Protein AF-0000000069274628 (afdb_homodimer)

InterPro domains:
  IPR004045 Glutathione S-transferase, N-terminal [PS50404] (1-77)
  IPR004046 Glutathione S-transferase, C-terminal [PF14497] (104-204)
  IPR010987 Glutathione S-transferase, C-terminal-like [PS50405] (79-217)
  IPR036249 Thioredoxin-like superfamily [SSF52833] (29-74)
  IPR036282 Glutathione S-transferase, C-terminal domain superfamily [SSF47616] (80-208)
  IPR050213 Glutathione S-transferase superfamily [PTHR11571] (2-204)

pLDDT: mean 94.61, std 5.7, range [64.81, 98.88]

Foldseek 3Di:
DLCLLLVHDDDDDDFDWDADPVGDIDGCCCPPPPVVVVCVQPVVADPPWDADPVVRDIDHDPLRRLCVSQVVSVQCADDPQLNVQLSVLQVLLVVVVVVVCCLWFCVNPVDDLVVSLVCVCCCLVPVLLVSLVVQLVQCVVQVELARRHPDHHSSLVSLLLSLVVQQVVCVVSVHPRSCVVRVSSVSSNVVVVPPPSCVVVCVDCNVVDQPDDPNTSGD/DLCLLLVHDDDDDDFDWDADPVGDIDGCCCPPPPVVVVCVQPVVADPPWDADPVVRDIDHDPLRRLCVSQVVSVQCADDPQLNVQLSVLQVLLVVVVVVVCCLWFCVNPVDDLVVSLVCVCCCLVPVLLVSLVVQLVQCVVQVELARRHPDHHSSLVSLLLSLVVQQ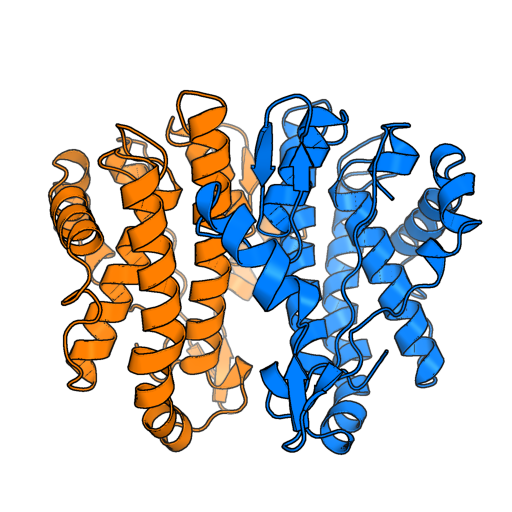VVCVVSVHPRSCVVRVSSVSSNVVVVPPPSCVVVCVDCNVVDQPDDPNTSGD

Solvent-accessible surface area (backbone atoms only — not comparable to full-atom values): 24485 Å² total; per-residue (Å²): 106,68,42,52,51,56,71,42,94,75,81,88,86,84,73,64,75,41,78,44,94,87,71,47,76,42,36,60,65,42,64,71,58,47,45,62,60,48,35,76,77,27,44,74,60,48,92,56,64,47,72,41,82,90,80,66,47,66,39,26,40,64,68,39,37,46,53,50,50,11,58,79,59,72,19,41,48,92,43,73,68,18,28,54,39,23,44,33,52,38,50,49,46,49,56,55,48,51,54,48,48,40,58,31,26,37,90,70,39,72,50,48,72,67,55,36,63,68,41,46,60,56,37,58,71,39,56,50,43,53,52,50,52,29,52,39,47,37,37,62,70,69,70,36,76,32,77,38,29,85,55,75,29,48,28,46,57,53,50,46,50,51,52,52,52,48,42,51,51,25,54,76,69,72,41,69,66,79,50,72,89,32,65,65,50,43,51,36,48,53,53,62,75,59,35,74,56,40,47,67,46,67,71,34,75,77,64,67,54,70,81,39,59,90,77,28,76,56,86,105,70,42,53,50,57,71,44,92,75,82,87,86,83,73,64,75,42,76,44,96,85,71,47,74,43,35,59,63,43,66,69,57,47,45,60,61,47,34,74,78,27,43,73,62,47,91,55,63,47,72,40,81,90,77,66,48,67,40,24,42,65,67,39,37,45,54,51,50,10,58,80,59,71,20,42,50,92,44,73,68,19,29,53,38,24,45,33,50,38,52,48,46,50,56,54,47,50,54,50,48,40,58,32,27,36,91,68,40,73,50,47,73,66,55,36,63,68,42,46,60,57,36,59,71,39,58,50,42,52,53,50,51,28,52,38,46,36,39,62,71,67,70,36,77,31,76,37,29,86,54,77,28,49,30,46,58,54,51,44,50,52,51,50,52,48,41,51,51,24,53,76,67,72,43,72,65,79,50,72,89,32,65,65,50,45,52,36,49,52,52,62,72,60,35,74,57,40,47,68,46,67,71,36,74,76,63,67,54,70,81,38,56,90,79,28,77,56,86

Structure (mmCIF, N/CA/C/O backbone):
data_AF-0000000069274628-model_v1
#
loop_
_entity.id
_entity.type
_entity.pdbx_description
1 polymer 'glutathione transferase'
#
loop_
_atom_site.group_PDB
_atom_site.id
_atom_site.type_symbol
_atom_site.label_atom_id
_atom_site.label_alt_id
_atom_site.label_comp_id
_atom_site.label_asym_id
_atom_site.label_entity_id
_atom_site.label_seq_id
_atom_site.pdbx_PDB_ins_code
_atom_site.Cartn_x
_atom_site.Cartn_y
_atom_site.Cartn_z
_atom_site.occupancy
_atom_site.B_iso_or_equiv
_atom_site.auth_seq_id
_atom_site.auth_comp_id
_atom_site.auth_asym_id
_atom_site.auth_atom_id
_atom_site.pdbx_PDB_model_num
ATOM 1 N N . MET A 1 1 ? -5.176 -8.578 -17.219 1 96.12 1 MET A N 1
ATOM 2 C CA . MET A 1 1 ? -5.547 -9.961 -16.922 1 96.12 1 MET A CA 1
ATOM 3 C C . MET A 1 1 ? -6.938 -10.023 -16.297 1 96.12 1 MET A C 1
ATOM 5 O O . MET A 1 1 ? -7.758 -10.859 -16.688 1 96.12 1 MET A O 1
ATOM 9 N N . MET A 1 2 ? -7.289 -9.109 -15.312 1 97.69 2 MET A N 1
ATOM 10 C CA . MET A 1 2 ? -8.594 -9.094 -14.656 1 97.69 2 MET A CA 1
ATOM 11 C C . MET A 1 2 ? -9.703 -8.828 -15.664 1 97.69 2 MET A C 1
ATOM 13 O O . MET A 1 2 ? -10.75 -9.469 -15.625 1 97.69 2 MET A O 1
ATOM 17 N N . CYS A 1 3 ? -9.461 -7.875 -16.578 1 97 3 CYS A N 1
ATOM 18 C CA . CYS A 1 3 ? -10.453 -7.551 -17.594 1 97 3 CYS A CA 1
ATOM 19 C C . CYS A 1 3 ? -10.711 -8.742 -18.516 1 97 3 CYS A C 1
ATOM 21 O O . CYS A 1 3 ? -11.859 -9.031 -18.844 1 97 3 CYS A O 1
ATOM 23 N N . VAL A 1 4 ? -9.641 -9.438 -18.891 1 97.12 4 VAL A N 1
ATOM 24 C CA . VAL A 1 4 ? -9.766 -10.602 -19.766 1 97.12 4 VAL A CA 1
ATOM 25 C C . VAL A 1 4 ? -10.562 -11.695 -19.047 1 97.12 4 VAL A C 1
ATOM 27 O O . VAL A 1 4 ? -11.477 -12.281 -19.625 1 97.12 4 VAL A O 1
ATOM 30 N N . TYR A 1 5 ? -10.258 -11.922 -17.812 1 98.12 5 TYR A N 1
ATOM 31 C CA . TYR A 1 5 ? -10.945 -12.93 -17 1 98.12 5 TYR A CA 1
ATOM 32 C C . TYR A 1 5 ? -12.438 -12.648 -16.922 1 98.12 5 TYR A C 1
ATOM 34 O O . TYR A 1 5 ? -13.258 -13.562 -17.062 1 98.12 5 TYR A O 1
ATOM 42 N N . ALA A 1 6 ? -12.781 -11.367 -16.719 1 97.75 6 ALA A N 1
ATOM 43 C CA . ALA A 1 6 ? -14.172 -10.969 -16.516 1 97.75 6 ALA A CA 1
ATOM 44 C C . ALA A 1 6 ? -14.867 -10.727 -17.859 1 97.75 6 ALA A C 1
ATOM 46 O O . ALA A 1 6 ? -16.047 -10.367 -17.891 1 97.75 6 ALA A O 1
ATOM 47 N N . LYS A 1 7 ? -14.195 -10.883 -18.969 1 96.88 7 LYS A N 1
ATOM 48 C CA . LYS A 1 7 ? -14.711 -10.633 -20.297 1 96.88 7 LYS A CA 1
ATOM 49 C C . LYS A 1 7 ? -15.242 -9.203 -20.422 1 96.88 7 LYS A C 1
ATOM 51 O O . LYS A 1 7 ? -16.297 -8.977 -21.016 1 96.88 7 LYS A O 1
ATOM 56 N N . ALA A 1 8 ? -14.547 -8.344 -19.766 1 96.56 8 ALA A N 1
ATOM 57 C CA . ALA A 1 8 ? -14.891 -6.926 -19.828 1 96.56 8 ALA A CA 1
ATOM 58 C C . ALA A 1 8 ? -14.047 -6.203 -20.875 1 96.56 8 ALA A C 1
ATOM 60 O O . ALA A 1 8 ? -12.844 -6.453 -20.984 1 96.56 8 ALA A O 1
ATOM 61 N N . PRO A 1 9 ? -14.703 -5.336 -21.656 1 95.62 9 PRO A N 1
ATOM 62 C CA . PRO A 1 9 ? -13.906 -4.555 -22.594 1 95.62 9 PRO A CA 1
ATOM 63 C C . PRO A 1 9 ? -12.883 -3.656 -21.906 1 95.62 9 PRO A C 1
ATOM 65 O O . PRO A 1 9 ? -13.227 -2.939 -20.969 1 95.62 9 PRO A O 1
ATOM 68 N N . CYS A 1 10 ? -11.656 -3.805 -22.359 1 94.94 10 CYS A N 1
ATOM 69 C CA . CYS A 1 10 ? -10.57 -3 -21.812 1 94.94 10 CYS A CA 1
ATOM 70 C C . CYS A 1 10 ? -9.562 -2.621 -22.891 1 94.94 10 CYS A C 1
ATOM 72 O O . CYS A 1 10 ? -9.336 -3.389 -23.828 1 94.94 10 CYS A O 1
ATOM 74 N N . GLU A 1 11 ? -9.094 -1.443 -22.719 1 94.56 11 GLU A N 1
ATOM 75 C CA . GLU A 1 11 ? -7.996 -0.974 -23.562 1 94.56 11 GLU A CA 1
ATOM 76 C C . GLU A 1 11 ? -6.742 -0.713 -22.719 1 94.56 11 GLU A C 1
ATOM 78 O O . GLU A 1 11 ? -6.793 0.02 -21.734 1 94.56 11 GLU A O 1
ATOM 83 N N . ASP A 1 12 ? -5.707 -1.334 -23.125 1 92.38 12 ASP A N 1
ATOM 84 C CA . ASP A 1 12 ? -4.426 -1.133 -22.453 1 92.38 12 ASP A CA 1
ATOM 85 C C . ASP A 1 12 ? -3.627 -0.012 -23.109 1 92.38 12 ASP A C 1
ATOM 87 O O . ASP A 1 12 ? -3.283 -0.102 -24.297 1 92.38 12 ASP A O 1
ATOM 91 N N . ILE A 1 13 ? -3.375 1.008 -22.375 1 93.31 13 ILE A N 1
ATOM 92 C CA . ILE A 1 13 ? -2.553 2.107 -22.859 1 93.31 13 ILE A CA 1
ATOM 93 C C . ILE A 1 13 ? -1.135 1.977 -22.312 1 93.31 13 ILE A C 1
ATOM 95 O O . ILE A 1 13 ? -0.942 1.873 -21.094 1 93.31 13 ILE A O 1
ATOM 99 N N . LYS A 1 14 ? -0.184 1.949 -23.234 1 91.75 14 LYS A N 1
ATOM 100 C CA . LYS A 1 14 ? 1.222 1.821 -22.859 1 91.75 14 LYS A CA 1
ATOM 101 C C . LYS A 1 14 ? 2.006 3.078 -23.234 1 91.75 14 LYS A C 1
ATOM 103 O O . LYS A 1 14 ? 1.739 3.701 -24.266 1 91.75 14 LYS A O 1
ATOM 108 N N . TYR A 1 15 ? 2.893 3.471 -22.375 1 92.75 15 TYR A N 1
ATOM 109 C CA . TYR A 1 15 ? 3.781 4.605 -22.594 1 92.75 15 TYR A CA 1
ATOM 110 C C . TYR A 1 15 ? 5.23 4.148 -22.703 1 92.75 15 TYR A C 1
ATOM 112 O O . TYR A 1 15 ? 5.66 3.246 -21.984 1 92.75 15 TYR A O 1
ATOM 120 N N . SER A 1 16 ? 5.969 4.789 -23.578 1 89 16 SER A N 1
ATOM 121 C CA . SER A 1 16 ? 7.363 4.422 -23.781 1 89 16 SER A CA 1
ATOM 122 C C . SER A 1 16 ? 8.297 5.289 -22.938 1 89 16 SER A C 1
ATOM 124 O O . SER A 1 16 ? 8.188 6.516 -22.953 1 89 16 SER A O 1
ATOM 126 N N . ALA A 1 17 ? 9.094 4.602 -22.203 1 88.75 17 ALA A N 1
ATOM 127 C CA . ALA A 1 17 ? 10.133 5.305 -21.469 1 88.75 17 ALA A CA 1
ATOM 128 C C . ALA A 1 17 ? 11.375 5.523 -22.328 1 88.75 17 ALA A C 1
ATOM 130 O O . ALA A 1 17 ? 11.766 4.641 -23.094 1 88.75 17 ALA A O 1
ATOM 131 N N . LYS A 1 18 ? 11.898 6.723 -22.234 1 88 18 LYS A N 1
ATOM 132 C CA . LYS A 1 18 ? 13.109 7.086 -22.953 1 88 18 LYS A CA 1
ATOM 133 C C . LYS A 1 18 ? 14.188 7.602 -22 1 88 18 LYS A C 1
ATOM 135 O O . LYS A 1 18 ? 13.883 8.305 -21.031 1 88 18 LYS A O 1
ATOM 140 N N . GLN A 1 19 ? 15.383 7.148 -22.297 1 87.5 19 GLN A N 1
ATOM 141 C CA . GLN A 1 19 ? 16.5 7.598 -21.469 1 87.5 19 GLN A CA 1
ATOM 142 C C . GLN A 1 19 ? 16.984 8.977 -21.906 1 87.5 19 GLN A C 1
ATOM 144 O O . GLN A 1 19 ? 17.109 9.25 -23.109 1 87.5 19 GLN A O 1
ATOM 149 N N . LYS A 1 20 ? 17.172 9.758 -20.875 1 79.56 20 LYS A N 1
ATOM 150 C CA . LYS A 1 20 ? 17.766 11.055 -21.141 1 79.56 20 LYS A CA 1
ATOM 151 C C . LYS A 1 20 ? 19.297 10.984 -21.062 1 79.56 20 LYS A C 1
ATOM 153 O O . LYS A 1 20 ? 19.859 9.945 -20.719 1 79.56 20 LYS A O 1
ATOM 158 N N . ALA A 1 21 ? 20 12.047 -21.484 1 69.31 21 ALA A N 1
ATOM 159 C CA . ALA A 1 21 ? 21.453 12.148 -21.531 1 69.31 21 ALA A CA 1
ATOM 160 C C . ALA A 1 21 ? 22.062 11.867 -20.156 1 69.31 21 ALA A C 1
ATOM 162 O O . ALA A 1 21 ? 23.125 11.25 -20.062 1 69.31 21 ALA A O 1
ATOM 163 N N . LYS A 1 22 ? 21.641 12.211 -19.141 1 64.81 22 LYS A N 1
ATOM 164 C CA . LYS A 1 22 ? 22.25 12.086 -17.828 1 64.81 22 LYS A CA 1
ATOM 165 C C . LYS A 1 22 ? 21.766 10.836 -17.109 1 64.81 22 LYS A C 1
ATOM 167 O O . LYS A 1 22 ? 21.953 10.695 -15.898 1 64.81 22 LYS A O 1
ATOM 172 N N . GLY A 1 23 ? 21.156 10 -17.828 1 72.88 23 GLY A N 1
ATOM 173 C CA . GLY A 1 23 ? 20.812 8.711 -17.234 1 72.88 23 GLY A CA 1
ATOM 174 C C . GLY A 1 23 ? 19.406 8.68 -16.656 1 72.88 23 GLY A C 1
ATOM 175 O O . GLY A 1 23 ? 18.938 7.617 -16.25 1 72.88 23 GLY A O 1
ATOM 176 N N . SER A 1 24 ? 18.797 9.766 -16.609 1 78.25 24 SER A N 1
ATOM 177 C CA . SER A 1 24 ? 17.422 9.789 -16.109 1 78.25 24 SER A CA 1
ATOM 178 C C . SER A 1 24 ? 16.453 9.312 -17.188 1 78.25 24 SER A C 1
ATOM 180 O O . SER A 1 24 ? 16.812 9.219 -18.359 1 78.25 24 SER A O 1
ATOM 182 N N . TRP A 1 25 ? 15.281 8.828 -16.75 1 86 25 TRP A N 1
ATOM 183 C CA . TRP A 1 25 ? 14.289 8.289 -17.672 1 86 25 TRP A CA 1
ATOM 184 C C . TRP A 1 25 ? 13.031 9.148 -17.672 1 86 25 TRP A C 1
ATOM 186 O O . TRP A 1 25 ? 12.625 9.672 -16.641 1 86 25 TRP A O 1
ATOM 196 N N . VAL A 1 26 ? 12.461 9.297 -18.844 1 86.06 26 VAL A N 1
ATOM 197 C CA . VAL A 1 26 ? 11.211 10.047 -18.984 1 86.06 26 VAL A CA 1
ATOM 198 C C . VAL A 1 26 ? 10.25 9.281 -19.891 1 86.06 26 VAL A C 1
ATOM 200 O O . VAL A 1 26 ? 10.68 8.461 -20.703 1 86.06 26 VAL A O 1
ATOM 203 N N . ALA A 1 27 ? 9 9.484 -19.672 1 91.44 27 ALA A N 1
ATOM 204 C CA . ALA A 1 27 ? 7.938 9.062 -20.578 1 91.44 27 ALA A CA 1
ATOM 205 C C . ALA A 1 27 ? 7.184 10.266 -21.141 1 91.44 27 ALA A C 1
ATOM 207 O O . ALA A 1 27 ? 6.148 10.664 -20.594 1 91.44 27 ALA A O 1
ATOM 208 N N . PRO A 1 28 ? 7.641 10.766 -22.266 1 92.31 28 PRO A N 1
ATOM 209 C CA . PRO A 1 28 ? 7.152 12.07 -22.734 1 92.31 28 PRO A CA 1
ATOM 210 C C . PRO A 1 28 ? 5.648 12.07 -23 1 92.31 28 PRO A C 1
ATOM 212 O O . PRO A 1 28 ? 4.957 13.031 -22.641 1 92.31 28 PRO A O 1
ATOM 215 N N . GLU A 1 29 ? 5.145 11.047 -23.672 1 94.38 29 GLU A N 1
ATOM 216 C CA . GLU A 1 29 ? 3.711 10.992 -23.953 1 94.38 29 GLU A CA 1
ATOM 217 C C . GLU A 1 29 ? 2.896 11.016 -22.656 1 94.38 29 GLU A C 1
ATOM 219 O O . GLU A 1 29 ? 1.881 11.711 -22.578 1 94.38 29 GLU A O 1
ATOM 224 N N . TRP A 1 30 ? 3.35 10.297 -21.672 1 95.5 30 TRP A N 1
ATOM 225 C CA . TRP A 1 30 ? 2.689 10.273 -20.375 1 95.5 30 TRP A CA 1
ATOM 226 C C . TRP A 1 30 ? 2.785 11.641 -19.703 1 95.5 30 TRP A C 1
ATOM 228 O O . TRP A 1 30 ? 1.77 12.211 -19.297 1 95.5 30 TRP A O 1
ATOM 238 N N . GLU A 1 31 ? 3.922 12.164 -19.656 1 94.19 31 GLU A N 1
ATOM 239 C CA . GLU A 1 31 ? 4.219 13.336 -18.828 1 94.19 31 GLU A CA 1
ATOM 240 C C . GLU A 1 31 ? 3.666 14.609 -19.469 1 94.19 31 GLU A C 1
ATOM 242 O O . GLU A 1 31 ? 3.201 15.516 -18.766 1 94.19 31 GLU A O 1
ATOM 247 N N . ARG A 1 32 ? 3.676 14.695 -20.781 1 93.38 32 ARG A N 1
ATOM 248 C CA . ARG A 1 32 ? 3.354 15.953 -21.438 1 93.38 32 ARG A CA 1
ATOM 249 C C . ARG A 1 32 ? 1.94 15.93 -22.016 1 93.38 32 ARG A C 1
ATOM 251 O O . ARG A 1 32 ? 1.28 16.969 -22.094 1 93.38 32 ARG A O 1
ATOM 258 N N . GLU A 1 33 ? 1.485 14.805 -22.297 1 94.62 33 GLU A N 1
ATOM 259 C CA . GLU A 1 33 ? 0.223 14.75 -23.031 1 94.62 33 GLU A CA 1
ATOM 260 C C . GLU A 1 33 ? -0.898 14.195 -22.156 1 94.62 33 GLU A C 1
ATOM 262 O O . GLU A 1 33 ? -1.96 14.812 -22.031 1 94.62 33 GLU A O 1
ATOM 267 N N . THR A 1 34 ? -0.668 13.078 -21.562 1 96.56 34 THR A N 1
ATOM 268 C CA . THR A 1 34 ? -1.753 12.359 -20.906 1 96.56 34 THR A CA 1
ATOM 269 C C . THR A 1 34 ? -1.926 12.82 -19.469 1 96.56 34 THR A C 1
ATOM 271 O O . THR A 1 34 ? -3.031 13.172 -19.047 1 96.56 34 THR A O 1
ATOM 274 N N . ARG A 1 35 ? -0.862 12.891 -18.719 1 96.75 35 ARG A N 1
ATOM 275 C CA . ARG A 1 35 ? -0.907 13.156 -17.281 1 96.75 35 ARG A CA 1
ATOM 276 C C . ARG A 1 35 ? -1.557 14.508 -17 1 96.75 35 ARG A C 1
ATOM 278 O O . ARG A 1 35 ? -2.441 14.609 -16.141 1 96.75 35 ARG A O 1
ATOM 285 N N . PRO A 1 36 ? -1.222 15.633 -17.719 1 96.38 36 PRO A N 1
ATOM 286 C CA . PRO A 1 36 ? -1.854 16.922 -17.422 1 96.38 36 PRO A CA 1
ATOM 287 C C . PRO A 1 36 ? -3.369 16.891 -17.594 1 96.38 36 PRO A C 1
ATOM 289 O O . PRO A 1 36 ? -4.102 17.469 -16.781 1 96.38 36 PRO A O 1
ATOM 292 N N . LYS A 1 37 ? -3.854 16.172 -18.516 1 96.25 37 LYS A N 1
ATOM 293 C CA . LYS A 1 37 ? -5.289 16.078 -18.766 1 96.25 37 LYS A CA 1
ATOM 294 C C . LYS A 1 37 ? -5.973 15.258 -17.672 1 96.25 37 LYS A C 1
ATOM 296 O O . LYS A 1 37 ? -7.043 15.633 -17.188 1 96.25 37 LYS A O 1
ATOM 301 N N . LEU A 1 38 ? -5.352 14.18 -17.312 1 97.06 38 LEU A N 1
ATOM 302 C CA . LEU A 1 38 ? -5.934 13.312 -16.297 1 97.06 38 LEU A CA 1
ATOM 303 C C . LEU A 1 38 ? -5.934 14.008 -14.93 1 97.06 38 LEU A C 1
ATOM 305 O O . LEU A 1 38 ? -6.84 13.789 -14.125 1 97.06 38 LEU A O 1
ATOM 309 N N . ARG A 1 39 ? -4.957 14.852 -14.719 1 95.88 39 ARG A N 1
ATOM 310 C CA . ARG A 1 39 ? -4.82 15.539 -13.438 1 95.88 39 ARG A CA 1
ATOM 311 C C . ARG A 1 39 ? -5.969 16.516 -13.219 1 95.88 39 ARG A C 1
ATOM 313 O O . ARG A 1 39 ? -6.273 16.891 -12.078 1 95.88 39 ARG A O 1
ATOM 320 N N . GLU A 1 40 ? -6.574 16.922 -14.266 1 94.5 40 GLU A N 1
ATOM 321 C CA . GLU A 1 40 ? -7.75 17.766 -14.156 1 94.5 40 GLU A CA 1
ATOM 322 C C . GLU A 1 40 ? -8.906 17.031 -13.492 1 94.5 40 GLU A C 1
ATOM 324 O O . GLU A 1 40 ? -9.773 17.641 -12.875 1 94.5 40 GLU A O 1
ATOM 329 N N . HIS A 1 41 ? -8.859 15.719 -13.594 1 94.62 41 HIS A N 1
ATOM 330 C CA . HIS A 1 41 ? -9.93 14.898 -13.039 1 94.62 41 HIS A CA 1
ATOM 331 C C . HIS A 1 41 ? -9.508 14.273 -11.711 1 94.62 41 HIS A C 1
ATOM 333 O O . HIS A 1 41 ? -10.352 14.039 -10.844 1 94.62 41 HIS A O 1
ATOM 339 N N . ASN A 1 42 ? -8.281 13.992 -11.602 1 97.81 42 ASN A N 1
ATOM 340 C CA . ASN A 1 42 ? -7.707 13.359 -10.414 1 97.81 42 ASN A CA 1
ATOM 341 C C . ASN A 1 42 ? -6.285 13.852 -10.156 1 97.81 42 ASN A C 1
ATOM 343 O O . ASN A 1 42 ? -5.328 13.32 -10.727 1 97.81 42 ASN A O 1
ATOM 347 N N . PRO A 1 43 ? -6.133 14.742 -9.266 1 97.81 43 PRO A N 1
ATOM 348 C CA . PRO A 1 43 ? -4.828 15.359 -9.023 1 97.81 43 PRO A CA 1
ATOM 349 C C . PRO A 1 43 ? -3.787 14.359 -8.516 1 97.81 43 PRO A C 1
ATOM 351 O O . PRO A 1 43 ? -2.592 14.664 -8.508 1 97.81 43 PRO A O 1
ATOM 354 N N . LEU A 1 44 ? -4.23 13.219 -8.117 1 98.12 44 LEU A N 1
ATOM 355 C CA . LEU A 1 44 ? -3.307 12.219 -7.582 1 98.12 44 LEU A CA 1
ATOM 356 C C . LEU A 1 44 ? -2.83 11.273 -8.68 1 98.12 44 LEU A C 1
ATOM 358 O O . LEU A 1 44 ? -2.055 10.352 -8.414 1 98.12 44 LEU A O 1
ATOM 362 N N . VAL A 1 45 ? -3.236 11.477 -9.867 1 97 45 VAL A N 1
ATOM 363 C CA . VAL A 1 45 ? -3.082 10.469 -10.906 1 97 45 VAL A CA 1
ATOM 364 C C . VAL A 1 45 ? -1.599 10.172 -11.125 1 97 45 VAL A C 1
ATOM 366 O O . VAL A 1 45 ? -0.769 11.086 -11.109 1 97 45 VAL A O 1
ATOM 369 N N . GLN A 1 46 ? -1.245 8.977 -11.18 1 95 46 GLN A N 1
ATOM 370 C CA . GLN A 1 46 ? 0.034 8.383 -11.547 1 95 46 GLN A CA 1
ATOM 371 C C . GLN A 1 46 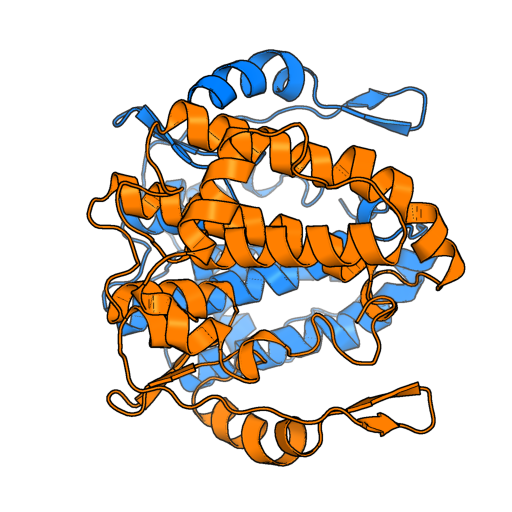? -0.162 7.02 -12.203 1 95 46 GLN A C 1
ATOM 373 O O . GLN A 1 46 ? -1.295 6.559 -12.359 1 95 46 GLN A O 1
ATOM 378 N N . LEU A 1 47 ? 0.897 6.504 -12.727 1 93.31 47 LEU A N 1
ATOM 379 C CA . LEU A 1 47 ? 0.803 5.156 -13.281 1 93.31 47 LEU A CA 1
ATOM 380 C C . LEU A 1 47 ? 0.891 4.109 -12.172 1 93.31 47 LEU A C 1
ATOM 382 O O . LEU A 1 47 ? 1.709 4.23 -11.258 1 93.31 47 LEU A O 1
ATOM 386 N N . PRO A 1 48 ? 0.018 3.094 -12.164 1 94.69 48 PRO A N 1
ATOM 387 C CA . PRO A 1 48 ? -1.063 2.826 -13.117 1 94.69 48 PRO A CA 1
ATOM 388 C C . PRO A 1 48 ? -2.34 3.598 -12.797 1 94.69 48 PRO A C 1
ATOM 390 O O . PRO A 1 48 ? -2.498 4.094 -11.68 1 94.69 48 PRO A O 1
ATOM 393 N N . TYR A 1 49 ? -3.248 3.746 -13.711 1 97.75 49 TYR A N 1
ATOM 394 C CA . TYR A 1 49 ? -4.57 4.344 -13.562 1 97.75 49 TYR A CA 1
ATOM 395 C C . TYR A 1 49 ? -5.602 3.609 -14.406 1 97.75 49 TYR A C 1
ATOM 397 O O . TYR A 1 49 ? -5.25 2.846 -15.305 1 97.75 49 TYR A O 1
ATOM 405 N N . VAL A 1 50 ? -6.84 3.771 -14.055 1 98.12 50 VAL A N 1
ATOM 406 C CA . VAL A 1 50 ? -7.961 3.279 -14.859 1 98.12 50 VAL A CA 1
ATOM 407 C C . VAL A 1 50 ? -8.945 4.418 -15.117 1 98.12 50 VAL A C 1
ATOM 409 O O . VAL A 1 50 ? -9.234 5.215 -14.227 1 98.12 50 VAL A O 1
ATOM 412 N N . VAL A 1 51 ? -9.344 4.527 -16.328 1 97.94 51 VAL A N 1
ATOM 413 C CA . VAL A 1 51 ? -10.445 5.41 -16.703 1 97.94 51 VAL A CA 1
ATOM 414 C C . VAL A 1 51 ? -11.672 4.578 -17.062 1 97.94 51 VAL A C 1
ATOM 416 O O . VAL A 1 51 ? -11.617 3.738 -17.969 1 97.94 51 VAL A O 1
ATOM 419 N N . ASN A 1 52 ? -12.703 4.699 -16.281 1 97.56 52 ASN A N 1
ATOM 420 C CA . ASN A 1 52 ? -13.984 4.117 -16.656 1 97.56 52 ASN A CA 1
ATOM 421 C C . ASN A 1 52 ? -14.789 5.059 -17.547 1 97.56 52 ASN A C 1
ATOM 423 O O . ASN A 1 52 ? -15.375 6.027 -17.062 1 97.56 52 ASN A O 1
ATOM 427 N N . HIS A 1 53 ? -14.867 4.754 -18.781 1 95.88 53 HIS A N 1
ATOM 428 C CA . HIS A 1 53 ? -15.477 5.656 -19.75 1 95.88 53 HIS A CA 1
ATOM 429 C C . HIS A 1 53 ? -16.984 5.691 -19.594 1 95.88 53 HIS A C 1
ATOM 431 O O . HIS A 1 53 ? -17.641 6.641 -20.031 1 95.88 53 HIS A O 1
ATOM 437 N N . SER A 1 54 ? -17.562 4.703 -19.016 1 95.06 54 SER A N 1
ATOM 438 C CA . SER A 1 54 ? -19 4.672 -18.797 1 95.06 54 SER A CA 1
ATOM 439 C C . SER A 1 54 ? -19.422 5.629 -17.688 1 95.06 54 SER A C 1
ATOM 441 O O . SER A 1 54 ? -20.5 6.23 -17.75 1 95.06 54 SER A O 1
ATOM 443 N N . THR A 1 55 ? -18.578 5.785 -16.688 1 94.25 55 THR A N 1
ATOM 444 C CA . THR A 1 55 ? -18.938 6.602 -15.531 1 94.25 55 THR A CA 1
ATOM 445 C C . THR A 1 55 ? -18.125 7.891 -15.508 1 94.25 55 THR A C 1
ATOM 447 O O . THR A 1 55 ? -18.469 8.828 -14.789 1 94.25 55 THR A O 1
ATOM 450 N N . GLY A 1 56 ? -17.016 7.922 -16.234 1 94.06 56 GLY A N 1
ATOM 451 C CA . GLY A 1 56 ? -16.109 9.062 -16.219 1 94.06 56 GLY A CA 1
ATOM 452 C C . GLY A 1 56 ? -15.133 9.031 -15.078 1 94.06 56 GLY A C 1
ATOM 453 O O . GLY A 1 56 ? -14.305 9.938 -14.93 1 94.06 56 GLY A O 1
ATOM 454 N N . GLU A 1 57 ? -15.07 7.992 -14.312 1 95.56 57 GLU A N 1
ATOM 455 C CA . GLU A 1 57 ? -14.188 7.887 -13.156 1 95.56 57 GLU A CA 1
ATOM 456 C C . GLU A 1 57 ? -12.742 7.652 -13.586 1 95.56 57 GLU A C 1
ATOM 458 O O . GLU A 1 57 ? -12.477 6.887 -14.516 1 95.56 57 GLU A O 1
ATOM 463 N N . VAL A 1 58 ? -11.828 8.383 -12.961 1 97.69 58 VAL A N 1
ATOM 464 C CA . VAL A 1 58 ? -10.391 8.18 -13.086 1 97.69 58 VAL A CA 1
ATOM 465 C C . VAL A 1 58 ? -9.805 7.738 -11.742 1 97.69 58 VAL A C 1
ATOM 467 O O . VAL A 1 58 ? -9.781 8.516 -10.789 1 97.69 58 VAL A O 1
ATOM 470 N N . ILE A 1 59 ? -9.383 6.488 -11.719 1 98.31 59 ILE A N 1
ATOM 471 C CA . ILE A 1 59 ? -8.891 5.906 -10.477 1 98.31 59 ILE A CA 1
ATOM 472 C C . ILE A 1 59 ? -7.391 5.633 -10.602 1 98.31 59 ILE A C 1
ATOM 474 O O . ILE A 1 59 ? -6.93 5.117 -11.625 1 98.31 59 ILE A O 1
ATOM 478 N N . THR A 1 60 ? -6.703 6.051 -9.547 1 97.81 60 THR A N 1
ATOM 479 C CA . THR A 1 60 ? -5.266 5.801 -9.531 1 97.81 60 THR A CA 1
ATOM 480 C C . THR A 1 60 ? -4.844 5.164 -8.203 1 97.81 60 THR A C 1
ATOM 482 O O . THR A 1 60 ? -5.691 4.82 -7.379 1 97.81 60 THR A O 1
ATOM 485 N N . GLN A 1 61 ? -3.525 4.902 -8.047 1 95.25 61 GLN A N 1
ATOM 486 C CA . GLN A 1 61 ? -2.967 4.09 -6.973 1 95.25 61 GLN A CA 1
ATOM 487 C C . GLN A 1 61 ? -3.242 2.607 -7.203 1 95.25 61 GLN A C 1
ATOM 489 O O . GLN A 1 61 ? -4.398 2.191 -7.281 1 95.25 61 GLN A O 1
ATOM 494 N N . ALA A 1 62 ? -2.201 1.852 -7.203 1 95 62 ALA A N 1
ATOM 495 C CA . ALA A 1 62 ? -2.285 0.446 -7.594 1 95 62 ALA A CA 1
ATOM 496 C C . ALA A 1 62 ? -3.361 -0.281 -6.793 1 95 62 ALA A C 1
ATOM 498 O O . ALA A 1 62 ? -4.25 -0.914 -7.363 1 95 62 ALA A O 1
ATOM 499 N N . ASN A 1 63 ? -3.385 -0.101 -5.484 1 96.62 63 ASN A N 1
ATOM 500 C CA . ASN A 1 63 ? -4.332 -0.835 -4.652 1 96.62 63 ASN A CA 1
ATOM 501 C C . ASN A 1 63 ? -5.758 -0.329 -4.848 1 96.62 63 ASN A C 1
ATOM 503 O O . ASN A 1 63 ? -6.711 -1.107 -4.789 1 96.62 63 ASN A O 1
ATOM 507 N N . ALA A 1 64 ? -5.895 0.966 -5.035 1 97.81 64 ALA A N 1
ATOM 508 C CA . ALA A 1 64 ? -7.223 1.499 -5.32 1 97.81 64 ALA A CA 1
ATOM 509 C C . ALA A 1 64 ? -7.75 0.978 -6.656 1 97.81 64 ALA A C 1
ATOM 511 O O . ALA A 1 64 ? -8.938 0.681 -6.789 1 97.81 64 ALA A O 1
ATOM 512 N N . VAL A 1 65 ? -6.863 0.89 -7.629 1 97.94 65 VAL A N 1
ATOM 513 C CA . VAL A 1 65 ? -7.234 0.362 -8.938 1 97.94 65 VAL A CA 1
ATOM 514 C C . VAL A 1 65 ? -7.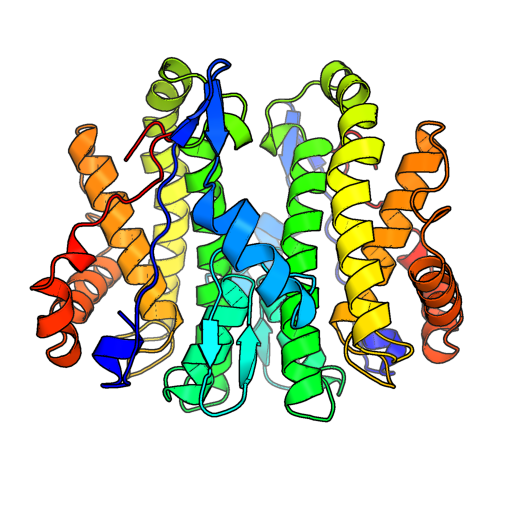668 -1.095 -8.805 1 97.94 65 VAL A C 1
ATOM 516 O O . VAL A 1 65 ? -8.703 -1.494 -9.344 1 97.94 65 VAL A O 1
ATOM 519 N N . TYR A 1 66 ? -6.918 -1.872 -8.023 1 98.06 66 TYR A N 1
ATOM 520 C CA . TYR A 1 66 ? -7.273 -3.268 -7.793 1 98.06 66 TYR A CA 1
ATOM 521 C C . TYR A 1 66 ? -8.648 -3.381 -7.145 1 98.06 66 TYR A C 1
ATOM 523 O O . TYR A 1 66 ? -9.477 -4.184 -7.574 1 98.06 66 TYR A O 1
ATOM 531 N N . LEU A 1 67 ? -8.867 -2.588 -6.098 1 97.88 67 LEU A N 1
ATOM 532 C CA . LEU A 1 67 ? -10.148 -2.645 -5.398 1 97.88 67 LEU A CA 1
ATOM 533 C C . LEU A 1 67 ? -11.281 -2.199 -6.312 1 97.88 67 LEU A C 1
ATOM 535 O O . LEU A 1 67 ? -12.344 -2.822 -6.336 1 97.88 67 LEU A O 1
ATOM 539 N N . TYR A 1 68 ? -11.047 -1.138 -7.082 1 98.44 68 TYR A N 1
ATOM 540 C CA . TYR A 1 68 ? -12.047 -0.601 -7.996 1 98.44 68 TYR A CA 1
ATOM 541 C C . TYR A 1 68 ? -12.453 -1.642 -9.031 1 98.44 68 TYR A C 1
ATOM 543 O O . TYR A 1 68 ? -13.641 -1.931 -9.195 1 98.44 68 TYR A O 1
ATOM 551 N N . LEU A 1 69 ? -11.484 -2.238 -9.695 1 98.31 69 LEU A N 1
ATOM 552 C CA . LEU A 1 69 ? -11.75 -3.252 -10.703 1 98.31 69 LEU A CA 1
ATOM 553 C C . LEU A 1 69 ? -12.391 -4.488 -10.086 1 98.31 69 LEU A C 1
ATOM 555 O O . LEU A 1 69 ? -13.273 -5.105 -10.688 1 98.31 69 LEU A O 1
ATOM 559 N N . GLY A 1 70 ? -11.898 -4.812 -8.883 1 98.38 70 GLY A N 1
ATOM 560 C CA . GLY A 1 70 ? -12.531 -5.926 -8.195 1 98.38 70 GLY A CA 1
ATOM 561 C C . GLY A 1 70 ? -14.031 -5.754 -8.031 1 98.38 70 GLY A C 1
ATOM 562 O O . GLY A 1 70 ? -14.797 -6.695 -8.242 1 98.38 70 GLY A O 1
ATOM 563 N N . ARG A 1 71 ? -14.422 -4.574 -7.641 1 97.25 71 ARG A N 1
ATOM 564 C CA . ARG A 1 71 ? -15.828 -4.301 -7.391 1 97.25 71 ARG A CA 1
ATOM 565 C C . ARG A 1 71 ? -16.625 -4.301 -8.688 1 97.25 71 ARG A C 1
ATOM 567 O O . ARG A 1 71 ? -17.672 -4.938 -8.781 1 97.25 71 ARG A O 1
ATOM 574 N N . ILE A 1 72 ? -16.156 -3.686 -9.734 1 97.12 72 ILE A N 1
ATOM 575 C CA . ILE A 1 72 ? -16.984 -3.49 -10.906 1 97.12 72 ILE A CA 1
ATOM 576 C C . ILE A 1 72 ? -16.969 -4.742 -11.781 1 97.12 72 ILE A C 1
ATOM 578 O O . ILE A 1 72 ? -17.844 -4.941 -12.625 1 97.12 72 ILE A O 1
ATOM 582 N N . LEU A 1 73 ? -15.977 -5.625 -11.594 1 97.88 73 LEU A N 1
ATOM 583 C CA . LEU A 1 73 ? -15.859 -6.832 -12.406 1 97.88 73 LEU A CA 1
ATOM 58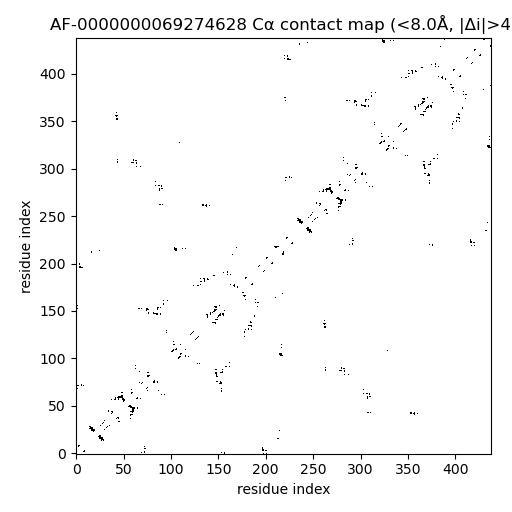4 C C . LEU A 1 73 ? -16.359 -8.055 -11.633 1 97.88 73 LEU A C 1
ATOM 586 O O . LEU A 1 73 ? -16.281 -9.18 -12.133 1 97.88 73 LEU A O 1
ATOM 590 N N . GLY A 1 74 ? -16.781 -7.855 -10.383 1 97.25 74 GLY A N 1
ATOM 591 C CA . GLY A 1 74 ? -17.281 -8.961 -9.586 1 97.25 74 GLY A CA 1
ATOM 592 C C . GLY A 1 74 ? -16.188 -9.844 -9.039 1 97.25 74 GLY A C 1
ATOM 593 O O . GLY A 1 74 ? -16.344 -11.062 -8.93 1 97.25 74 GLY A O 1
ATOM 594 N N . LEU A 1 75 ? -15.031 -9.273 -8.758 1 98.5 75 LEU A N 1
ATOM 595 C CA . LEU A 1 75 ? -13.844 -10.008 -8.328 1 98.5 75 LEU A CA 1
ATOM 596 C C . LEU A 1 75 ? -13.414 -9.578 -6.93 1 98.5 75 LEU A C 1
ATOM 598 O O . LEU A 1 75 ? -12.258 -9.766 -6.543 1 98.5 75 LEU A O 1
ATOM 602 N N . ALA A 1 76 ? -14.312 -8.938 -6.152 1 97.5 76 ALA A N 1
ATOM 603 C CA . ALA A 1 76 ? -13.953 -8.375 -4.855 1 97.5 76 ALA A CA 1
ATOM 604 C C . ALA A 1 76 ? -14.195 -9.375 -3.732 1 97.5 76 ALA A C 1
ATOM 606 O O . ALA A 1 76 ? -13.805 -9.148 -2.588 1 97.5 76 ALA A O 1
ATOM 607 N N . GLY A 1 77 ? -14.719 -10.492 -4.016 1 96.12 77 GLY A N 1
ATOM 608 C CA . GLY A 1 77 ? -15.172 -11.438 -3.004 1 96.12 77 GLY A CA 1
ATOM 609 C C . GLY A 1 77 ? -16.688 -11.477 -2.854 1 96.12 77 GLY A C 1
ATOM 610 O O . GLY A 1 77 ? -17.344 -10.445 -2.934 1 96.12 77 GLY A O 1
ATOM 611 N N . SER A 1 78 ? -17.234 -12.672 -2.584 1 94.19 78 SER A N 1
ATOM 612 C CA . SER A 1 78 ? -18.688 -12.852 -2.572 1 94.19 78 SER A CA 1
ATOM 613 C C . SER A 1 78 ? -19.266 -12.664 -1.17 1 94.19 78 SER A C 1
ATOM 615 O O . SER A 1 78 ? -20.453 -12.375 -1.01 1 94.19 78 SER A O 1
ATOM 617 N N . THR A 1 79 ? -18.5 -12.859 -0.181 1 96.06 79 THR A N 1
ATOM 618 C CA . THR A 1 79 ? -18.891 -12.68 1.209 1 96.06 79 THR A CA 1
ATOM 619 C C . THR A 1 79 ? -18.016 -11.648 1.899 1 96.06 79 THR A C 1
ATOM 621 O O . THR A 1 79 ? -16.953 -11.281 1.38 1 96.06 79 THR A O 1
ATOM 624 N N . ARG A 1 80 ? -18.5 -11.18 3.018 1 94.69 80 ARG A N 1
ATOM 625 C CA . ARG A 1 80 ? -17.688 -10.273 3.824 1 94.69 80 ARG A CA 1
ATOM 626 C C . ARG A 1 80 ? -16.328 -10.891 4.156 1 94.69 80 ARG A C 1
ATOM 628 O O . ARG A 1 80 ? -15.305 -10.219 4.078 1 94.69 80 ARG A O 1
ATOM 635 N N . GLU A 1 81 ? -16.312 -12.133 4.5 1 95.56 81 GLU A N 1
ATOM 636 C CA . GLU A 1 81 ? -15.086 -12.844 4.832 1 95.56 81 GLU A CA 1
ATOM 637 C C . GLU A 1 81 ? -14.148 -12.906 3.631 1 95.56 81 GLU A C 1
ATOM 639 O O . GLU A 1 81 ? -12.938 -12.68 3.768 1 95.56 81 GLU A O 1
ATOM 644 N N . ASP A 1 82 ? -14.711 -13.164 2.463 1 97.69 82 ASP A N 1
ATOM 645 C CA . ASP A 1 82 ? -13.914 -13.211 1.238 1 97.69 82 ASP A CA 1
ATOM 646 C C . ASP A 1 82 ? -13.305 -11.852 0.92 1 97.69 82 ASP A C 1
ATOM 648 O O . ASP A 1 82 ? -12.164 -11.766 0.465 1 97.69 82 ASP A O 1
ATOM 652 N N . GLN A 1 83 ? -14.094 -10.859 1.147 1 97.5 83 GLN A N 1
ATOM 653 C CA . GLN A 1 83 ? -13.641 -9.5 0.855 1 97.5 83 GLN A CA 1
ATOM 654 C C . GLN A 1 83 ? -12.477 -9.102 1.758 1 97.5 83 GLN A C 1
ATOM 656 O O . GLN A 1 83 ? -11.484 -8.539 1.29 1 97.5 83 GLN A O 1
ATOM 661 N N . LEU A 1 84 ? -12.57 -9.422 3.021 1 97.75 84 LEU A N 1
ATOM 662 C CA . LEU A 1 84 ? -11.5 -9.117 3.969 1 97.75 84 LEU A CA 1
ATOM 663 C C . LEU A 1 84 ? -10.234 -9.906 3.629 1 97.75 84 LEU A C 1
ATOM 665 O O . LEU A 1 84 ? -9.133 -9.359 3.691 1 97.75 84 LEU A O 1
ATOM 669 N N . ALA A 1 85 ? -10.422 -11.156 3.309 1 98.19 85 ALA A N 1
ATOM 670 C CA . ALA A 1 85 ? -9.289 -11.984 2.908 1 98.19 85 ALA A CA 1
ATOM 671 C C . ALA A 1 85 ? -8.609 -11.43 1.659 1 98.19 85 ALA A C 1
ATOM 673 O O . ALA A 1 85 ? -7.387 -11.297 1.614 1 98.19 85 ALA A O 1
ATOM 674 N N . ASN A 1 86 ? -9.422 -11.062 0.708 1 98.62 86 ASN A N 1
ATOM 675 C CA . ASN A 1 86 ? -8.93 -10.492 -0.541 1 98.62 86 ASN A CA 1
ATOM 676 C C . ASN A 1 86 ? -8.086 -9.242 -0.291 1 98.62 86 ASN A C 1
ATOM 678 O O . ASN A 1 86 ? -6.977 -9.117 -0.821 1 98.62 86 ASN A O 1
ATOM 682 N N . GLU A 1 87 ? -8.547 -8.375 0.52 1 98.38 87 GLU A N 1
ATOM 683 C CA . GLU A 1 87 ? -7.867 -7.117 0.811 1 98.38 87 GLU A CA 1
ATOM 684 C C . GLU A 1 87 ? -6.555 -7.355 1.545 1 98.38 87 GLU A C 1
ATOM 686 O O . GLU A 1 87 ? -5.523 -6.781 1.188 1 98.38 87 GLU A O 1
ATOM 691 N N . GLN A 1 88 ? -6.582 -8.203 2.521 1 98.5 88 GLN A N 1
ATOM 692 C CA . GLN A 1 88 ? -5.383 -8.43 3.32 1 98.5 88 GLN A CA 1
ATOM 693 C C . GLN A 1 88 ? -4.277 -9.062 2.48 1 98.5 88 GLN A C 1
ATOM 695 O O . GLN A 1 88 ? -3.113 -8.664 2.578 1 98.5 88 GLN A O 1
ATOM 700 N N . VAL A 1 89 ? -4.652 -9.984 1.666 1 98.69 89 VAL A N 1
ATOM 701 C CA . VAL A 1 89 ? -3.658 -10.625 0.807 1 98.69 89 VAL A CA 1
ATOM 702 C C . VAL A 1 89 ? -3.127 -9.609 -0.205 1 98.69 89 VAL A C 1
ATOM 704 O O . VAL A 1 89 ? -1.917 -9.531 -0.436 1 98.69 89 VAL A O 1
ATOM 707 N N . LEU A 1 90 ? -4.047 -8.836 -0.757 1 98.06 90 LEU A N 1
ATOM 708 C CA . LEU A 1 90 ? -3.654 -7.824 -1.733 1 98.06 90 LEU A CA 1
ATOM 709 C C . LEU A 1 90 ? -2.637 -6.859 -1.138 1 98.06 90 LEU A C 1
ATOM 711 O O . LEU A 1 90 ? -1.627 -6.547 -1.771 1 98.06 90 LEU A O 1
ATOM 715 N N . PHE A 1 91 ? -2.859 -6.465 0.035 1 97.31 91 PHE A N 1
ATOM 716 C CA . PHE A 1 91 ? -1.99 -5.461 0.638 1 97.31 91 PHE A CA 1
ATOM 717 C C . PHE A 1 91 ? -0.699 -6.094 1.143 1 97.31 91 PHE A C 1
ATOM 719 O O . PHE A 1 91 ? 0.346 -5.441 1.178 1 97.31 91 PHE A O 1
ATOM 726 N N . HIS A 1 92 ? -0.75 -7.344 1.539 1 97.44 92 HIS A N 1
ATOM 727 C CA . HIS A 1 92 ? 0.486 -8.078 1.793 1 97.44 92 HIS A CA 1
ATOM 728 C C . HIS A 1 92 ? 1.376 -8.102 0.555 1 97.44 92 HIS A C 1
ATOM 730 O O . HIS A 1 92 ? 2.584 -7.875 0.649 1 97.44 92 HIS A O 1
ATOM 736 N N . LEU A 1 93 ? 0.755 -8.297 -0.551 1 97.69 93 LEU A N 1
ATOM 737 C CA . LEU A 1 93 ? 1.49 -8.391 -1.808 1 97.69 93 LEU A CA 1
ATOM 738 C C . LEU A 1 93 ? 2.131 -7.055 -2.164 1 97.69 93 LEU A C 1
ATOM 740 O O . LEU A 1 93 ? 3.184 -7.016 -2.807 1 97.69 93 LEU A O 1
ATOM 744 N N . HIS A 1 94 ? 1.456 -6.035 -1.789 1 94.06 94 HIS A N 1
ATOM 745 C CA . HIS A 1 94 ? 2.059 -4.73 -2.021 1 94.06 94 HIS A CA 1
ATOM 746 C C . HIS A 1 94 ? 3.402 -4.605 -1.311 1 94.06 94 HIS A C 1
ATOM 748 O O . HIS A 1 94 ? 4.363 -4.086 -1.877 1 94.06 94 HIS A O 1
ATOM 754 N N . GLY A 1 95 ? 3.434 -5.078 -0.069 1 91.06 95 GLY A N 1
ATOM 755 C CA . GLY A 1 95 ? 4.707 -5.117 0.632 1 91.06 95 GLY A CA 1
ATOM 756 C C . GLY A 1 95 ? 5.75 -5.961 -0.075 1 91.06 95 GLY A C 1
ATOM 757 O O . GLY A 1 95 ? 6.914 -5.562 -0.175 1 91.06 95 GLY A O 1
ATOM 758 N N . MET A 1 96 ? 5.336 -7.07 -0.546 1 94.56 96 MET A N 1
ATOM 759 C CA . MET A 1 96 ? 6.223 -7.961 -1.294 1 94.56 96 MET A CA 1
ATOM 760 C C . MET A 1 96 ? 6.75 -7.273 -2.549 1 94.56 96 MET A C 1
ATOM 762 O O . MET A 1 96 ? 7.941 -7.344 -2.848 1 94.56 96 MET A O 1
ATOM 766 N N . TRP A 1 97 ? 5.867 -6.582 -3.211 1 94 97 TRP A N 1
ATOM 767 C CA . TRP A 1 97 ? 6.25 -5.895 -4.441 1 94 97 TRP A CA 1
ATOM 768 C C . TRP A 1 97 ? 7.242 -4.773 -4.156 1 94 97 TRP A C 1
ATOM 770 O O . TRP A 1 97 ? 8.195 -4.57 -4.914 1 94 97 TRP A O 1
ATOM 780 N N . MET A 1 98 ? 7.035 -4.09 -3.137 1 89.81 98 MET A N 1
ATOM 781 C CA . MET A 1 98 ? 7.93 -2.99 -2.785 1 89.81 98 MET A CA 1
ATOM 782 C C . MET A 1 98 ? 9.344 -3.5 -2.525 1 89.81 98 MET A C 1
ATOM 784 O O . MET A 1 98 ? 10.32 -2.828 -2.857 1 89.81 98 MET A O 1
ATOM 788 N N . GLU A 1 99 ? 9.469 -4.641 -1.941 1 90.38 99 GLU A N 1
ATOM 789 C CA . GLU A 1 99 ? 10.781 -5.238 -1.714 1 90.38 99 GLU A CA 1
ATOM 790 C C . GLU A 1 99 ? 11.477 -5.559 -3.033 1 90.38 99 GLU A C 1
ATOM 792 O O . GLU A 1 99 ? 12.68 -5.348 -3.174 1 90.38 99 GLU A O 1
ATOM 797 N N . VAL A 1 100 ? 10.719 -6.062 -3.98 1 94.25 100 VAL A N 1
ATOM 798 C CA . VAL A 1 100 ? 11.273 -6.355 -5.297 1 94.25 100 VAL A CA 1
ATOM 799 C C . VAL A 1 100 ? 11.695 -5.055 -5.977 1 94.25 100 VAL A C 1
ATOM 801 O O . VAL A 1 100 ? 12.789 -4.977 -6.547 1 94.25 100 VAL A O 1
ATOM 804 N N . ARG A 1 101 ? 10.82 -4.09 -5.922 1 90.94 101 ARG A N 1
ATOM 805 C CA . ARG A 1 101 ? 11.133 -2.781 -6.492 1 90.94 101 ARG A CA 1
ATOM 806 C C . ARG A 1 101 ? 12.461 -2.254 -5.965 1 90.94 101 ARG A C 1
ATOM 808 O O . ARG A 1 101 ? 13.312 -1.818 -6.742 1 90.94 101 ARG A O 1
ATOM 815 N N . ASP A 1 102 ? 12.672 -2.336 -4.633 1 87.12 102 ASP A N 1
ATOM 816 C CA . ASP A 1 102 ? 13.898 -1.847 -4.004 1 87.12 102 ASP A CA 1
ATOM 817 C C . ASP A 1 102 ? 15.102 -2.68 -4.43 1 87.12 102 ASP A C 1
ATOM 819 O O . ASP A 1 102 ? 16.234 -2.176 -4.477 1 87.12 102 ASP A O 1
ATOM 823 N N . LEU A 1 103 ? 14.82 -3.902 -4.715 1 91.31 103 LEU A N 1
ATOM 824 C CA . LEU A 1 103 ? 15.875 -4.828 -5.109 1 91.31 103 LEU A CA 1
ATOM 825 C C . LEU A 1 103 ? 16.328 -4.555 -6.535 1 91.31 103 LEU A C 1
ATOM 827 O O . LEU A 1 103 ? 17.531 -4.52 -6.812 1 91.31 103 LEU A O 1
ATOM 831 N N . VAL A 1 104 ? 15.406 -4.211 -7.418 1 94.44 104 VAL A N 1
ATOM 832 C CA . VAL A 1 104 ? 15.734 -4.285 -8.836 1 94.44 104 VAL A CA 1
ATOM 833 C C . VAL A 1 104 ? 15.914 -2.879 -9.398 1 94.44 104 VAL A C 1
ATOM 835 O O . VAL A 1 104 ? 16.484 -2.703 -10.477 1 94.44 104 VAL A O 1
ATOM 838 N N . TYR A 1 105 ? 15.359 -1.922 -8.75 1 89.5 105 TYR A N 1
ATOM 839 C CA . TYR A 1 105 ? 15.461 -0.562 -9.266 1 89.5 105 TYR A CA 1
ATOM 840 C C . TYR A 1 105 ? 16.547 0.219 -8.523 1 89.5 105 TYR A C 1
ATOM 842 O O . TYR A 1 105 ? 16.422 0.477 -7.324 1 89.5 105 TYR A O 1
ATOM 850 N N . PRO A 1 106 ? 17.547 0.775 -9.195 1 81.38 106 PRO A N 1
ATOM 851 C CA . PRO A 1 106 ? 18.625 1.533 -8.539 1 81.38 106 PRO A CA 1
ATOM 852 C C . PRO A 1 106 ? 18.125 2.834 -7.914 1 81.38 106 PRO A C 1
ATOM 854 O O . PRO A 1 106 ? 18.672 3.283 -6.902 1 81.38 106 PRO A O 1
ATOM 857 N N . SER A 1 107 ? 17.172 3.402 -8.469 1 74.81 107 SER A N 1
ATOM 858 C CA . SER A 1 107 ? 16.688 4.711 -8.039 1 74.81 107 SER A CA 1
ATOM 859 C C . SER A 1 107 ? 16.047 4.633 -6.664 1 74.81 107 SER A C 1
ATOM 861 O O . SER A 1 107 ? 15.93 5.645 -5.965 1 74.81 107 SER A O 1
ATOM 863 N N . PHE A 1 108 ? 15.68 3.457 -6.277 1 73.88 108 PHE A N 1
ATOM 864 C CA . PHE A 1 108 ? 14.938 3.348 -5.027 1 73.88 108 PHE A CA 1
ATOM 865 C C . PHE A 1 108 ? 15.844 2.859 -3.902 1 73.88 108 PHE A C 1
ATOM 867 O O . PHE A 1 108 ? 15.453 2.887 -2.732 1 73.88 108 PHE A O 1
ATOM 874 N N . SER A 1 109 ? 17.031 2.369 -4.078 1 70.12 109 SER A N 1
ATOM 875 C CA . SER A 1 109 ? 17.875 1.827 -3.02 1 70.12 109 SER A CA 1
ATOM 876 C C . SER A 1 109 ? 19.328 2.285 -3.178 1 70.12 109 SER A C 1
ATOM 878 O O . SER A 1 109 ? 20.172 2.018 -2.314 1 70.12 109 SER A O 1
ATOM 880 N N . SER A 1 110 ? 19.609 2.957 -4.172 1 72.62 110 SER A N 1
ATOM 881 C CA . SER A 1 110 ? 20.969 3.352 -4.496 1 72.62 110 SER A CA 1
ATOM 882 C C . SER A 1 110 ? 21.859 2.133 -4.703 1 72.62 110 SER A C 1
ATOM 884 O O . SER A 1 110 ? 23.062 2.18 -4.418 1 72.62 110 SER A O 1
ATOM 886 N N . ARG A 1 111 ? 21.359 1.03 -5.09 1 78.81 111 ARG A N 1
ATOM 887 C CA . ARG A 1 111 ? 22.109 -0.188 -5.359 1 78.81 111 ARG A CA 1
ATOM 888 C C . ARG A 1 111 ? 22.828 -0.108 -6.707 1 78.81 111 ARG A C 1
ATOM 890 O O . ARG A 1 111 ? 22.297 0.475 -7.656 1 78.81 111 ARG A O 1
ATOM 897 N N . SER A 1 112 ? 23.953 -0.773 -6.68 1 87.56 112 SER A N 1
ATOM 898 C CA . SER A 1 112 ? 24.609 -1.062 -7.945 1 87.56 112 SER A CA 1
ATOM 899 C C . SER A 1 112 ? 24.219 -2.434 -8.477 1 87.56 112 SER A C 1
ATOM 901 O O . SER A 1 112 ? 23.578 -3.221 -7.77 1 87.56 112 SER A O 1
ATOM 903 N N . GLU A 1 113 ? 24.562 -2.695 -9.727 1 91.12 113 GLU A N 1
ATOM 904 C CA . GLU A 1 113 ? 24.297 -4.012 -10.297 1 91.12 113 GLU A CA 1
ATOM 905 C C . GLU A 1 113 ? 25 -5.109 -9.5 1 91.12 113 GLU A C 1
ATOM 907 O O . GLU A 1 113 ? 24.438 -6.184 -9.289 1 91.12 113 GLU A O 1
ATOM 912 N N . GLU A 1 114 ? 26.188 -4.754 -9.086 1 92.88 114 GLU A N 1
ATOM 913 C CA . GLU A 1 114 ? 26.953 -5.711 -8.297 1 92.88 114 GLU A CA 1
ATOM 914 C C . GLU A 1 114 ? 26.281 -5.988 -6.957 1 92.88 114 GLU A C 1
ATOM 916 O O . GLU A 1 114 ? 26.172 -7.145 -6.535 1 92.88 114 GLU A O 1
ATOM 921 N N . SER A 1 115 ? 25.844 -4.988 -6.34 1 90.12 115 SER A N 1
ATOM 922 C CA . SER A 1 115 ? 25.203 -5.16 -5.047 1 90.12 115 SER A CA 1
ATOM 923 C C . SER A 1 115 ? 23.844 -5.852 -5.195 1 90.12 115 SER A C 1
ATOM 925 O O . SER A 1 115 ? 23.422 -6.594 -4.309 1 90.12 115 SER A O 1
ATOM 927 N N . PHE A 1 116 ? 23.219 -5.637 -6.348 1 94 116 PHE A N 1
ATOM 928 C CA . PHE A 1 116 ? 21.984 -6.352 -6.656 1 94 116 PHE A CA 1
ATOM 929 C C . PHE A 1 116 ? 22.234 -7.855 -6.738 1 94 116 PHE A C 1
ATOM 931 O O . PHE A 1 116 ? 21.625 -8.633 -6.004 1 94 116 PHE A O 1
ATOM 938 N N . LYS A 1 117 ? 23.234 -8.203 -7.457 1 95.12 117 LYS A N 1
ATOM 939 C CA . LYS A 1 117 ? 23.547 -9.617 -7.617 1 95.12 117 LYS A CA 1
ATOM 940 C C . LYS A 1 117 ? 23.953 -10.242 -6.285 1 95.12 117 LYS A C 1
ATOM 942 O O . LYS A 1 117 ? 23.562 -11.367 -5.977 1 95.12 117 LYS A O 1
ATOM 947 N N . ALA A 1 118 ? 24.609 -9.453 -5.523 1 93.75 118 ALA A N 1
ATOM 948 C CA . ALA A 1 118 ? 25.094 -9.938 -4.234 1 93.75 118 ALA A CA 1
ATOM 949 C C . ALA A 1 118 ? 23.938 -10.109 -3.246 1 93.75 118 ALA A C 1
ATOM 951 O O . ALA A 1 118 ? 24.078 -10.82 -2.246 1 93.75 118 ALA A O 1
ATOM 952 N N . SER A 1 119 ? 22.812 -9.531 -3.531 1 93.31 119 SER A N 1
ATOM 953 C CA . SER A 1 119 ? 21.688 -9.531 -2.602 1 93.31 119 SER A CA 1
ATOM 954 C C . SER A 1 119 ? 20.688 -10.641 -2.943 1 93.31 119 SER A C 1
ATOM 956 O O . SER A 1 119 ? 19.734 -10.875 -2.199 1 93.31 119 SER A O 1
ATOM 958 N N . LEU A 1 120 ? 20.922 -11.336 -4.031 1 96.25 120 LEU A N 1
ATOM 959 C CA . LEU A 1 120 ? 19.922 -12.266 -4.543 1 96.25 120 LEU A CA 1
ATOM 960 C C . LEU A 1 120 ? 19.781 -13.477 -3.623 1 96.25 120 LEU A C 1
ATOM 962 O O . LEU A 1 120 ? 18.672 -13.992 -3.432 1 96.25 120 LEU A O 1
ATOM 966 N N . ASP A 1 121 ? 20.875 -13.867 -3.021 1 95.69 121 ASP A N 1
ATOM 967 C CA . ASP A 1 121 ? 20.797 -14.984 -2.088 1 95.69 121 ASP A CA 1
ATOM 968 C C . ASP A 1 121 ? 19.922 -14.648 -0.888 1 95.69 121 ASP A C 1
ATOM 970 O O . ASP A 1 121 ? 19.016 -15.414 -0.537 1 95.69 121 ASP A O 1
ATOM 974 N N . SER A 1 122 ? 20.219 -13.531 -0.345 1 94.25 122 SER A N 1
ATOM 975 C CA . SER A 1 122 ? 19.453 -13.102 0.821 1 94.25 122 SER A CA 1
ATOM 976 C C . SER A 1 122 ? 17.984 -12.867 0.465 1 94.25 122 SER A C 1
ATOM 978 O O . SER A 1 122 ? 17.094 -13.109 1.284 1 94.25 122 SER A O 1
ATOM 980 N N . TYR A 1 123 ? 17.781 -12.438 -0.728 1 96 123 TYR A N 1
ATOM 981 C CA . TYR A 1 123 ? 16.406 -12.203 -1.152 1 96 123 TYR A CA 1
ATOM 982 C C . TYR A 1 123 ? 15.656 -13.523 -1.32 1 96 123 TYR A C 1
ATOM 984 O O . TYR A 1 123 ? 14.602 -13.734 -0.709 1 96 123 TYR A O 1
ATOM 992 N N . PHE A 1 124 ? 16.172 -14.469 -2.121 1 97 124 PHE A N 1
ATOM 993 C CA . PHE A 1 124 ? 15.469 -15.695 -2.459 1 97 124 PHE A CA 1
ATOM 994 C C . PHE A 1 124 ? 15.375 -16.609 -1.249 1 97 124 PHE A C 1
ATOM 996 O O . PHE A 1 124 ? 14.328 -17.219 -1.008 1 97 124 PHE A O 1
ATOM 1003 N N . LEU A 1 125 ? 16.406 -16.609 -0.419 1 93.62 125 LEU A N 1
ATOM 1004 C CA . LEU A 1 125 ? 16.438 -17.562 0.688 1 93.62 125 LEU A CA 1
ATOM 1005 C C . LEU A 1 125 ? 15.875 -16.938 1.96 1 93.62 125 LEU A C 1
ATOM 1007 O O . LEU A 1 125 ? 15.562 -17.656 2.916 1 93.62 125 LEU A O 1
ATOM 1011 N N . GLY A 1 126 ? 15.742 -15.68 1.983 1 94.12 126 GLY A N 1
ATOM 1012 C CA . GLY A 1 126 ? 15.266 -14.977 3.164 1 94.12 126 GLY A CA 1
ATOM 1013 C C . GLY A 1 126 ? 13.914 -14.328 2.963 1 94.12 126 GLY A C 1
ATOM 1014 O O . GLY A 1 126 ? 12.875 -14.93 3.256 1 94.12 126 GLY A O 1
ATOM 1015 N N . SER A 1 127 ? 13.938 -13.227 2.322 1 94.25 127 SER A N 1
ATOM 1016 C CA . SER A 1 127 ? 12.75 -12.398 2.225 1 94.25 127 SER A CA 1
ATOM 1017 C C . SER A 1 127 ? 11.633 -13.109 1.469 1 94.25 127 SER A C 1
ATOM 1019 O O . SER A 1 127 ? 10.523 -13.25 1.98 1 94.25 127 SER A O 1
ATOM 1021 N N . LEU A 1 128 ? 11.945 -13.586 0.277 1 97.62 128 LEU A N 1
ATOM 1022 C CA . LEU A 1 128 ? 10.93 -14.219 -0.563 1 97.62 128 LEU A CA 1
ATOM 1023 C C . LEU A 1 128 ? 10.398 -15.484 0.093 1 97.62 128 LEU A C 1
ATOM 1025 O O . LEU A 1 128 ? 9.18 -15.711 0.117 1 97.62 128 LEU A O 1
ATOM 1029 N N . SER A 1 129 ? 11.305 -16.266 0.592 1 97.06 129 SER A N 1
ATOM 1030 C CA . SER A 1 129 ? 10.898 -17.5 1.261 1 97.06 129 SER A CA 1
ATOM 1031 C C . SER A 1 129 ? 9.969 -17.203 2.438 1 97.06 129 SER A C 1
ATOM 1033 O O . SER A 1 129 ? 9 -17.938 2.668 1 97.06 129 SER A O 1
ATOM 1035 N N . GLY A 1 130 ? 10.266 -16.156 3.166 1 96.62 130 GLY A N 1
ATOM 1036 C CA . GLY A 1 130 ? 9.398 -15.742 4.262 1 96.62 130 GLY A CA 1
ATOM 1037 C C . GLY A 1 130 ? 7.996 -15.375 3.811 1 96.62 130 GLY A C 1
ATOM 1038 O O . GLY A 1 130 ? 7.016 -15.75 4.457 1 96.62 130 GLY A O 1
ATOM 1039 N N . HIS A 1 131 ? 7.895 -14.656 2.742 1 98 131 HIS A N 1
ATOM 1040 C CA . HIS A 1 131 ? 6.59 -14.32 2.186 1 98 131 HIS A CA 1
ATOM 1041 C C . HIS A 1 131 ? 5.832 -15.57 1.757 1 98 131 HIS A C 1
ATOM 1043 O O . HIS A 1 131 ? 4.629 -15.688 2 1 98 131 HIS A O 1
ATOM 1049 N N . TYR A 1 132 ? 6.547 -16.484 1.08 1 98.56 132 TYR A N 1
ATOM 1050 C CA . TYR A 1 132 ? 5.902 -17.688 0.58 1 98.56 132 TYR A CA 1
ATOM 1051 C C . TYR A 1 132 ? 5.438 -18.578 1.73 1 98.56 132 TYR A C 1
ATOM 1053 O O . TYR A 1 132 ? 4.402 -19.25 1.635 1 98.56 132 TYR A O 1
ATOM 1061 N N . GLU A 1 133 ? 6.215 -18.594 2.83 1 98 133 GLU A N 1
ATOM 1062 C CA . GLU A 1 133 ? 5.781 -19.328 4.02 1 98 133 GLU A CA 1
ATOM 1063 C C . GLU A 1 133 ? 4.449 -18.797 4.539 1 98 133 GLU A C 1
ATOM 1065 O O . GLU A 1 133 ? 3.553 -19.578 4.875 1 98 133 GLU A O 1
ATOM 1070 N N . LYS A 1 134 ? 4.316 -17.531 4.594 1 98.06 134 LYS A N 1
ATOM 1071 C CA . LYS A 1 134 ? 3.086 -16.906 5.066 1 98.06 134 LYS A CA 1
ATOM 1072 C C . LYS A 1 134 ? 1.923 -17.203 4.125 1 98.06 134 LYS A C 1
ATOM 1074 O O . LYS A 1 134 ? 0.82 -17.516 4.57 1 98.06 134 LYS A O 1
ATOM 1079 N N . LEU A 1 135 ? 2.17 -17.078 2.846 1 98.75 135 LEU A N 1
ATOM 1080 C CA . LEU A 1 135 ? 1.125 -17.312 1.856 1 98.75 135 LEU A CA 1
ATOM 1081 C C . LEU A 1 135 ? 0.697 -18.781 1.857 1 98.75 135 LEU A C 1
ATOM 1083 O O . LEU A 1 135 ? -0.491 -19.078 1.723 1 98.75 135 LEU A O 1
ATOM 1087 N N . GLU A 1 136 ? 1.697 -19.656 1.979 1 98.75 136 GLU A N 1
ATOM 1088 C CA . GLU A 1 136 ? 1.399 -21.078 2.092 1 98.75 136 GLU A CA 1
ATOM 1089 C C . GLU A 1 136 ? 0.519 -21.359 3.307 1 98.75 136 GLU A C 1
ATOM 1091 O O . GLU A 1 136 ? -0.468 -22.094 3.205 1 98.75 136 GLU A O 1
ATOM 1096 N N . ALA A 1 137 ? 0.898 -20.781 4.441 1 98.5 137 ALA A N 1
ATOM 1097 C CA . ALA A 1 137 ? 0.13 -20.953 5.672 1 98.5 137 ALA A CA 1
ATOM 1098 C C . ALA A 1 137 ? -1.276 -20.375 5.523 1 98.5 137 ALA A C 1
ATOM 1100 O O . ALA A 1 137 ? -2.238 -20.938 6.059 1 98.5 137 ALA A O 1
ATOM 1101 N N . TRP A 1 138 ? -1.395 -19.312 4.836 1 98.56 138 TRP A N 1
ATOM 1102 C CA . TRP A 1 138 ? -2.689 -18.688 4.582 1 98.56 138 TRP A CA 1
ATOM 1103 C C . TRP A 1 138 ? -3.605 -19.625 3.809 1 98.56 138 TRP A C 1
ATOM 1105 O O . TRP A 1 138 ? -4.758 -19.828 4.191 1 98.56 138 TRP A O 1
ATOM 1115 N N . LEU A 1 139 ? -3.096 -20.188 2.734 1 98.56 139 LEU A N 1
ATOM 1116 C CA . LEU A 1 139 ? -3.881 -21.125 1.929 1 98.56 139 LEU A CA 1
ATOM 1117 C C . LEU A 1 139 ? -4.297 -22.344 2.752 1 98.56 139 LEU A C 1
ATOM 1119 O O . LEU A 1 139 ? -5.43 -22.812 2.633 1 98.56 139 LEU A O 1
ATOM 1123 N N . LYS A 1 140 ? -3.361 -22.797 3.514 1 98.19 140 LYS A N 1
ATOM 1124 C CA . LYS A 1 140 ? -3.654 -23.938 4.367 1 98.19 140 LYS A CA 1
ATOM 1125 C C . LYS A 1 140 ? -4.797 -23.625 5.332 1 98.19 140 LYS A C 1
ATOM 1127 O O . LYS A 1 140 ? -5.73 -24.422 5.473 1 98.19 140 LYS A O 1
ATOM 1132 N N . GLN A 1 141 ? -4.75 -22.531 5.945 1 97.06 141 GLN A N 1
ATOM 1133 C CA . GLN A 1 141 ? -5.762 -22.125 6.914 1 97.06 141 GLN A CA 1
ATOM 1134 C C . GLN A 1 141 ? -7.105 -21.875 6.238 1 97.06 141 GLN A C 1
ATOM 1136 O O . GLN A 1 141 ? -8.156 -22.266 6.766 1 97.06 141 GLN A O 1
ATOM 1141 N N . ARG A 1 142 ? -7.082 -21.203 5.129 1 96 142 ARG A N 1
ATOM 1142 C CA . ARG A 1 142 ? -8.305 -20.875 4.398 1 96 142 ARG A CA 1
ATOM 1143 C C . ARG A 1 142 ? -8.977 -22.125 3.863 1 96 142 ARG A C 1
ATOM 1145 O O . ARG A 1 142 ? -10.211 -22.219 3.842 1 96 142 ARG A O 1
ATOM 1152 N N . GLY A 1 143 ? -8.234 -23.078 3.352 1 97.19 143 GLY A N 1
ATOM 1153 C CA . GLY A 1 143 ? -8.742 -24.328 2.818 1 97.19 143 GLY A CA 1
ATOM 1154 C C . GLY A 1 143 ? -9.508 -24.156 1.518 1 97.19 143 GLY A C 1
ATOM 1155 O O . GLY A 1 143 ? -10.43 -24.922 1.227 1 97.19 143 GLY A O 1
ATOM 1156 N N . THR A 1 144 ? -9.266 -23.125 0.806 1 97.25 144 THR A N 1
ATOM 1157 C CA . THR A 1 144 ? -9.93 -22.828 -0.464 1 97.25 144 THR A CA 1
ATOM 1158 C C . THR A 1 144 ? -8.922 -22.859 -1.61 1 97.25 144 THR A C 1
ATOM 1160 O O . THR A 1 144 ? -7.715 -22.734 -1.388 1 97.25 144 THR A O 1
ATOM 1163 N N . PRO A 1 145 ? -9.359 -23.016 -2.811 1 97.69 145 PRO A N 1
ATOM 1164 C CA . PRO A 1 145 ? -8.438 -23.125 -3.945 1 97.69 145 PRO A CA 1
ATOM 1165 C C . PRO A 1 145 ? -7.766 -21.781 -4.273 1 97.69 145 PRO A C 1
ATOM 1167 O O . PRO A 1 145 ? -6.688 -21.766 -4.875 1 97.69 145 PRO A O 1
ATOM 1170 N N . PHE A 1 146 ? -8.453 -20.688 -3.881 1 98.62 146 PHE A N 1
ATOM 1171 C CA . PHE A 1 146 ? -7.887 -19.359 -4.086 1 98.62 146 PHE A CA 1
ATOM 1172 C C . PHE A 1 146 ? -7.727 -18.641 -2.76 1 98.62 146 PHE A C 1
ATOM 1174 O O . PHE A 1 146 ? -8.188 -19.109 -1.721 1 98.62 146 PHE A O 1
ATOM 1181 N N . PHE A 1 147 ? -7.051 -17.547 -2.779 1 98.69 147 PHE A N 1
ATOM 1182 C CA . PHE A 1 147 ? -6.602 -16.906 -1.55 1 98.69 147 PHE A CA 1
ATOM 1183 C C . PHE A 1 147 ? -7.781 -16.328 -0.782 1 98.69 147 PHE A C 1
ATOM 1185 O O . PHE A 1 147 ? -7.75 -16.25 0.448 1 98.69 147 PHE A O 1
ATOM 1192 N N . ALA A 1 148 ? -8.812 -15.867 -1.522 1 97.25 148 ALA A N 1
ATOM 1193 C CA . ALA A 1 148 ? -9.945 -15.258 -0.836 1 97.25 148 ALA A CA 1
ATOM 1194 C C . ALA A 1 148 ? -11.086 -16.266 -0.679 1 97.25 148 ALA A C 1
ATOM 1196 O O . ALA A 1 148 ? -11.891 -16.156 0.251 1 97.25 148 ALA A O 1
ATOM 1197 N N . GLY A 1 149 ? -11.188 -17.219 -1.585 1 96.69 149 GLY A N 1
ATOM 1198 C CA . GLY A 1 149 ? -12.312 -18.141 -1.544 1 96.69 149 GLY A CA 1
ATOM 1199 C C . GLY A 1 149 ? -12.289 -19.172 -2.656 1 96.69 149 GLY A C 1
ATOM 1200 O O . GLY A 1 149 ? -11.219 -19.625 -3.062 1 96.69 149 GLY A O 1
ATOM 1201 N N . ARG A 1 150 ? -13.516 -19.547 -3.049 1 96.81 150 ARG A N 1
ATOM 1202 C CA . ARG A 1 150 ? -13.648 -20.656 -3.977 1 96.81 150 ARG A CA 1
ATOM 1203 C C . ARG A 1 150 ? -13.469 -20.203 -5.418 1 96.81 150 ARG A C 1
ATOM 1205 O O . ARG A 1 150 ? -13.227 -21.016 -6.312 1 96.81 150 ARG A O 1
ATOM 1212 N N . SER A 1 151 ? -13.656 -18.922 -5.637 1 96.94 151 SER A N 1
ATOM 1213 C CA . SER A 1 151 ? -13.445 -18.344 -6.953 1 96.94 151 SER A CA 1
ATOM 1214 C C . SER A 1 151 ? -12.367 -17.266 -6.91 1 96.94 151 SER A C 1
ATOM 1216 O O . SER A 1 151 ? -12.109 -16.672 -5.855 1 96.94 151 SER A O 1
ATOM 1218 N N . PRO A 1 152 ? -11.734 -16.984 -8.086 1 98.38 152 PRO A N 1
ATOM 1219 C CA . PRO A 1 152 ? -10.688 -15.961 -8.109 1 98.38 152 PRO A CA 1
ATOM 1220 C C . PRO A 1 152 ? -11.203 -14.586 -7.707 1 98.38 152 PRO A C 1
ATOM 1222 O O . PRO A 1 152 ? -12.312 -14.203 -8.086 1 98.38 152 PRO A O 1
ATOM 1225 N N . CYS A 1 153 ? -10.438 -13.93 -6.926 1 98.44 153 CYS A N 1
ATOM 1226 C CA . CYS A 1 153 ? -10.609 -12.516 -6.598 1 98.44 153 CYS A CA 1
ATOM 1227 C C . CYS A 1 153 ? -9.375 -11.711 -6.996 1 98.44 153 CYS A C 1
ATOM 1229 O O . CYS A 1 153 ? -8.406 -12.266 -7.512 1 98.44 153 CYS A O 1
ATOM 1231 N N . THR A 1 154 ? -9.398 -10.414 -6.789 1 98.44 154 THR A N 1
ATOM 1232 C CA . THR A 1 154 ? -8.352 -9.5 -7.227 1 98.44 154 THR A CA 1
ATOM 1233 C C . THR A 1 154 ? -6.988 -9.953 -6.707 1 98.44 154 THR A C 1
ATOM 1235 O O . THR A 1 154 ? -5.992 -9.906 -7.434 1 98.44 154 THR A O 1
ATOM 1238 N N . ALA A 1 155 ? -6.891 -10.344 -5.465 1 98.62 155 ALA A N 1
ATOM 1239 C CA . ALA A 1 155 ? -5.621 -10.734 -4.852 1 98.62 155 ALA A CA 1
ATOM 1240 C C . ALA A 1 155 ? -4.977 -11.891 -5.605 1 98.62 155 ALA A C 1
ATOM 1242 O O . ALA A 1 155 ? -3.752 -11.961 -5.719 1 98.62 155 ALA A O 1
ATOM 1243 N N . ASP A 1 156 ? -5.777 -12.789 -6.09 1 98.88 156 ASP A N 1
ATOM 1244 C CA . ASP A 1 156 ? -5.262 -13.977 -6.77 1 98.88 156 ASP A CA 1
ATOM 1245 C C . ASP A 1 156 ? -4.477 -13.594 -8.023 1 98.88 156 ASP A C 1
ATOM 1247 O O . ASP A 1 156 ? -3.479 -14.234 -8.359 1 98.88 156 ASP A O 1
ATOM 1251 N N . PHE A 1 157 ? -4.965 -12.586 -8.727 1 98.56 157 PHE A N 1
ATOM 1252 C CA . PHE A 1 157 ? -4.27 -12.117 -9.914 1 98.56 157 PHE A CA 1
ATOM 1253 C C . PHE A 1 157 ? -2.887 -11.578 -9.562 1 98.56 157 PHE A C 1
ATOM 1255 O O . PHE A 1 157 ? -1.903 -11.891 -10.234 1 98.56 157 PHE A O 1
ATOM 1262 N N . HIS A 1 158 ? -2.863 -10.82 -8.531 1 98.25 158 HIS A N 1
ATOM 1263 C CA . HIS A 1 158 ? -1.591 -10.227 -8.133 1 98.25 158 HIS A CA 1
ATOM 1264 C C . HIS A 1 158 ? -0.648 -11.281 -7.559 1 98.25 158 HIS A C 1
ATOM 1266 O O . HIS A 1 158 ? 0.561 -11.234 -7.797 1 98.25 158 HIS A O 1
ATOM 1272 N N . VAL A 1 159 ? -1.149 -12.227 -6.734 1 98.69 159 VAL A N 1
ATOM 1273 C CA . VAL A 1 159 ? -0.311 -13.305 -6.223 1 98.69 159 VAL A CA 1
ATOM 1274 C C . VAL A 1 159 ? 0.32 -14.07 -7.383 1 98.69 159 VAL A C 1
ATOM 1276 O O . VAL A 1 159 ? 1.528 -14.32 -7.391 1 98.69 159 VAL A O 1
ATOM 1279 N N . TRP A 1 160 ? -0.51 -14.43 -8.328 1 98.62 160 TRP A N 1
ATOM 1280 C CA . TRP A 1 160 ? 0.004 -15.203 -9.453 1 98.62 160 TRP A CA 1
ATOM 1281 C C . TRP A 1 160 ? 1.113 -14.445 -10.172 1 98.62 160 TRP A C 1
ATOM 1283 O O . TRP A 1 160 ? 2.148 -15.023 -10.516 1 98.62 160 TRP A O 1
ATOM 1293 N N . GLU A 1 161 ? 0.858 -13.203 -10.438 1 97.19 161 GLU A N 1
ATOM 1294 C CA . GLU A 1 161 ? 1.861 -12.383 -11.109 1 97.19 161 GLU A CA 1
ATOM 1295 C C . GLU A 1 161 ? 3.174 -12.367 -10.328 1 97.19 161 GLU A C 1
ATOM 1297 O O . GLU A 1 161 ? 4.25 -12.5 -10.914 1 97.19 161 GLU A O 1
ATOM 1302 N N . MET A 1 162 ? 3.078 -12.188 -9.023 1 97.88 162 MET A N 1
ATOM 1303 C CA . MET A 1 162 ? 4.273 -12.141 -8.188 1 97.88 162 MET A CA 1
ATOM 1304 C C . MET A 1 162 ? 5.016 -13.477 -8.227 1 97.88 162 MET A C 1
ATOM 1306 O O . MET A 1 162 ? 6.246 -13.5 -8.258 1 97.88 162 MET A O 1
ATOM 1310 N N . LEU A 1 163 ? 4.277 -14.555 -8.164 1 98.5 163 LEU A N 1
ATOM 1311 C CA . LEU A 1 163 ? 4.902 -15.867 -8.281 1 98.5 163 LEU A CA 1
ATOM 1312 C C . LEU A 1 163 ? 5.605 -16.016 -9.625 1 98.5 163 LEU A C 1
ATOM 1314 O O . LEU A 1 163 ? 6.754 -16.469 -9.688 1 98.5 163 LEU A O 1
ATOM 1318 N N . ASP A 1 164 ? 4.918 -15.602 -10.664 1 97.69 164 ASP A N 1
ATOM 1319 C CA . ASP A 1 164 ? 5.453 -15.727 -12.016 1 97.69 164 ASP A CA 1
ATOM 1320 C C . ASP A 1 164 ? 6.738 -14.922 -12.18 1 97.69 164 ASP A C 1
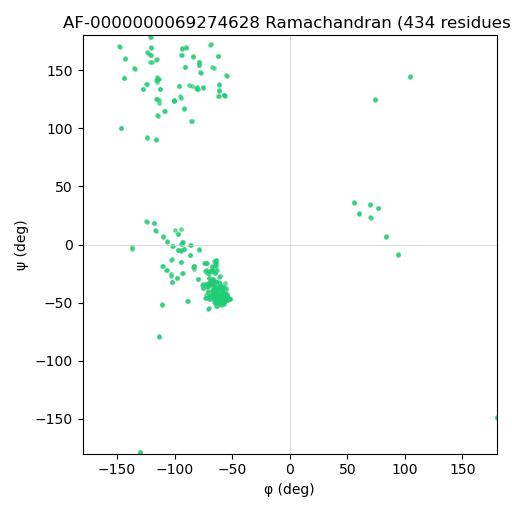ATOM 1322 O O . ASP A 1 164 ? 7.723 -15.414 -12.734 1 97.69 164 ASP A O 1
ATOM 1326 N N . GLN A 1 165 ? 6.727 -13.75 -11.688 1 97.25 165 GLN A N 1
ATOM 1327 C CA . GLN A 1 165 ? 7.891 -12.867 -11.781 1 97.25 165 GLN A CA 1
ATOM 1328 C C . GLN A 1 165 ? 9.055 -13.414 -10.961 1 97.25 165 GLN A C 1
ATOM 1330 O O . GLN A 1 165 ? 10.211 -13.312 -11.367 1 97.25 165 GLN A O 1
ATOM 1335 N N . SER A 1 166 ? 8.734 -13.969 -9.789 1 97.75 166 SER A N 1
ATOM 1336 C CA . SER A 1 166 ? 9.773 -14.555 -8.945 1 97.75 166 SER A CA 1
ATOM 1337 C C . SER A 1 166 ? 10.398 -15.773 -9.602 1 97.75 166 SER A C 1
ATOM 1339 O O . SER A 1 166 ? 11.609 -15.984 -9.516 1 97.75 166 SER A O 1
ATOM 1341 N N . GLU A 1 167 ? 9.586 -16.594 -10.25 1 97.88 167 GLU A N 1
ATOM 1342 C CA . GLU A 1 167 ? 10.094 -17.734 -11 1 97.88 167 GLU A CA 1
ATOM 1343 C C . GLU A 1 167 ? 11.008 -17.297 -12.133 1 97.88 167 GLU A C 1
ATOM 1345 O O . GLU A 1 167 ? 12.07 -17.891 -12.344 1 97.88 167 GLU A O 1
ATOM 1350 N N . ALA A 1 168 ? 10.586 -16.281 -12.828 1 97.69 168 ALA A N 1
ATOM 1351 C CA . ALA A 1 168 ? 11.383 -15.758 -13.938 1 97.69 168 ALA A CA 1
ATOM 1352 C C . ALA A 1 168 ? 12.734 -15.242 -13.453 1 97.69 168 ALA A C 1
ATOM 1354 O O . ALA A 1 168 ? 13.766 -15.523 -14.062 1 97.69 168 ALA A O 1
ATOM 1355 N N . MET A 1 169 ? 12.68 -14.508 -12.383 1 98 169 MET A N 1
ATOM 1356 C CA . MET A 1 169 ? 13.922 -13.953 -11.852 1 98 169 MET A CA 1
ATOM 1357 C C . MET A 1 169 ? 14.844 -15.062 -11.352 1 98 169 MET A C 1
ATOM 1359 O O . MET A 1 169 ? 16.047 -15.047 -11.602 1 98 169 MET A O 1
ATOM 1363 N N . ALA A 1 170 ? 14.281 -16.016 -10.625 1 98.06 170 ALA A N 1
ATOM 1364 C CA . ALA A 1 170 ? 15.062 -17.141 -10.133 1 98.06 170 ALA A CA 1
ATOM 1365 C C . ALA A 1 170 ? 15.734 -17.891 -11.289 1 98.06 170 ALA A C 1
ATOM 1367 O O . ALA A 1 170 ? 16.922 -18.203 -11.219 1 98.06 170 ALA A O 1
ATOM 1368 N N . SER A 1 171 ? 15.016 -18.125 -12.289 1 97.75 171 SER A N 1
ATOM 1369 C CA . SER A 1 171 ? 15.555 -18.812 -13.453 1 97.75 171 SER A CA 1
ATOM 1370 C C . SER A 1 171 ? 16.656 -17.984 -14.117 1 97.75 171 SER A C 1
ATOM 1372 O O . SER A 1 171 ? 17.719 -18.531 -14.469 1 97.75 171 SER A O 1
ATOM 1374 N N . ALA A 1 172 ? 16.453 -16.719 -14.281 1 97.25 172 ALA A N 1
ATOM 1375 C CA . ALA A 1 172 ? 17.406 -15.828 -14.953 1 97.25 172 ALA A CA 1
ATOM 1376 C C . ALA A 1 172 ? 18.75 -15.805 -14.219 1 97.25 172 ALA A C 1
ATOM 1378 O O . ALA A 1 172 ? 19.797 -15.633 -14.844 1 97.25 172 ALA A O 1
ATOM 1379 N N . TYR A 1 173 ? 18.688 -16.047 -12.984 1 97.31 173 TYR A N 1
ATOM 1380 C CA . TYR A 1 173 ? 19.922 -15.93 -12.203 1 97.31 173 TYR A CA 1
ATOM 1381 C C . TYR A 1 173 ? 20.312 -17.281 -11.617 1 97.31 173 TYR A C 1
ATOM 1383 O O . TYR A 1 173 ? 21.078 -17.344 -10.648 1 97.31 173 TYR A O 1
ATOM 1391 N N . GLU A 1 174 ? 19.656 -18.312 -12.102 1 96.81 174 GLU A N 1
ATOM 1392 C CA . GLU A 1 174 ? 20.047 -19.703 -11.867 1 96.81 174 GLU A CA 1
ATOM 1393 C C . GLU A 1 174 ? 19.812 -20.109 -10.414 1 96.81 174 GLU A C 1
ATOM 1395 O O . GLU A 1 174 ? 20.656 -20.766 -9.805 1 96.81 174 GLU A O 1
ATOM 1400 N N . PHE A 1 175 ? 18.781 -19.562 -9.867 1 97.5 175 PHE A N 1
ATOM 1401 C CA . PHE A 1 175 ? 18.281 -20.031 -8.578 1 97.5 175 PHE A CA 1
ATOM 1402 C C . PHE A 1 175 ? 17.234 -21.125 -8.766 1 97.5 175 PHE A C 1
ATOM 1404 O O . PHE A 1 175 ? 16.594 -21.203 -9.805 1 97.5 175 PHE A O 1
ATOM 1411 N N . PRO A 1 176 ? 17.141 -21.984 -7.734 1 97.31 176 PRO A N 1
ATOM 1412 C CA . PRO A 1 176 ? 16.031 -22.938 -7.801 1 97.31 176 PRO A CA 1
ATOM 1413 C C . PRO A 1 176 ? 14.672 -22.25 -7.801 1 97.31 176 PRO A C 1
ATOM 1415 O O . PRO A 1 176 ? 14.562 -21.094 -7.426 1 97.31 176 PRO A O 1
ATOM 1418 N N . SER A 1 177 ? 13.656 -23.031 -8.227 1 98.19 177 SER A N 1
ATOM 1419 C CA . SER A 1 177 ? 12.297 -22.516 -8.18 1 98.19 177 SER A CA 1
ATOM 1420 C C . SER A 1 177 ? 11.914 -22.078 -6.766 1 98.19 177 SER A C 1
ATOM 1422 O O . SER A 1 177 ? 11.992 -22.875 -5.824 1 98.19 177 SER A O 1
ATOM 1424 N N . PRO A 1 178 ? 11.422 -20.844 -6.637 1 97.88 178 PRO A N 1
ATOM 1425 C CA . PRO A 1 178 ? 11.062 -20.375 -5.301 1 97.88 178 PRO A CA 1
ATOM 1426 C C . PRO A 1 178 ? 9.867 -21.125 -4.707 1 97.88 178 PRO A C 1
ATOM 1428 O O . PRO A 1 178 ? 9.695 -21.141 -3.486 1 97.88 178 PRO A O 1
ATOM 1431 N N . VAL A 1 179 ? 9.039 -21.734 -5.527 1 97.88 179 VAL A N 1
ATOM 1432 C CA . VAL A 1 179 ? 7.812 -22.344 -5.031 1 97.88 179 VAL A CA 1
ATOM 1433 C C . VAL A 1 179 ? 8.055 -23.828 -4.746 1 97.88 179 VAL A C 1
ATOM 1435 O O . VAL A 1 179 ? 7.156 -24.531 -4.273 1 97.88 179 VAL A O 1
ATOM 1438 N N . GLU A 1 180 ? 9.227 -24.297 -4.953 1 96.81 180 GLU A N 1
ATOM 1439 C CA . GLU A 1 180 ? 9.516 -25.734 -4.938 1 96.81 180 GLU A CA 1
ATOM 1440 C C . GLU A 1 180 ? 9.102 -26.359 -3.613 1 96.81 180 GLU A C 1
ATOM 1442 O O . GLU A 1 180 ? 8.586 -27.484 -3.59 1 96.81 180 GLU A O 1
ATOM 1447 N N . ASP A 1 181 ? 9.266 -25.656 -2.514 1 96.62 181 ASP A N 1
ATOM 1448 C CA . ASP A 1 181 ? 9.008 -26.234 -1.197 1 96.62 181 ASP A CA 1
ATOM 1449 C C . ASP A 1 181 ? 7.613 -25.859 -0.699 1 96.62 181 ASP A C 1
ATOM 1451 O O . ASP A 1 181 ? 7.277 -26.109 0.461 1 96.62 181 ASP A O 1
ATOM 1455 N N . PHE A 1 182 ? 6.816 -25.281 -1.522 1 98.62 182 PHE A N 1
ATOM 1456 C CA . PHE A 1 182 ? 5.496 -24.797 -1.133 1 98.62 182 PHE A CA 1
ATOM 1457 C C . PHE A 1 182 ? 4.414 -25.406 -2.018 1 98.62 182 PHE A C 1
ATOM 1459 O O . PHE A 1 182 ? 4.039 -24.828 -3.037 1 98.62 182 PHE A O 1
ATOM 1466 N N . ARG A 1 183 ? 3.871 -26.5 -1.599 1 98.44 183 ARG A N 1
ATOM 1467 C CA . ARG A 1 183 ? 3 -27.328 -2.42 1 98.44 183 ARG A CA 1
ATOM 1468 C C . ARG A 1 183 ? 1.709 -26.594 -2.77 1 98.44 183 ARG A C 1
ATOM 1470 O O . ARG A 1 183 ? 1.254 -26.641 -3.914 1 98.44 183 ARG A O 1
ATOM 1477 N N . LEU A 1 184 ? 1.102 -25.969 -1.771 1 98.75 184 LEU A N 1
ATOM 1478 C CA . LEU A 1 184 ? -0.164 -25.297 -2.031 1 98.75 184 LEU A CA 1
ATOM 1479 C C . LEU A 1 184 ? 0.031 -24.125 -2.99 1 98.75 184 LEU A C 1
ATOM 1481 O O . LEU A 1 184 ? -0.837 -23.844 -3.82 1 98.75 184 LEU A O 1
ATOM 1485 N N . LEU A 1 185 ? 1.146 -23.422 -2.881 1 98.81 185 LEU A N 1
ATOM 1486 C CA . LEU A 1 185 ? 1.448 -22.344 -3.822 1 98.81 185 LEU A CA 1
ATOM 1487 C C . LEU A 1 185 ? 1.645 -22.906 -5.23 1 98.81 185 LEU A C 1
ATOM 1489 O O . LEU A 1 185 ? 1.229 -22.281 -6.211 1 98.81 185 LEU A O 1
ATOM 1493 N N . GLN A 1 186 ? 2.299 -24.062 -5.324 1 98.75 186 GLN A N 1
ATOM 1494 C CA . GLN A 1 186 ? 2.465 -24.719 -6.621 1 98.75 186 GLN A CA 1
ATOM 1495 C C . GLN A 1 186 ? 1.113 -25.031 -7.25 1 98.75 186 GLN A C 1
ATOM 1497 O O . GLN A 1 186 ? 0.899 -24.781 -8.438 1 98.75 186 GLN A O 1
ATOM 1502 N N . VAL A 1 187 ? 0.289 -25.609 -6.445 1 98.75 187 VAL A N 1
ATOM 1503 C CA . VAL A 1 187 ? -1.037 -26 -6.918 1 98.75 187 VAL A CA 1
ATOM 1504 C C . VAL A 1 187 ? -1.806 -24.75 -7.359 1 98.75 187 VAL A C 1
ATOM 1506 O O . VAL A 1 187 ? -2.422 -24.75 -8.43 1 98.75 187 VAL A O 1
ATOM 1509 N N . PHE A 1 188 ? -1.773 -23.672 -6.578 1 98.81 188 PHE A N 1
ATOM 1510 C CA . PHE A 1 188 ? -2.428 -22.422 -6.93 1 98.81 188 PHE A CA 1
ATOM 1511 C C . PHE A 1 188 ? -1.867 -21.859 -8.234 1 98.81 188 PHE A C 1
ATOM 1513 O O . PHE A 1 188 ? -2.625 -21.453 -9.117 1 98.81 188 PHE A O 1
ATOM 1520 N N . TYR A 1 189 ? -0.534 -21.812 -8.289 1 98.69 189 TYR A N 1
ATOM 1521 C CA . TYR A 1 189 ? 0.163 -21.266 -9.453 1 98.69 189 TYR A CA 1
ATOM 1522 C C . TYR A 1 189 ? -0.272 -21.969 -10.734 1 98.69 189 TYR A C 1
ATOM 1524 O O . TYR A 1 189 ? -0.607 -21.312 -11.719 1 98.69 189 TYR A O 1
ATOM 1532 N N . THR A 1 190 ? -0.329 -23.266 -10.688 1 98.25 190 THR A N 1
ATOM 1533 C CA . THR A 1 190 ? -0.731 -24.062 -11.844 1 98.25 190 THR A CA 1
ATOM 1534 C C . THR A 1 190 ? -2.215 -23.875 -12.141 1 98.25 190 THR A C 1
ATOM 1536 O O . THR A 1 190 ? -2.592 -23.641 -13.297 1 98.25 190 THR A O 1
ATOM 1539 N N . ARG A 1 191 ? -3.074 -23.953 -11.141 1 98.25 191 ARG A N 1
ATOM 1540 C CA . ARG A 1 191 ? -4.52 -23.812 -11.297 1 98.25 191 ARG A CA 1
ATOM 1541 C C . ARG A 1 191 ? -4.871 -22.484 -11.938 1 98.25 191 ARG A C 1
ATOM 1543 O O . ARG A 1 191 ? -5.625 -22.422 -12.914 1 98.25 191 ARG A O 1
ATOM 1550 N N . PHE A 1 192 ? -4.336 -21.422 -11.383 1 98.56 192 PHE A N 1
ATOM 1551 C CA . PHE A 1 192 ? -4.648 -20.094 -11.883 1 98.56 192 PHE A CA 1
ATOM 1552 C C . PHE A 1 192 ? -4.176 -19.922 -13.32 1 98.56 192 PHE A C 1
ATOM 1554 O O . PHE A 1 192 ? -4.898 -19.391 -14.164 1 98.56 192 PHE A O 1
ATOM 1561 N N . GLY A 1 193 ? -3 -20.406 -13.602 1 97.5 193 GLY A N 1
ATOM 1562 C CA . GLY A 1 193 ? -2.428 -20.297 -14.938 1 97.5 193 GLY A CA 1
ATOM 1563 C C . GLY A 1 193 ? -3.211 -21.062 -15.984 1 97.5 193 GLY A C 1
ATOM 1564 O O . GLY A 1 193 ? -3.057 -20.812 -17.188 1 97.5 193 GLY A O 1
ATOM 1565 N N . GLN A 1 194 ? -4.07 -21.938 -15.523 1 97.38 194 GLN A N 1
ATOM 1566 C CA . GLN A 1 194 ? -4.805 -22.797 -16.453 1 97.38 194 GLN A CA 1
ATOM 1567 C C . GLN A 1 194 ? -6.281 -22.422 -16.5 1 97.38 194 GLN A C 1
ATOM 1569 O O . GLN A 1 194 ? -7.094 -23.125 -17.094 1 97.38 194 GLN A O 1
ATOM 1574 N N . LEU A 1 195 ? -6.625 -21.375 -15.852 1 98.12 195 LEU A N 1
ATOM 1575 C CA . LEU A 1 195 ? -8.016 -20.938 -15.93 1 98.12 195 LEU A CA 1
ATOM 1576 C C . LEU A 1 195 ? -8.43 -20.703 -17.375 1 98.12 195 LEU A C 1
ATOM 1578 O O . LEU A 1 195 ? -7.77 -19.953 -18.109 1 98.12 195 LEU A O 1
ATOM 1582 N N . PRO A 1 196 ? -9.516 -21.281 -17.766 1 97.94 196 PRO A N 1
ATOM 1583 C CA . PRO A 1 196 ? -9.938 -21.125 -19.172 1 97.94 196 PRO A CA 1
ATOM 1584 C C . PRO A 1 196 ? -10.211 -19.672 -19.531 1 97.94 196 PRO A C 1
ATOM 1586 O O . PRO A 1 196 ? -9.984 -19.266 -20.672 1 97.94 196 PRO A O 1
ATOM 1589 N N . GLU A 1 197 ? -10.68 -18.891 -18.641 1 97.88 197 GLU A N 1
ATOM 1590 C CA . GLU A 1 197 ? -11.016 -17.484 -18.859 1 97.88 197 GLU A CA 1
ATOM 1591 C C . GLU A 1 197 ? -9.773 -16.672 -19.203 1 97.88 197 GLU A C 1
ATOM 1593 O O . GLU A 1 197 ? -9.875 -15.57 -19.75 1 97.88 197 GLU A O 1
ATOM 1598 N N . LEU A 1 198 ? -8.594 -17.234 -18.875 1 97.88 198 LEU A N 1
ATOM 1599 C CA . LEU A 1 198 ? -7.367 -16.469 -19.047 1 97.88 198 LEU A CA 1
ATOM 1600 C C . LEU A 1 198 ? -6.574 -16.984 -20.25 1 97.88 198 LEU A C 1
ATOM 1602 O O . LEU A 1 198 ? -5.488 -16.469 -20.531 1 97.88 198 LEU A O 1
ATOM 1606 N N . LYS A 1 199 ? -7.059 -17.922 -20.938 1 96.81 199 LYS A N 1
ATOM 1607 C CA . LYS A 1 199 ? -6.363 -18.5 -22.094 1 96.81 199 LYS A CA 1
ATOM 1608 C C . LYS A 1 199 ? -5.988 -17.422 -23.109 1 96.81 199 LYS A C 1
ATOM 1610 O O . LYS A 1 199 ? -4.848 -17.375 -23.562 1 96.81 199 LYS A O 1
ATOM 1615 N N . ARG A 1 200 ? -6.953 -16.594 -23.422 1 94.56 200 ARG A N 1
ATOM 1616 C CA . ARG A 1 200 ? -6.719 -15.531 -24.406 1 94.56 200 ARG A CA 1
ATOM 1617 C C . ARG A 1 200 ? -5.613 -14.586 -23.938 1 94.56 200 ARG A C 1
ATOM 1619 O O . ARG A 1 200 ? -4.836 -14.086 -24.75 1 94.56 200 ARG A O 1
ATOM 1626 N N . TYR A 1 201 ? -5.57 -14.328 -22.641 1 95.56 201 TYR A N 1
ATOM 1627 C CA . TYR A 1 201 ? -4.527 -13.461 -22.109 1 95.56 201 TYR A CA 1
ATOM 1628 C C . TYR A 1 201 ? -3.15 -14.078 -22.297 1 95.56 201 TYR A C 1
ATOM 1630 O O . TYR A 1 201 ? -2.232 -13.43 -22.797 1 95.56 201 TYR A O 1
ATOM 1638 N N . PHE A 1 202 ? -3.014 -15.32 -21.938 1 95.69 202 PHE A N 1
ATOM 1639 C CA . PHE A 1 202 ? -1.714 -15.977 -21.938 1 95.69 202 PHE A CA 1
ATOM 1640 C C . PHE A 1 202 ? -1.241 -16.25 -23.359 1 95.69 202 PHE A C 1
ATOM 1642 O O . PHE A 1 202 ? -0.049 -16.453 -23.594 1 95.69 202 PHE A O 1
ATOM 1649 N N . GLU A 1 203 ? -2.145 -16.172 -24.312 1 94.06 203 GLU A N 1
ATOM 1650 C CA . GLU A 1 203 ? -1.798 -16.344 -25.719 1 94.06 203 GLU A CA 1
ATOM 1651 C C . GLU A 1 203 ? -1.543 -14.992 -26.391 1 94.06 203 GLU A C 1
ATOM 1653 O O . GLU A 1 203 ? -1.135 -14.945 -27.547 1 94.06 203 GLU A O 1
ATOM 1658 N N . SER A 1 204 ? -1.749 -13.945 -25.734 1 91.62 204 SER A N 1
ATOM 1659 C CA . SER A 1 204 ? -1.582 -12.602 -26.281 1 91.62 204 SER A CA 1
ATOM 1660 C C . SER A 1 204 ? -0.188 -12.055 -26 1 91.62 204 SER A C 1
ATOM 1662 O O . SER A 1 204 ? 0.506 -12.555 -25.109 1 91.62 204 SER A O 1
ATOM 1664 N N . PRO A 1 205 ? 0.235 -11.008 -26.719 1 89.69 205 PRO A N 1
ATOM 1665 C CA . PRO A 1 205 ? 1.531 -10.383 -26.469 1 89.69 205 PRO A CA 1
ATOM 1666 C C . PRO A 1 205 ? 1.615 -9.742 -25.078 1 89.69 205 PRO A C 1
ATOM 1668 O O . PRO A 1 205 ? 2.713 -9.516 -24.562 1 89.69 205 PRO A O 1
ATOM 1671 N N . ASP A 1 206 ? 0.508 -9.547 -24.438 1 87.5 206 ASP A N 1
ATOM 1672 C CA . ASP A 1 206 ? 0.478 -8.898 -23.125 1 87.5 206 ASP A CA 1
ATOM 1673 C C . ASP A 1 206 ? 1.082 -9.805 -22.062 1 87.5 206 ASP A C 1
ATOM 1675 O O . ASP A 1 206 ? 1.538 -9.328 -21.016 1 87.5 206 ASP A O 1
ATOM 1679 N N . ALA A 1 207 ? 1.078 -11.062 -22.344 1 89.38 207 ALA A N 1
ATOM 1680 C CA . ALA A 1 207 ? 1.595 -12.023 -21.375 1 89.38 207 ALA A CA 1
ATOM 1681 C C . ALA A 1 207 ? 3.121 -12.055 -21.391 1 89.38 207 ALA A C 1
ATOM 1683 O O . ALA A 1 207 ? 3.746 -12.648 -20.516 1 89.38 207 ALA A O 1
ATOM 1684 N N . SER A 1 208 ? 3.732 -11.266 -22.359 1 87.88 208 SER A N 1
ATOM 1685 C CA . SER A 1 208 ? 5.18 -11.344 -22.516 1 87.88 208 SER A CA 1
ATOM 1686 C C . SER A 1 208 ? 5.824 -9.969 -22.375 1 87.88 208 SER A C 1
ATOM 1688 O O . SER A 1 208 ? 6.957 -9.758 -22.812 1 87.88 208 SER A O 1
ATOM 1690 N N . LEU A 1 209 ? 5.105 -9.094 -21.781 1 87.31 209 LEU A N 1
ATOM 1691 C CA . LEU A 1 209 ? 5.68 -7.777 -21.516 1 87.31 209 LEU A CA 1
ATOM 1692 C C . LEU A 1 209 ? 6.824 -7.875 -20.516 1 87.31 209 LEU A C 1
ATOM 1694 O O . LEU A 1 209 ? 6.867 -8.797 -19.703 1 87.31 209 LEU A O 1
ATOM 1698 N N . PRO A 1 210 ? 7.789 -6.855 -20.672 1 90.94 210 PRO A N 1
ATOM 1699 C CA . PRO A 1 210 ? 8.82 -6.828 -19.641 1 90.94 210 PRO A CA 1
ATOM 1700 C C . PRO A 1 210 ? 8.227 -6.738 -18.234 1 90.94 210 PRO A C 1
ATOM 1702 O O . PRO A 1 210 ? 7.207 -6.078 -18.016 1 90.94 210 PRO A O 1
ATOM 1705 N N . ILE A 1 211 ? 8.93 -7.383 -17.344 1 93.69 211 ILE A N 1
ATOM 1706 C CA . ILE A 1 211 ? 8.477 -7.434 -15.953 1 93.69 211 ILE A CA 1
ATOM 1707 C C . ILE A 1 211 ? 8.695 -6.078 -15.289 1 93.69 211 ILE A C 1
ATOM 1709 O O . ILE A 1 211 ? 7.828 -5.59 -14.562 1 93.69 211 ILE A O 1
ATOM 1713 N N . ASN A 1 212 ? 9.859 -5.523 -15.492 1 93.5 212 ASN A N 1
ATOM 1714 C CA . ASN A 1 212 ? 10.227 -4.211 -14.977 1 93.5 212 ASN A CA 1
ATOM 1715 C C . ASN A 1 212 ? 10.656 -3.264 -16.094 1 93.5 212 ASN A C 1
ATOM 1717 O O . ASN A 1 212 ? 10.883 -3.693 -17.219 1 93.5 212 ASN A O 1
ATOM 1721 N N . ASN A 1 213 ? 10.688 -1.997 -15.727 1 90.5 213 ASN A N 1
ATOM 1722 C CA . ASN A 1 213 ? 11.047 -0.983 -16.703 1 90.5 213 ASN A CA 1
ATOM 1723 C C . ASN A 1 213 ? 12.516 -1.09 -17.109 1 90.5 213 ASN A C 1
ATOM 1725 O O . ASN A 1 213 ? 13.273 -1.875 -16.531 1 90.5 213 ASN A O 1
ATOM 1729 N N . LYS A 1 214 ? 12.93 -0.338 -18.078 1 88.94 214 LYS A N 1
ATOM 1730 C CA . LYS A 1 214 ? 14.234 -0.417 -18.719 1 88.94 214 LYS A CA 1
ATOM 1731 C C . LYS A 1 214 ? 15.352 -0.065 -17.75 1 88.94 214 LYS A C 1
ATOM 1733 O O . LYS A 1 214 ? 16.5 -0.494 -17.906 1 88.94 214 LYS A O 1
ATOM 1738 N N . MET A 1 215 ? 15.039 0.62 -16.766 1 88.25 215 MET A N 1
ATOM 1739 C CA . MET A 1 215 ? 16.062 1.104 -15.844 1 88.25 215 MET A CA 1
ATOM 1740 C C . MET A 1 215 ? 16.359 0.066 -14.758 1 88.25 215 MET A C 1
ATOM 1742 O O . MET A 1 215 ? 17.312 0.215 -13.992 1 88.25 215 MET A O 1
ATOM 1746 N N . ALA A 1 216 ? 15.531 -0.999 -14.711 1 92.19 216 ALA A N 1
ATOM 1747 C CA . ALA A 1 216 ? 15.688 -2.01 -13.664 1 92.19 216 ALA A CA 1
ATOM 1748 C C . ALA A 1 216 ? 16.828 -2.965 -14 1 92.19 216 ALA A C 1
ATOM 1750 O O . ALA A 1 216 ? 17.188 -3.131 -15.164 1 92.19 216 ALA A O 1
ATOM 1751 N N . PHE A 1 217 ? 17.422 -3.564 -12.938 1 93.69 217 PHE A N 1
ATOM 1752 C CA . PHE A 1 217 ? 18.453 -4.566 -13.117 1 93.69 217 PHE A CA 1
ATOM 1753 C C . PHE A 1 217 ? 17.891 -5.82 -13.773 1 93.69 217 PHE A C 1
ATOM 1755 O O . PHE A 1 217 ? 18.562 -6.449 -14.602 1 93.69 217 PHE A O 1
ATOM 1762 N N . PHE A 1 218 ? 16.766 -6.121 -13.352 1 94.88 218 PHE A N 1
ATOM 1763 C CA . PHE A 1 218 ? 16.047 -7.266 -13.898 1 94.88 218 PHE A CA 1
ATOM 1764 C C . PHE A 1 218 ? 14.805 -6.809 -14.648 1 94.88 218 PHE A C 1
ATOM 1766 O O . PHE A 1 218 ? 13.953 -6.117 -14.086 1 94.88 218 PHE A O 1
ATOM 1773 N N . LYS A 1 219 ? 14.828 -7.238 -15.969 1 89.81 219 LYS A N 1
ATOM 1774 C CA . LYS A 1 219 ? 13.727 -6.754 -16.797 1 89.81 219 LYS A CA 1
ATOM 1775 C C . LYS A 1 219 ? 13.07 -7.898 -17.562 1 89.81 219 LYS A C 1
ATOM 1777 O O . LYS A 1 219 ? 13.703 -8.922 -17.812 1 89.81 219 LYS A O 1
ATOM 1782 N N . MET B 1 1 ? -6.836 6.988 17.25 1 96.12 1 MET B N 1
ATOM 1783 C CA . MET B 1 1 ? -7.523 8.242 16.953 1 96.12 1 MET B CA 1
ATOM 1784 C C . MET B 1 1 ? -8.898 7.984 16.359 1 96.12 1 MET B C 1
ATOM 1786 O O . MET B 1 1 ? -9.883 8.609 16.766 1 96.12 1 MET B O 1
ATOM 1790 N N . MET B 1 2 ? -9.031 7.02 15.375 1 97.69 2 MET B N 1
ATOM 1791 C CA . MET B 1 2 ? -10.305 6.699 14.734 1 97.69 2 MET B CA 1
ATOM 1792 C C . MET B 1 2 ? -11.312 6.172 15.758 1 97.69 2 MET B C 1
ATOM 1794 O O . MET B 1 2 ? -12.484 6.551 15.734 1 97.69 2 MET B O 1
ATOM 1798 N N . CYS B 1 3 ? -10.836 5.309 16.656 1 97 3 CYS B N 1
ATOM 1799 C CA . CYS B 1 3 ? -11.711 4.758 17.688 1 97 3 CYS B CA 1
ATOM 1800 C C . CYS B 1 3 ? -12.227 5.855 18.609 1 97 3 CYS B C 1
ATOM 1802 O O . CYS B 1 3 ? -13.406 5.871 18.953 1 97 3 CYS B O 1
ATOM 1804 N N . VAL B 1 4 ? -11.352 6.785 18.984 1 97.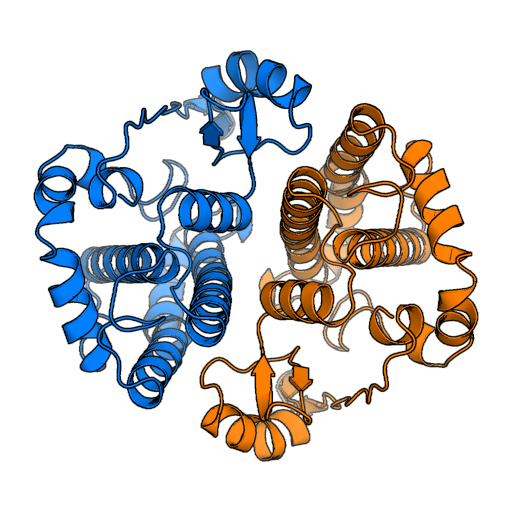19 4 VAL B N 1
ATOM 1805 C CA . VAL B 1 4 ? -11.734 7.887 19.859 1 97.19 4 VAL B CA 1
ATOM 1806 C C . VAL B 1 4 ? -12.766 8.766 19.156 1 97.19 4 VAL B C 1
ATOM 1808 O O . VAL B 1 4 ? -13.797 9.117 19.75 1 97.19 4 VAL B O 1
ATOM 1811 N N . TYR B 1 5 ? -12.555 9.055 17.922 1 98.19 5 TYR B N 1
ATOM 1812 C CA . TYR B 1 5 ? -13.461 9.875 17.125 1 98.19 5 TYR B CA 1
ATOM 1813 C C . TYR B 1 5 ? -14.852 9.242 17.062 1 98.19 5 TYR B C 1
ATOM 1815 O O . TYR B 1 5 ? -15.859 9.938 17.203 1 98.19 5 TYR B O 1
ATOM 1823 N N . ALA B 1 6 ? -14.875 7.918 16.859 1 97.75 6 ALA B N 1
ATOM 1824 C CA . ALA B 1 6 ? -16.125 7.199 16.688 1 97.75 6 ALA B CA 1
ATOM 1825 C C . ALA B 1 6 ? -16.734 6.801 18.031 1 97.75 6 ALA B C 1
ATOM 1827 O O . ALA B 1 6 ? -17.797 6.168 18.078 1 97.75 6 ALA B O 1
ATOM 1828 N N . LYS B 1 7 ? -16.109 7.109 19.125 1 96.81 7 LYS B N 1
ATOM 1829 C CA . LYS B 1 7 ? -16.547 6.738 20.469 1 96.81 7 LYS B CA 1
ATOM 1830 C C . LYS B 1 7 ? -16.719 5.227 20.594 1 96.81 7 LYS B C 1
ATOM 1832 O O . LYS B 1 7 ? -17.688 4.758 21.188 1 96.81 7 LYS B O 1
ATOM 1837 N N . ALA B 1 8 ? -15.844 4.551 19.922 1 96.56 8 ALA B N 1
ATOM 1838 C CA . ALA B 1 8 ? -15.836 3.09 19.984 1 96.56 8 ALA B CA 1
ATOM 1839 C C . ALA B 1 8 ? -14.828 2.594 21.016 1 96.56 8 ALA B C 1
ATOM 1841 O O . ALA B 1 8 ? -13.719 3.119 21.109 1 96.56 8 ALA B O 1
ATOM 1842 N N . PRO B 1 9 ? -15.25 1.603 21.812 1 95.62 9 PRO B N 1
ATOM 1843 C CA . PRO B 1 9 ? -14.281 1.039 22.75 1 95.62 9 PRO B CA 1
ATOM 1844 C C . PRO B 1 9 ? -13.086 0.395 22.031 1 95.62 9 PRO B C 1
ATOM 1846 O O . PRO B 1 9 ? -13.266 -0.399 21.109 1 95.62 9 PRO B O 1
ATOM 1849 N N . CYS B 1 10 ? -11.93 0.84 22.469 1 94.94 10 CYS B N 1
ATOM 1850 C CA . CYS B 1 10 ? -10.695 0.311 21.906 1 94.94 10 CYS B CA 1
ATOM 1851 C C . CYS B 1 10 ? -9.609 0.187 22.969 1 94.94 10 CYS B C 1
ATOM 1853 O O . CYS B 1 10 ? -9.547 1.003 23.891 1 94.94 10 CYS B O 1
ATOM 1855 N N . GLU B 1 11 ? -8.883 -0.838 22.797 1 94.62 11 GLU B N 1
ATOM 1856 C CA . GLU B 1 11 ? -7.688 -1.025 23.609 1 94.62 11 GLU B CA 1
ATOM 1857 C C . GLU B 1 11 ? -6.426 -0.978 22.766 1 94.62 11 GLU B C 1
ATOM 1859 O O . GLU B 1 11 ? -6.312 -1.698 21.766 1 94.62 11 GLU B O 1
ATOM 1864 N N . ASP B 1 12 ? -5.559 -0.138 23.141 1 92.44 12 ASP B N 1
ATOM 1865 C CA . ASP B 1 12 ? -4.277 -0.024 22.453 1 92.44 12 ASP B CA 1
ATOM 1866 C C . ASP B 1 12 ? -3.223 -0.914 23.094 1 92.44 12 ASP B C 1
ATOM 1868 O O . ASP B 1 12 ? -2.875 -0.724 24.266 1 92.44 12 ASP B O 1
ATOM 1872 N N . ILE B 1 13 ? -2.754 -1.848 22.359 1 93.38 13 ILE B N 1
ATOM 1873 C CA . ILE B 1 13 ? -1.688 -2.723 22.844 1 93.38 13 ILE B CA 1
ATOM 1874 C C . ILE B 1 13 ? -0.351 -2.271 22.266 1 93.38 13 ILE B C 1
ATOM 1876 O O . ILE B 1 13 ? -0.209 -2.143 21.047 1 93.38 13 ILE B O 1
ATOM 1880 N N . LYS B 1 14 ? 0.579 -2.023 23.172 1 91.75 14 LYS B N 1
ATOM 1881 C CA . LYS B 1 14 ? 1.908 -1.575 22.766 1 91.75 14 LYS B CA 1
ATOM 1882 C C . LYS B 1 14 ? 2.971 -2.607 23.125 1 91.75 14 LYS B C 1
ATOM 1884 O O . LYS B 1 14 ? 2.869 -3.275 24.156 1 91.75 14 LYS B O 1
ATOM 1889 N N . TYR B 1 15 ? 3.928 -2.764 22.266 1 92.75 15 TYR B N 1
ATOM 1890 C CA . TYR B 1 15 ? 5.059 -3.654 22.484 1 92.75 15 TYR B CA 1
ATOM 1891 C C . TYR B 1 15 ? 6.363 -2.869 22.578 1 92.75 15 TYR B C 1
ATOM 1893 O O . TYR B 1 15 ? 6.559 -1.896 21.844 1 92.75 15 TYR B O 1
ATOM 1901 N N . SER B 1 16 ? 7.234 -3.322 23.422 1 89.06 16 SER B N 1
ATOM 1902 C CA . SER B 1 16 ? 8.516 -2.639 23.609 1 89.06 16 SER B CA 1
ATOM 1903 C C . SER B 1 16 ? 9.602 -3.277 22.75 1 89.06 16 SER B C 1
ATOM 1905 O O . SER B 1 16 ? 9.758 -4.5 22.75 1 89.06 16 SER B O 1
ATOM 1907 N N . ALA B 1 17 ? 10.234 -2.432 22.031 1 88.56 17 ALA B N 1
ATOM 1908 C CA . ALA B 1 17 ? 11.398 -2.883 21.266 1 88.56 17 ALA B CA 1
ATOM 1909 C C . ALA B 1 17 ? 12.672 -2.799 22.109 1 88.56 17 ALA B C 1
ATOM 1911 O O . ALA B 1 17 ? 12.859 -1.844 22.875 1 88.56 17 ALA B O 1
ATOM 1912 N N . LYS B 1 18 ? 13.461 -3.83 22 1 87.88 18 LYS B N 1
ATOM 1913 C CA . LYS B 1 18 ? 14.742 -3.895 22.703 1 87.88 18 LYS B CA 1
ATOM 1914 C C . LYS B 1 18 ? 15.891 -4.148 21.734 1 87.88 18 LYS B C 1
ATOM 1916 O O . LYS B 1 18 ? 15.742 -4.91 20.781 1 87.88 18 LYS B O 1
ATOM 1921 N N . GLN B 1 19 ? 16.953 -3.436 21.984 1 87.5 19 GLN B N 1
ATOM 1922 C CA . GLN B 1 19 ? 18.125 -3.617 21.141 1 87.5 19 GLN B CA 1
ATOM 1923 C C . GLN B 1 19 ? 18.922 -4.852 21.562 1 87.5 19 GLN B C 1
ATOM 1925 O O . GLN B 1 19 ? 19.125 -5.094 22.75 1 87.5 19 GLN B O 1
ATOM 1930 N N . LYS B 1 20 ? 19.281 -5.562 20.531 1 80.56 20 LYS B N 1
ATOM 1931 C CA . LYS B 1 20 ? 20.172 -6.688 20.781 1 80.56 20 LYS B CA 1
ATOM 1932 C C . LYS B 1 20 ? 21.625 -6.258 20.688 1 80.56 20 LYS B C 1
ATOM 1934 O O . LYS B 1 20 ? 21.922 -5.113 20.344 1 80.56 20 LYS B O 1
ATOM 1939 N N . ALA B 1 21 ? 22.547 -7.141 21.109 1 69 21 ALA B N 1
ATOM 1940 C CA . ALA B 1 21 ? 23.984 -6.875 21.156 1 69 21 ALA B CA 1
ATOM 1941 C C . ALA B 1 21 ? 24.5 -6.453 19.781 1 69 21 ALA B C 1
ATOM 1943 O O . ALA B 1 21 ? 25.391 -5.613 19.672 1 69 21 ALA B O 1
ATOM 1944 N N . LYS B 1 22 ? 24.078 -6.848 18.75 1 65.75 22 LYS B N 1
ATOM 1945 C CA . LYS B 1 22 ? 24.641 -6.613 17.422 1 65.75 22 LYS B CA 1
ATOM 1946 C C . LYS B 1 22 ? 23.891 -5.488 16.703 1 65.75 22 LYS B C 1
ATOM 1948 O O . LYS B 1 22 ? 24.016 -5.328 15.492 1 65.75 22 LYS B O 1
ATOM 1953 N N . GLY B 1 23 ? 23.141 -4.836 17.438 1 71.75 23 GLY B N 1
ATOM 1954 C CA . GLY B 1 23 ? 22.516 -3.666 16.844 1 71.75 23 GLY B CA 1
ATOM 1955 C C . GLY B 1 23 ? 21.125 -3.951 16.281 1 71.75 23 GLY B C 1
ATOM 1956 O O . GLY B 1 23 ? 20.422 -3.031 15.859 1 71.75 23 GLY B O 1
ATOM 1957 N N . SER B 1 24 ? 20.781 -5.156 16.234 1 78.12 24 SER B N 1
ATOM 1958 C CA . SER B 1 24 ? 19.438 -5.504 15.766 1 78.12 24 SER B CA 1
ATOM 1959 C C . SER B 1 24 ? 18.406 -5.277 16.859 1 78.12 24 SER B C 1
ATOM 1961 O O . SER B 1 24 ? 18.75 -5.102 18.031 1 78.12 24 SER B O 1
ATOM 1963 N N . TRP B 1 25 ? 17.141 -5.094 16.453 1 85.88 25 TRP B N 1
ATOM 1964 C CA . TRP B 1 25 ? 16.078 -4.809 17.406 1 85.88 25 TRP B CA 1
ATOM 1965 C C . TRP B 1 25 ? 15.047 -5.938 17.422 1 85.88 25 TRP B C 1
ATOM 1967 O O . TRP B 1 25 ? 14.758 -6.535 16.391 1 85.88 25 TRP B O 1
ATOM 1977 N N . VAL B 1 26 ? 14.578 -6.215 18.609 1 86.19 26 VAL B N 1
ATOM 1978 C CA . VAL B 1 26 ? 13.547 -7.238 18.781 1 86.19 26 VAL B CA 1
ATOM 1979 C C . VAL B 1 26 ? 12.445 -6.723 19.703 1 86.19 26 VAL B C 1
ATOM 1981 O O . VAL B 1 26 ? 12.672 -5.816 20.5 1 86.19 26 VAL B O 1
ATOM 1984 N N . ALA B 1 27 ? 11.266 -7.211 19.5 1 91.25 27 ALA B N 1
ATOM 1985 C CA . ALA B 1 27 ? 10.148 -7.051 20.422 1 91.25 27 ALA B CA 1
ATOM 1986 C C . ALA B 1 27 ? 9.695 -8.398 20.984 1 91.25 27 ALA B C 1
ATOM 1988 O O . ALA B 1 27 ? 8.781 -9.023 20.453 1 91.25 27 ALA B O 1
ATOM 1989 N N . PRO B 1 28 ? 10.281 -8.773 22.094 1 92.25 28 PRO B N 1
ATOM 1990 C CA . PRO B 1 28 ? 10.117 -10.148 22.562 1 92.25 28 PRO B CA 1
ATOM 1991 C C . PRO B 1 28 ? 8.664 -10.508 22.844 1 92.25 28 PRO B C 1
ATOM 1993 O O . PRO B 1 28 ? 8.211 -11.602 22.5 1 92.25 28 PRO B O 1
ATOM 1996 N N . GLU B 1 29 ? 7.938 -9.633 23.547 1 94.38 29 GLU B N 1
ATOM 1997 C CA . GLU B 1 29 ? 6.539 -9.914 23.844 1 94.38 29 GLU B CA 1
ATOM 1998 C C . GLU B 1 29 ? 5.734 -10.133 22.562 1 94.38 29 GLU B C 1
ATOM 2000 O O . GLU B 1 29 ? 4.91 -11.047 22.484 1 94.38 29 GLU B O 1
ATOM 2005 N N . TRP B 1 30 ? 5.98 -9.32 21.578 1 95.44 30 TRP B N 1
ATOM 2006 C CA . TRP B 1 30 ? 5.312 -9.461 20.281 1 95.44 30 TRP B CA 1
ATOM 2007 C C . TRP B 1 30 ? 5.719 -10.758 19.609 1 95.44 30 TRP B C 1
ATOM 2009 O O . TRP B 1 30 ? 4.859 -11.555 19.203 1 95.44 30 TRP B O 1
ATOM 2019 N N . GLU B 1 31 ? 6.957 -11 19.531 1 94.12 31 GLU B N 1
ATOM 2020 C CA . GLU B 1 31 ? 7.508 -12.07 18.703 1 94.12 31 GLU B CA 1
ATOM 2021 C C . GLU B 1 31 ? 7.285 -13.438 19.344 1 94.12 31 GLU B C 1
ATOM 2023 O O . GLU B 1 31 ? 7.039 -14.422 18.656 1 94.12 31 GLU B O 1
ATOM 2028 N N . ARG B 1 32 ? 7.32 -13.508 20.672 1 93.38 32 ARG B N 1
ATOM 2029 C CA . ARG B 1 32 ? 7.312 -14.812 21.344 1 93.38 32 ARG B CA 1
ATOM 2030 C C . ARG B 1 32 ? 5.941 -15.117 21.922 1 93.38 32 ARG B C 1
ATOM 2032 O O . ARG B 1 32 ? 5.543 -16.281 22.016 1 93.38 32 ARG B O 1
ATOM 2039 N N . GLU B 1 33 ? 5.246 -14.133 22.219 1 94.69 33 GLU B N 1
ATOM 2040 C CA . GLU B 1 33 ? 4.02 -14.383 22.969 1 94.69 33 GLU B CA 1
ATOM 2041 C C . GLU B 1 33 ? 2.785 -14.109 22.109 1 94.69 33 GLU B C 1
ATOM 2043 O O . GLU B 1 33 ? 1.896 -14.953 22.016 1 94.69 33 GLU B O 1
ATOM 2048 N N . THR B 1 34 ? 2.732 -12.984 21.5 1 96.56 34 THR B N 1
ATOM 2049 C CA . THR B 1 34 ? 1.496 -12.539 20.875 1 96.56 34 THR B CA 1
ATOM 2050 C C . THR B 1 34 ? 1.416 -13.031 19.438 1 96.56 34 THR B C 1
ATOM 2052 O O . THR B 1 34 ? 0.42 -13.633 19.031 1 96.56 34 THR B O 1
ATOM 2055 N N . ARG B 1 35 ? 2.459 -12.859 18.656 1 96.62 35 ARG B N 1
ATOM 2056 C CA . ARG B 1 35 ? 2.459 -13.125 17.234 1 96.62 35 ARG B CA 1
ATOM 2057 C C . ARG B 1 35 ? 2.145 -14.586 16.938 1 96.62 35 ARG B C 1
ATOM 2059 O O . ARG B 1 35 ? 1.301 -14.891 16.094 1 96.62 35 ARG B O 1
ATOM 2066 N N . PRO B 1 36 ? 2.742 -15.578 17.672 1 96.44 36 PRO B N 1
ATOM 2067 C CA . PRO B 1 36 ? 2.43 -16.969 17.375 1 96.44 36 PRO B CA 1
ATOM 2068 C C . PRO B 1 36 ? 0.951 -17.297 17.562 1 96.44 36 PRO B C 1
ATOM 2070 O O . PRO B 1 36 ? 0.371 -18.031 16.766 1 96.44 36 PRO B O 1
ATOM 2073 N N . LYS B 1 37 ? 0.333 -16.734 18.5 1 96.19 37 LYS B N 1
ATOM 2074 C CA . LYS B 1 37 ? -1.085 -16.969 18.766 1 96.19 37 LYS B CA 1
ATOM 2075 C C . LYS B 1 37 ? -1.954 -16.344 17.672 1 96.19 37 LYS B C 1
ATOM 2077 O O . LYS B 1 37 ? -2.912 -16.969 17.203 1 96.19 37 LYS B O 1
ATOM 2082 N N . LEU B 1 38 ? -1.61 -15.141 17.312 1 97 38 LEU B N 1
ATOM 2083 C CA . LEU B 1 38 ? -2.389 -14.445 16.297 1 97 38 LEU B CA 1
ATOM 2084 C C . LEU B 1 38 ? -2.244 -15.117 14.938 1 97 38 LEU B C 1
ATOM 2086 O O . LEU B 1 38 ? -3.182 -15.125 14.141 1 97 38 LEU B O 1
ATOM 2090 N N . ARG B 1 39 ? -1.102 -15.719 14.711 1 95.81 39 ARG B N 1
ATOM 2091 C CA . ARG B 1 39 ? -0.825 -16.359 13.43 1 95.81 39 ARG B CA 1
ATOM 2092 C C . ARG B 1 39 ? -1.713 -17.578 13.227 1 95.81 39 ARG B C 1
ATOM 2094 O O . ARG B 1 39 ? -1.94 -18 12.094 1 95.81 39 ARG B O 1
ATOM 2101 N N . GLU B 1 40 ? -2.189 -18.109 14.281 1 94.5 40 GLU B N 1
ATOM 2102 C CA . GLU B 1 40 ? -3.137 -19.203 14.188 1 94.5 40 GLU B CA 1
ATOM 2103 C C . GLU B 1 40 ? -4.445 -18.766 13.539 1 94.5 40 GLU B C 1
ATOM 2105 O O . GLU B 1 40 ? -5.141 -19.562 12.914 1 94.5 40 GLU B O 1
ATOM 2110 N N . HIS B 1 41 ? -4.703 -17.484 13.648 1 94.69 41 HIS B N 1
ATOM 2111 C CA . HIS B 1 41 ? -5.941 -16.938 13.109 1 94.69 41 HIS B CA 1
ATOM 2112 C C . HIS B 1 41 ? -5.699 -16.234 11.781 1 94.69 41 HIS B C 1
ATOM 2114 O O . HIS B 1 41 ? -6.582 -16.203 10.922 1 94.69 41 HIS B O 1
ATOM 2120 N N . ASN B 1 42 ? -4.566 -15.672 11.641 1 97.81 42 ASN B N 1
ATOM 2121 C CA . ASN B 1 42 ? -4.176 -14.922 10.453 1 97.81 42 ASN B CA 1
ATOM 2122 C C . ASN B 1 42 ? -2.68 -15.062 10.172 1 97.81 42 ASN B C 1
ATOM 2124 O O . ASN B 1 42 ? -1.87 -14.32 10.727 1 97.81 42 ASN B O 1
ATOM 2128 N N . PRO B 1 43 ? -2.33 -15.891 9.281 1 97.81 43 PRO B N 1
ATOM 2129 C CA . PRO B 1 43 ? -0.918 -16.188 9.023 1 97.81 43 PRO B CA 1
ATOM 2130 C C . PRO B 1 43 ? -0.149 -14.969 8.508 1 97.81 43 PRO B C 1
ATOM 2132 O O . PRO B 1 43 ? 1.084 -14.984 8.477 1 97.81 43 PRO B O 1
ATOM 2135 N N . LEU B 1 44 ? -0.855 -13.953 8.117 1 98.12 44 LEU B N 1
ATOM 2136 C CA . LEU B 1 44 ? -0.198 -12.766 7.57 1 98.12 44 LEU B CA 1
ATOM 2137 C C . LEU B 1 44 ? 0.054 -11.734 8.664 1 98.12 44 LEU B C 1
ATOM 2139 O O . LEU B 1 44 ? 0.584 -10.656 8.391 1 98.12 44 LEU B O 1
ATOM 2143 N N . VAL B 1 45 ? -0.28 -12.023 9.852 1 96.94 45 VAL B N 1
ATOM 2144 C CA . VAL B 1 45 ? -0.354 -11.008 10.891 1 96.94 45 VAL B CA 1
ATOM 2145 C C . VAL B 1 45 ? 1.02 -10.367 11.094 1 96.94 45 VAL B C 1
ATOM 2147 O O . VAL B 1 45 ? 2.041 -11.062 11.062 1 96.94 45 VAL B O 1
ATOM 2150 N N . GLN B 1 46 ? 1.083 -9.133 11.133 1 95.06 46 GLN B N 1
ATOM 2151 C CA . GLN B 1 46 ? 2.189 -8.25 11.484 1 95.06 46 GLN B CA 1
ATOM 2152 C C . GLN B 1 46 ? 1.685 -6.969 12.148 1 95.06 46 GLN B C 1
ATOM 2154 O O . GLN B 1 46 ? 0.476 -6.781 12.305 1 95.06 46 GLN B O 1
ATOM 2159 N N . LEU B 1 47 ? 2.588 -6.215 12.672 1 93.25 47 LEU B N 1
ATOM 2160 C CA . LEU B 1 47 ? 2.189 -4.926 13.219 1 93.25 47 LEU B CA 1
ATOM 2161 C C . LEU B 1 47 ? 2.014 -3.893 12.109 1 93.25 47 LEU B C 1
ATOM 2163 O O . LEU B 1 47 ? 2.83 -3.818 11.188 1 93.25 47 LEU B O 1
ATOM 2167 N N . PRO B 1 48 ? 0.93 -3.117 12.117 1 94.69 48 PRO B N 1
ATOM 2168 C CA . PRO B 1 48 ? -0.174 -3.107 13.078 1 94.69 48 PRO B CA 1
ATOM 2169 C C . PRO B 1 48 ? -1.235 -4.16 12.766 1 94.69 48 PRO B C 1
ATOM 2171 O O . PRO B 1 48 ? -1.288 -4.68 11.648 1 94.69 48 PRO B O 1
ATOM 2174 N N . TYR B 1 49 ? -2.076 -4.523 13.711 1 97.75 49 TYR B N 1
ATOM 2175 C CA . TYR B 1 49 ? -3.219 -5.422 13.57 1 97.75 49 TYR B CA 1
ATOM 2176 C C . TYR B 1 49 ? -4.387 -4.949 14.43 1 97.75 49 TYR B C 1
ATOM 2178 O O . TYR B 1 49 ? -4.215 -4.117 15.32 1 97.75 49 TYR B O 1
ATOM 2186 N N . VAL B 1 50 ? -5.559 -5.402 14.109 1 98.12 50 VAL B N 1
ATOM 2187 C CA . VAL B 1 50 ? -6.75 -5.188 14.922 1 98.12 50 VAL B CA 1
ATOM 2188 C C . VAL B 1 50 ? -7.434 -6.523 15.195 1 98.12 50 VAL B C 1
ATOM 2190 O O . VAL B 1 50 ? -7.543 -7.367 14.305 1 98.12 50 VAL B O 1
ATOM 2193 N N . VAL B 1 51 ? -7.785 -6.723 16.406 1 97.94 51 VAL B N 1
ATOM 2194 C CA . VAL B 1 51 ? -8.641 -7.84 16.781 1 97.94 51 VAL B CA 1
ATOM 2195 C C . VAL B 1 51 ? -10.031 -7.32 17.172 1 97.94 51 VAL B C 1
ATOM 2197 O O . VAL B 1 51 ? -10.164 -6.488 18.062 1 97.94 51 VAL B O 1
ATOM 2200 N N . ASN B 1 52 ? -11 -7.684 16.391 1 97.56 52 ASN B N 1
ATOM 2201 C CA . ASN B 1 52 ? -12.383 -7.422 16.781 1 97.56 52 ASN B CA 1
ATOM 2202 C C . ASN B 1 52 ? -12.93 -8.531 17.688 1 97.56 52 ASN B C 1
ATOM 2204 O O . ASN B 1 52 ? -13.289 -9.602 17.203 1 97.56 52 ASN B O 1
ATOM 2208 N N . HIS B 1 53 ? -13.062 -8.25 18.906 1 95.88 53 HIS B N 1
ATOM 2209 C CA . HIS B 1 53 ? -13.422 -9.273 19.891 1 95.88 53 HIS B CA 1
ATOM 2210 C C . HIS B 1 53 ? -14.891 -9.664 19.75 1 95.88 53 HIS B C 1
ATOM 2212 O O . HIS B 1 53 ? -15.289 -10.75 20.188 1 95.88 53 HIS B O 1
ATOM 2218 N N . SER B 1 54 ? -15.688 -8.836 19.203 1 95.12 54 SER B N 1
ATOM 2219 C CA . SER B 1 54 ? -17.109 -9.141 19 1 95.12 54 SER B CA 1
ATOM 2220 C C . SER B 1 54 ? -17.297 -10.172 17.891 1 95.12 54 SER B C 1
ATOM 2222 O O . SER B 1 54 ? -18.203 -11.008 17.969 1 95.12 54 SER B O 1
ATOM 2224 N N . THR B 1 55 ? -16.438 -10.141 16.875 1 94.25 55 THR B N 1
ATOM 2225 C CA . THR B 1 55 ? -16.609 -11.016 15.719 1 94.25 55 THR B CA 1
ATOM 2226 C C . THR B 1 55 ? -15.516 -12.078 15.688 1 94.25 55 THR B C 1
ATOM 2228 O O . THR B 1 55 ? -15.633 -13.078 14.969 1 94.25 55 THR B O 1
ATOM 2231 N N . GLY B 1 56 ? -14.438 -11.836 16.406 1 94 56 GLY B N 1
ATOM 2232 C CA . GLY B 1 56 ? -13.297 -12.734 16.375 1 94 56 GLY B CA 1
ATOM 2233 C C . GLY B 1 56 ? -12.359 -12.477 15.203 1 94 56 GLY B C 1
ATOM 2234 O O . GLY B 1 56 ? -11.344 -13.164 15.047 1 94 56 GLY B O 1
ATOM 2235 N N . GLU B 1 57 ? -12.555 -11.453 14.453 1 95.5 57 GLU B N 1
ATOM 2236 C CA . GLU B 1 57 ? -11.734 -11.141 13.281 1 95.5 57 GLU B CA 1
ATOM 2237 C C . GLU B 1 57 ? -10.383 -10.57 13.695 1 95.5 57 GLU B C 1
ATOM 2239 O O . GLU B 1 57 ? -10.297 -9.766 14.625 1 95.5 57 GLU B O 1
ATOM 2244 N N . VAL B 1 58 ? -9.328 -11.055 13.055 1 97.62 58 VAL B N 1
ATOM 2245 C CA . VAL B 1 58 ? -7.977 -10.516 13.164 1 97.62 58 VAL B CA 1
ATOM 2246 C C . VAL B 1 58 ? -7.535 -9.953 11.812 1 97.62 58 VAL B C 1
ATOM 2248 O O . VAL B 1 58 ? -7.34 -10.703 10.852 1 97.62 58 VAL B O 1
ATOM 2251 N N . ILE B 1 59 ? -7.414 -8.648 11.789 1 98.25 59 ILE B N 1
ATOM 2252 C CA . ILE B 1 59 ? -7.082 -7.965 10.539 1 98.25 59 ILE B CA 1
ATOM 2253 C C . ILE B 1 59 ? -5.691 -7.344 10.648 1 98.25 59 ILE B C 1
ATOM 2255 O O . ILE B 1 59 ? -5.352 -6.734 11.664 1 98.25 59 ILE B O 1
ATOM 2259 N N . THR B 1 60 ? -4.934 -7.582 9.586 1 97.88 60 THR B N 1
ATOM 2260 C CA . THR B 1 60 ? -3.598 -6.996 9.547 1 97.88 60 THR B CA 1
ATOM 2261 C C . THR B 1 60 ? -3.361 -6.277 8.227 1 97.88 60 THR B C 1
ATOM 2263 O O . THR B 1 60 ? -4.281 -6.137 7.414 1 97.88 60 THR B O 1
ATOM 2266 N N . GLN B 1 61 ? -2.145 -5.711 8.039 1 95.38 61 GLN B N 1
ATOM 2267 C CA . GLN B 1 61 ? -1.812 -4.793 6.957 1 95.38 61 GLN B CA 1
ATOM 2268 C C . GLN B 1 61 ? -2.428 -3.416 7.195 1 95.38 61 GLN B C 1
ATOM 2270 O O . GLN B 1 61 ? -3.65 -3.285 7.277 1 95.38 61 GLN B O 1
ATOM 2275 N N . ALA B 1 62 ? -1.597 -2.438 7.188 1 95.06 62 ALA B N 1
ATOM 2276 C CA . ALA B 1 62 ? -2.008 -1.092 7.582 1 95.06 62 ALA B CA 1
ATOM 2277 C C . ALA B 1 62 ? -3.236 -0.641 6.797 1 95.06 62 ALA B C 1
ATOM 2279 O O . ALA B 1 62 ? -4.242 -0.236 7.383 1 95.06 62 ALA B O 1
ATOM 2280 N N . ASN B 1 63 ? -3.227 -0.833 5.477 1 96.56 63 ASN B N 1
ATOM 2281 C CA . ASN B 1 63 ? -4.332 -0.347 4.656 1 96.56 63 ASN B CA 1
ATOM 2282 C C . ASN B 1 63 ? -5.594 -1.174 4.871 1 96.56 63 ASN B C 1
ATOM 2284 O O . ASN B 1 63 ? -6.707 -0.641 4.828 1 96.56 63 ASN B O 1
ATOM 2288 N N . ALA B 1 64 ? -5.418 -2.455 5.074 1 97.81 64 ALA B N 1
ATOM 2289 C CA . ALA B 1 64 ? -6.578 -3.287 5.375 1 97.81 64 ALA B CA 1
ATOM 2290 C C . ALA B 1 64 ? -7.191 -2.902 6.719 1 97.81 64 ALA B C 1
ATOM 2292 O O . ALA B 1 64 ? -8.414 -2.893 6.867 1 97.81 64 ALA B O 1
ATOM 2293 N N . VAL B 1 65 ? -6.34 -2.605 7.672 1 98 65 VAL B N 1
ATOM 2294 C CA . VAL B 1 65 ? -6.809 -2.18 8.984 1 98 65 VAL B CA 1
ATOM 2295 C C . VAL B 1 65 ? -7.578 -0.866 8.859 1 98 65 VAL B C 1
ATOM 2297 O O . VAL B 1 65 ? -8.664 -0.723 9.422 1 98 65 VAL B O 1
ATOM 2300 N N . TYR B 1 66 ? -7.047 0.062 8.086 1 98.06 66 TYR B N 1
ATOM 2301 C CA . TYR B 1 66 ? -7.723 1.335 7.863 1 98.06 66 TYR B CA 1
ATOM 2302 C C . TYR B 1 66 ? -9.094 1.119 7.23 1 98.06 66 TYR B C 1
ATOM 2304 O O . TYR B 1 66 ? -10.086 1.705 7.672 1 98.06 66 TYR B O 1
ATOM 2312 N N . LEU B 1 67 ? -9.133 0.298 6.188 1 97.88 67 LEU B N 1
ATOM 2313 C CA . LEU B 1 67 ? -10.398 0.05 5.508 1 97.88 67 LEU B CA 1
ATOM 2314 C C . LEU B 1 67 ? -11.383 -0.65 6.434 1 97.88 67 LEU B C 1
ATOM 2316 O O . LEU B 1 67 ? -12.562 -0.296 6.469 1 97.88 67 LEU B O 1
ATOM 2320 N N . TYR B 1 68 ? -10.891 -1.618 7.184 1 98.38 68 TYR B N 1
ATOM 2321 C CA . TYR B 1 68 ? -11.727 -2.375 8.109 1 98.38 68 TYR B CA 1
ATOM 2322 C C . TYR B 1 68 ? -12.359 -1.459 9.148 1 98.38 68 TYR B C 1
ATOM 2324 O O . TYR B 1 68 ? -13.578 -1.459 9.336 1 98.38 68 TYR B O 1
ATOM 2332 N N . LEU B 1 69 ? -11.547 -0.654 9.805 1 98.31 69 LEU B N 1
ATOM 2333 C CA . LEU B 1 69 ? -12.031 0.272 10.828 1 98.31 69 LEU B CA 1
ATOM 2334 C C . LEU B 1 69 ? -12.953 1.318 10.211 1 98.31 69 LEU B C 1
ATOM 2336 O O . LEU B 1 69 ? -13.945 1.713 10.828 1 98.31 69 LEU B O 1
ATOM 2340 N N . GLY B 1 70 ? -12.578 1.748 9.008 1 98.38 70 GLY B N 1
ATOM 2341 C CA . GLY B 1 70 ? -13.469 2.678 8.328 1 98.38 70 GLY B CA 1
ATOM 2342 C C . GLY B 1 70 ? -14.883 2.154 8.188 1 98.38 70 GLY B C 1
ATOM 2343 O O . GLY B 1 70 ? -15.844 2.889 8.414 1 98.38 70 GLY B O 1
ATOM 2344 N N . ARG B 1 71 ? -14.984 0.916 7.801 1 97.25 71 ARG B N 1
ATOM 2345 C CA . ARG B 1 71 ? -16.297 0.316 7.566 1 97.25 71 ARG B CA 1
ATOM 2346 C C . ARG B 1 71 ? -17.047 0.128 8.875 1 97.25 71 ARG B C 1
ATOM 2348 O O . ARG B 1 71 ? -18.219 0.495 8.977 1 97.25 71 ARG B O 1
ATOM 2355 N N . ILE B 1 72 ? -16.422 -0.354 9.906 1 97.12 72 ILE B N 1
ATOM 2356 C CA . ILE B 1 72 ? -17.172 -0.739 11.094 1 97.12 72 ILE B CA 1
ATOM 2357 C C . ILE B 1 72 ? -17.438 0.489 11.961 1 97.12 72 ILE B C 1
ATOM 2359 O O . ILE B 1 72 ? -18.328 0.479 12.812 1 97.12 72 ILE B O 1
ATOM 2363 N N . LEU B 1 73 ? -16.688 1.58 11.773 1 97.88 73 LEU B N 1
ATOM 2364 C CA . LEU B 1 73 ? -16.859 2.785 12.578 1 97.88 73 LEU B CA 1
ATOM 2365 C C . LEU B 1 73 ? -17.641 3.85 11.812 1 97.88 73 LEU B C 1
ATOM 2367 O O . LEU B 1 73 ? -17.828 4.957 12.32 1 97.88 73 LEU B O 1
ATOM 2371 N N . GLY B 1 74 ? -18.016 3.551 10.578 1 97.25 74 GLY B N 1
ATOM 2372 C CA . GLY B 1 74 ? -18.766 4.508 9.789 1 97.25 74 GLY B CA 1
ATOM 2373 C C . GLY B 1 74 ? -17.906 5.629 9.227 1 97.25 74 GLY B C 1
ATOM 2374 O O . GLY B 1 74 ? -18.359 6.77 9.125 1 97.25 74 GLY B O 1
ATOM 2375 N N . LEU B 1 75 ? -16.672 5.352 8.93 1 98.5 75 LEU B N 1
ATOM 2376 C CA . LEU B 1 75 ? -15.695 6.344 8.477 1 98.5 75 LEU B CA 1
ATOM 2377 C C . LEU B 1 75 ? -15.195 6.02 7.078 1 98.5 75 LEU B C 1
ATOM 2379 O O . LEU B 1 75 ? -14.133 6.488 6.668 1 98.5 75 LEU B O 1
ATOM 2383 N N . ALA B 1 76 ? -15.93 5.184 6.316 1 97.56 76 ALA B N 1
ATOM 2384 C CA . ALA B 1 76 ? -15.461 4.715 5.012 1 97.56 76 ALA B CA 1
ATOM 2385 C C . ALA B 1 76 ? -15.953 5.633 3.895 1 97.56 76 ALA B C 1
ATOM 2387 O O . ALA B 1 76 ? -15.523 5.504 2.746 1 97.56 76 ALA B O 1
ATOM 2388 N N . GLY B 1 77 ? -16.719 6.59 4.184 1 96.06 77 GLY B N 1
ATOM 2389 C CA . GLY B 1 77 ? -17.406 7.398 3.18 1 96.06 77 GLY B CA 1
ATOM 2390 C C . GLY B 1 77 ? -18.875 7.074 3.051 1 96.06 77 GLY B C 1
ATOM 2391 O O . GLY B 1 77 ? -19.281 5.91 3.139 1 96.06 77 GLY B O 1
ATOM 2392 N N . SER B 1 78 ? -19.703 8.102 2.781 1 94.19 78 SER B N 1
ATOM 2393 C CA . SER B 1 78 ? -21.156 7.926 2.791 1 94.19 78 SER B CA 1
ATOM 2394 C C . SER B 1 78 ? -21.688 7.605 1.396 1 94.19 78 SER B C 1
ATOM 2396 O O . SER B 1 78 ? -22.781 7.043 1.253 1 94.19 78 SER B O 1
ATOM 2398 N N . THR B 1 79 ? -21 7.988 0.398 1 96 79 THR B N 1
ATOM 2399 C CA . THR B 1 79 ? -21.375 7.715 -0.986 1 96 79 THR B CA 1
ATOM 2400 C C . THR B 1 79 ? -20.281 6.926 -1.691 1 96 79 THR B C 1
ATOM 2402 O O . THR B 1 79 ? -19.156 6.824 -1.188 1 96 79 THR B O 1
ATOM 2405 N N . ARG B 1 80 ? -20.656 6.344 -2.797 1 94.75 80 ARG B N 1
ATOM 2406 C CA . ARG B 1 80 ? -19.656 5.652 -3.615 1 94.75 80 ARG B CA 1
ATOM 2407 C C . ARG B 1 80 ? -18.5 6.574 -3.967 1 94.75 80 ARG B C 1
ATOM 2409 O O . ARG B 1 80 ? -17.328 6.168 -3.904 1 94.75 80 ARG B O 1
ATOM 2416 N N . GLU B 1 81 ? -18.781 7.785 -4.312 1 95.56 81 GLU B N 1
ATOM 2417 C CA . GLU B 1 81 ? -17.766 8.766 -4.656 1 95.56 81 GLU B CA 1
ATOM 2418 C C . GLU B 1 81 ? -16.859 9.055 -3.467 1 95.56 81 GLU B C 1
ATOM 2420 O O . GLU B 1 81 ? -15.633 9.125 -3.617 1 95.56 81 GLU B O 1
ATOM 2425 N N . ASP B 1 82 ? -17.438 9.172 -2.289 1 97.69 82 ASP B N 1
ATOM 2426 C CA . ASP B 1 82 ? -16.672 9.414 -1.074 1 97.69 82 ASP B CA 1
ATOM 2427 C C . ASP B 1 82 ? -15.75 8.234 -0.767 1 97.69 82 ASP B C 1
ATOM 2429 O O . ASP B 1 82 ? -14.609 8.422 -0.33 1 97.69 82 ASP B O 1
ATOM 2433 N N . GLN B 1 83 ? -16.266 7.078 -0.988 1 97.5 83 GLN B N 1
ATOM 2434 C CA . GLN B 1 83 ? -15.5 5.871 -0.703 1 97.5 83 GLN B CA 1
ATOM 2435 C C . GLN B 1 83 ? -14.289 5.758 -1.624 1 97.5 83 GLN B C 1
ATOM 2437 O O . GLN B 1 83 ? -13.188 5.441 -1.172 1 97.5 83 GLN B O 1
ATOM 2442 N N . LEU B 1 84 ? -14.484 6.043 -2.885 1 97.75 84 LEU B N 1
ATOM 2443 C CA . LEU B 1 84 ? -13.391 6.004 -3.848 1 97.75 84 LEU B CA 1
ATOM 2444 C C . LEU B 1 84 ? -12.344 7.062 -3.523 1 97.75 84 LEU B C 1
ATOM 2446 O O . LEU B 1 84 ? -11.141 6.797 -3.602 1 97.75 84 LEU B O 1
ATOM 2450 N N . ALA B 1 85 ? -12.812 8.242 -3.191 1 98.19 85 ALA B N 1
ATOM 2451 C CA . ALA B 1 85 ? -11.906 9.312 -2.803 1 98.19 85 ALA B CA 1
ATOM 2452 C C . ALA B 1 85 ? -11.102 8.93 -1.563 1 98.19 85 ALA B C 1
ATOM 2454 O O . ALA B 1 85 ? -9.875 9.094 -1.534 1 98.19 85 ALA B O 1
ATOM 2455 N N . ASN B 1 86 ? -11.781 8.391 -0.607 1 98.62 86 ASN B N 1
ATOM 2456 C CA . ASN B 1 86 ? -11.156 7.949 0.634 1 98.62 86 ASN B CA 1
ATOM 2457 C C . ASN B 1 86 ? -10.047 6.938 0.372 1 98.62 86 ASN B C 1
ATOM 2459 O O . ASN B 1 86 ? -8.938 7.082 0.89 1 98.62 86 ASN B O 1
ATOM 2463 N N . GLU B 1 87 ? -10.289 5.977 -0.436 1 98.38 87 GLU B N 1
ATOM 2464 C CA . GLU B 1 87 ? -9.336 4.914 -0.736 1 98.38 87 GLU B CA 1
ATOM 2465 C C . GLU B 1 87 ? -8.125 5.461 -1.487 1 98.38 87 GLU B C 1
ATOM 2467 O O . GLU B 1 87 ? -6.984 5.145 -1.146 1 98.38 87 GLU B O 1
ATOM 2472 N N . GLN B 1 88 ? -8.367 6.273 -2.465 1 98.5 88 GLN B N 1
ATOM 2473 C CA . GLN B 1 88 ? -7.266 6.781 -3.281 1 98.5 88 GLN B CA 1
ATOM 2474 C C . GLN B 1 88 ? -6.328 7.66 -2.457 1 98.5 88 GLN B C 1
ATOM 2476 O O . GLN B 1 88 ? -5.105 7.551 -2.574 1 98.5 88 GLN B O 1
ATOM 2481 N N . VAL B 1 89 ? -6.906 8.477 -1.631 1 98.69 89 VAL B N 1
ATOM 2482 C CA . VAL B 1 89 ? -6.082 9.328 -0.783 1 98.69 89 VAL B CA 1
ATOM 2483 C C . VAL B 1 89 ? -5.309 8.469 0.219 1 98.69 89 VAL B C 1
ATOM 2485 O O . VAL B 1 89 ? -4.113 8.68 0.432 1 98.69 89 VAL B O 1
ATOM 2488 N N . LEU B 1 90 ? -6.004 7.496 0.774 1 98.06 90 LEU B N 1
ATOM 2489 C CA . LEU B 1 90 ? -5.371 6.609 1.744 1 98.06 90 LEU B CA 1
ATOM 2490 C C . LEU B 1 90 ? -4.164 5.906 1.134 1 98.06 90 LEU B C 1
ATOM 2492 O O . LEU B 1 90 ? -3.1 5.844 1.753 1 98.06 90 LEU B O 1
ATOM 2496 N N . PHE B 1 91 ? -4.309 5.469 -0.033 1 97.38 91 PHE B N 1
ATOM 2497 C CA . PHE B 1 91 ? -3.234 4.695 -0.647 1 97.38 91 PHE B CA 1
ATOM 2498 C C . PHE B 1 91 ? -2.137 5.613 -1.17 1 97.38 91 PHE B C 1
ATOM 2500 O O . PHE B 1 91 ? -0.967 5.227 -1.222 1 97.38 91 PHE B O 1
ATOM 2507 N N . HIS B 1 92 ? -2.482 6.824 -1.566 1 97.44 92 HIS B N 1
ATOM 2508 C CA . HIS B 1 92 ? -1.458 7.828 -1.836 1 97.44 92 HIS B CA 1
ATOM 2509 C C . HIS B 1 92 ? -0.583 8.062 -0.609 1 97.44 92 HIS B C 1
ATOM 2511 O O . HIS B 1 92 ? 0.644 8.125 -0.719 1 97.44 92 HIS B O 1
ATOM 2517 N N . LEU B 1 93 ? -1.216 8.102 0.509 1 97.69 93 LEU B N 1
ATOM 2518 C CA . LEU B 1 93 ? -0.507 8.367 1.757 1 97.69 93 LEU B CA 1
ATOM 2519 C C . LEU B 1 93 ? 0.432 7.219 2.104 1 97.69 93 LEU B C 1
ATOM 2521 O O . LEU B 1 93 ? 1.473 7.43 2.73 1 97.69 93 LEU B O 1
ATOM 2525 N N . HIS B 1 94 ? 0.011 6.074 1.732 1 94.12 94 HIS B N 1
ATOM 2526 C CA . HIS B 1 94 ? 0.905 4.945 1.957 1 94.12 94 HIS B CA 1
ATOM 2527 C C . HIS B 1 94 ? 2.23 5.137 1.228 1 94.12 94 HIS B C 1
ATOM 2529 O O . HIS B 1 94 ? 3.295 4.855 1.782 1 94.12 94 HIS B O 1
ATOM 2535 N N . GLY B 1 95 ? 2.129 5.598 -0.008 1 91.12 95 GLY B N 1
ATOM 2536 C CA . GLY B 1 95 ? 3.352 5.93 -0.724 1 91.12 95 GLY B CA 1
ATOM 2537 C C . GLY B 1 95 ? 4.176 6.996 -0.031 1 91.12 95 GLY B C 1
ATOM 2538 O O . GLY B 1 95 ? 5.402 6.883 0.057 1 91.12 95 GLY B O 1
ATOM 2539 N N . MET B 1 96 ? 3.527 7.984 0.451 1 94.56 96 MET B N 1
ATOM 2540 C CA . MET B 1 96 ? 4.188 9.062 1.188 1 94.56 96 MET B CA 1
ATOM 2541 C C . MET B 1 96 ? 4.875 8.516 2.438 1 94.56 96 MET B C 1
ATOM 2543 O O . MET B 1 96 ? 6.023 8.867 2.721 1 94.56 96 MET B O 1
ATOM 2547 N N . TRP B 1 97 ? 4.195 7.648 3.104 1 94 97 TRP B N 1
ATOM 2548 C CA . TRP B 1 97 ? 4.742 7.074 4.328 1 94 97 TRP B CA 1
ATOM 2549 C C . TRP B 1 97 ? 5.965 6.215 4.027 1 94 97 TRP B C 1
ATOM 2551 O O . TRP B 1 97 ? 6.949 6.238 4.77 1 94 97 TRP B O 1
ATOM 2561 N N . MET B 1 98 ? 5.914 5.492 3.012 1 89.81 98 MET B N 1
ATOM 2562 C CA . MET B 1 98 ? 7.035 4.633 2.646 1 89.81 98 MET B CA 1
ATOM 2563 C C . MET B 1 98 ? 8.289 5.461 2.365 1 89.81 98 MET B C 1
ATOM 2565 O O . MET B 1 98 ? 9.398 5.035 2.68 1 89.81 98 MET B O 1
ATOM 2569 N N . GLU B 1 99 ? 8.125 6.598 1.784 1 90.25 99 GLU B N 1
ATOM 2570 C CA . GLU B 1 99 ? 9.258 7.488 1.536 1 90.25 99 GLU B CA 1
ATOM 2571 C C . GLU B 1 99 ? 9.875 7.969 2.846 1 90.25 99 GLU B C 1
ATOM 2573 O O . GLU B 1 99 ? 11.102 8.047 2.967 1 90.25 99 GLU B O 1
ATOM 2578 N N . VAL B 1 100 ? 9.047 8.289 3.807 1 94.19 100 VAL B N 1
ATOM 2579 C CA . VAL B 1 100 ? 9.531 8.703 5.117 1 94.19 100 VAL B CA 1
ATOM 2580 C C . VAL B 1 100 ? 10.266 7.543 5.785 1 94.19 100 VAL B C 1
ATOM 2582 O O . VAL B 1 100 ? 11.352 7.727 6.34 1 94.19 100 VAL B O 1
ATOM 2585 N N . ARG B 1 101 ? 9.641 6.395 5.742 1 90.81 101 ARG B N 1
ATOM 2586 C CA . ARG B 1 101 ? 10.25 5.199 6.309 1 90.81 101 ARG B CA 1
ATOM 2587 C C . ARG B 1 101 ? 11.664 5 5.758 1 90.81 101 ARG B C 1
ATOM 2589 O O . ARG B 1 101 ? 12.609 4.781 6.523 1 90.81 101 ARG B O 1
ATOM 2596 N N . ASP B 1 102 ? 11.82 5.125 4.418 1 87.12 102 ASP B N 1
ATOM 2597 C CA . ASP B 1 102 ? 13.117 4.938 3.773 1 87.12 102 ASP B CA 1
ATOM 2598 C C . ASP B 1 102 ? 14.102 6.031 4.184 1 87.12 102 ASP B C 1
ATOM 2600 O O . ASP B 1 102 ? 15.312 5.805 4.215 1 87.12 102 ASP B O 1
ATOM 2604 N N . LEU B 1 103 ? 13.555 7.156 4.473 1 91.31 103 LEU B N 1
ATOM 2605 C CA . LEU B 1 103 ? 14.367 8.305 4.848 1 91.31 103 LEU B CA 1
ATOM 2606 C C . LEU B 1 103 ? 14.898 8.156 6.27 1 91.31 103 LEU B C 1
ATOM 2608 O O . LEU B 1 103 ? 16.078 8.406 6.523 1 91.31 103 LEU B O 1
ATOM 2612 N N . VAL B 1 104 ? 14.094 7.598 7.168 1 94.38 104 VAL B N 1
ATOM 2613 C CA . VAL B 1 104 ? 14.422 7.75 8.578 1 94.38 104 VAL B CA 1
ATOM 2614 C C . VAL B 1 104 ? 14.938 6.422 9.141 1 94.38 104 VAL B C 1
ATOM 2616 O O . VAL B 1 104 ? 15.547 6.387 10.211 1 94.38 104 VAL B O 1
ATOM 2619 N N . TYR B 1 105 ? 14.602 5.367 8.492 1 89.62 105 TYR B N 1
ATOM 2620 C CA . TYR B 1 105 ? 15.031 4.07 9 1 89.62 105 TYR B CA 1
ATOM 2621 C C . TYR B 1 105 ? 16.25 3.564 8.242 1 89.62 105 TYR B C 1
ATOM 2623 O O . TYR B 1 105 ? 16.172 3.285 7.043 1 89.62 105 TYR B O 1
ATOM 2631 N N . PRO B 1 106 ? 17.359 3.26 8.891 1 81.12 106 PRO B N 1
ATOM 2632 C CA . PRO B 1 106 ? 18.578 2.775 8.227 1 81.12 106 PRO B CA 1
ATOM 2633 C C . PRO B 1 106 ? 18.391 1.392 7.605 1 81.12 106 PRO B C 1
ATOM 2635 O O . PRO B 1 106 ? 19.016 1.083 6.582 1 81.12 106 PRO B O 1
ATOM 2638 N N . SER B 1 107 ? 17.625 0.627 8.18 1 74.75 107 SER B N 1
ATOM 2639 C CA . SER B 1 107 ? 17.453 -0.759 7.758 1 74.75 107 SER B CA 1
ATOM 2640 C C . SER B 1 107 ? 16.781 -0.844 6.395 1 74.75 107 SER B C 1
ATOM 2642 O O . SER B 1 107 ? 16.891 -1.855 5.699 1 74.75 107 SER B O 1
ATOM 2644 N N . PHE B 1 108 ? 16.156 0.216 6.016 1 73.56 108 PHE B N 1
ATOM 2645 C CA . PHE B 1 108 ? 15.383 0.144 4.777 1 73.56 108 PHE B CA 1
ATOM 2646 C C . PHE B 1 108 ? 16.141 0.826 3.637 1 73.56 108 PHE B C 1
ATOM 2648 O O . PHE B 1 108 ? 15.742 0.707 2.473 1 73.56 108 PHE B O 1
ATOM 2655 N N . SER B 1 109 ? 17.172 1.592 3.783 1 69.81 109 SER B N 1
ATOM 2656 C CA . SER B 1 109 ? 17.844 2.314 2.709 1 69.81 109 SER B CA 1
ATOM 2657 C C . SER B 1 109 ? 19.375 2.217 2.84 1 69.81 109 SER B C 1
ATOM 2659 O O . SER B 1 109 ? 20.109 2.678 1.966 1 69.81 109 SER B O 1
ATOM 2661 N N . SER B 1 110 ? 19.812 1.615 3.811 1 72.5 110 SER B N 1
ATOM 2662 C CA . SER B 1 110 ? 21.25 1.564 4.105 1 72.5 110 SER B CA 1
ATOM 2663 C C . SER B 1 110 ? 21.812 2.963 4.316 1 72.5 110 SER B C 1
ATOM 2665 O O . SER B 1 110 ? 22.984 3.211 4.02 1 72.5 110 SER B O 1
ATOM 2667 N N . ARG B 1 111 ? 21.078 3.908 4.715 1 78.62 111 ARG B N 1
ATOM 2668 C CA . ARG B 1 111 ? 21.531 5.273 4.984 1 78.62 111 ARG B CA 1
ATOM 2669 C C . ARG B 1 111 ? 22.25 5.359 6.32 1 78.62 111 ARG B C 1
ATOM 2671 O O . ARG B 1 111 ? 21.891 4.672 7.277 1 78.62 111 ARG B O 1
ATOM 2678 N N . SER B 1 112 ? 23.188 6.277 6.289 1 87.31 112 SER B N 1
ATOM 2679 C CA . SER B 1 112 ? 23.781 6.711 7.547 1 87.31 112 SER B CA 1
ATOM 2680 C C . SER B 1 112 ? 23.078 7.953 8.094 1 87.31 112 SER B C 1
ATOM 2682 O O . SER B 1 112 ? 22.266 8.57 7.395 1 87.31 112 SER B O 1
ATOM 2684 N N . GLU B 1 113 ? 23.375 8.305 9.336 1 91 113 GLU B N 1
ATOM 2685 C CA . GLU B 1 113 ? 22.812 9.523 9.922 1 91 113 GLU B CA 1
ATOM 2686 C C . GLU B 1 113 ? 23.219 10.75 9.117 1 91 113 GLU B C 1
ATOM 2688 O O . GLU B 1 113 ? 22.406 11.664 8.922 1 91 113 GLU B O 1
ATOM 2693 N N . GLU B 1 114 ? 24.453 10.68 8.672 1 92.62 114 GLU B N 1
ATOM 2694 C CA . GLU B 1 114 ? 24.953 11.797 7.871 1 92.62 114 GLU B CA 1
ATOM 2695 C C . GLU B 1 114 ? 24.219 11.898 6.543 1 92.62 114 GLU B C 1
ATOM 2697 O O . GLU B 1 114 ? 23.828 12.992 6.129 1 92.62 114 GLU B O 1
ATOM 2702 N N . SER B 1 115 ? 24.016 10.82 5.941 1 90 115 SER B N 1
ATOM 2703 C CA . SER B 1 115 ? 23.312 10.836 4.656 1 90 115 SER B CA 1
ATOM 2704 C C . SER B 1 115 ? 21.844 11.188 4.832 1 90 115 SER B C 1
ATOM 2706 O O . SER B 1 115 ? 21.234 11.812 3.951 1 90 115 SER B O 1
ATOM 2708 N N . PHE B 1 116 ? 21.312 10.844 5.992 1 93.69 116 PHE B N 1
ATOM 2709 C CA . PHE B 1 116 ? 19.953 11.242 6.324 1 93.69 116 PHE B CA 1
ATOM 2710 C C . PHE B 1 116 ? 19.844 12.766 6.402 1 93.69 116 PHE B C 1
ATOM 2712 O O . PHE B 1 116 ? 19.047 13.375 5.688 1 93.69 116 PHE B O 1
ATOM 2719 N N . LYS B 1 117 ? 20.734 13.352 7.09 1 95.06 117 LYS B N 1
ATOM 2720 C CA . LYS B 1 117 ? 20.703 14.805 7.246 1 95.06 117 LYS B CA 1
ATOM 2721 C C . LYS B 1 117 ? 20.938 15.508 5.91 1 95.06 117 LYS B C 1
ATOM 2723 O O . LYS B 1 117 ? 20.281 16.5 5.609 1 95.06 117 LYS B O 1
ATOM 2728 N N . ALA B 1 118 ? 21.719 14.875 5.137 1 93.5 118 ALA B N 1
ATOM 2729 C CA . ALA B 1 118 ? 22.062 15.461 3.842 1 93.5 118 ALA B CA 1
ATOM 2730 C C . ALA B 1 118 ? 20.891 15.352 2.869 1 93.5 118 ALA B C 1
ATOM 2732 O O . ALA B 1 118 ? 20.844 16.062 1.865 1 93.5 118 ALA B O 1
ATOM 2733 N N . SER B 1 119 ? 19.938 14.516 3.176 1 93.25 119 SER B N 1
ATOM 2734 C CA . SER B 1 119 ? 18.828 14.25 2.264 1 93.25 119 SER B CA 1
ATOM 2735 C C . SER B 1 119 ? 17.609 15.086 2.617 1 93.25 119 SER B C 1
ATOM 2737 O O . SER B 1 119 ? 16.609 15.086 1.889 1 93.25 119 SER B O 1
ATOM 2739 N N . LEU B 1 120 ? 17.688 15.828 3.713 1 96.25 120 LEU B N 1
ATOM 2740 C CA . LEU B 1 120 ? 16.5 16.5 4.238 1 96.25 120 LEU B CA 1
ATOM 2741 C C . LEU B 1 120 ? 16.062 17.641 3.32 1 96.25 120 LEU B C 1
ATOM 2743 O O . LEU B 1 120 ? 14.875 17.875 3.143 1 96.25 120 LEU B O 1
ATOM 2747 N N . ASP B 1 121 ? 17.031 18.281 2.707 1 95.5 121 ASP B N 1
ATOM 2748 C CA . ASP B 1 121 ? 16.688 19.359 1.776 1 95.5 121 ASP B CA 1
ATOM 2749 C C . ASP B 1 121 ? 15.891 18.812 0.589 1 95.5 121 ASP B C 1
ATOM 2751 O O . ASP B 1 121 ? 14.828 19.344 0.253 1 95.5 121 ASP B O 1
ATOM 2755 N N . SER B 1 122 ? 16.453 17.781 0.038 1 94.19 122 SER B N 1
ATOM 2756 C CA . SER B 1 122 ? 15.789 17.188 -1.116 1 94.19 122 SER B CA 1
ATOM 2757 C C . SER B 1 122 ? 14.422 16.609 -0.738 1 94.19 122 SER B C 1
ATOM 2759 O O . SER B 1 122 ? 13.492 16.625 -1.545 1 94.19 122 SER B O 1
ATOM 2761 N N . TYR B 1 123 ? 14.336 16.156 0.451 1 95.81 123 TYR B N 1
ATOM 2762 C CA . TYR B 1 123 ? 13.055 15.609 0.894 1 95.81 123 TYR B CA 1
ATOM 2763 C C . TYR B 1 123 ? 12.023 16.719 1.072 1 95.81 123 TYR B C 1
ATOM 2765 O O . TYR B 1 123 ? 10.945 16.672 0.474 1 95.81 123 TYR B O 1
ATOM 2773 N N . PHE B 1 124 ? 12.312 17.75 1.877 1 97 124 PHE B N 1
ATOM 2774 C CA . PHE B 1 124 ? 11.344 18.781 2.227 1 97 124 PHE B CA 1
ATOM 2775 C C . PHE B 1 124 ? 11.016 19.656 1.019 1 97 124 PHE B C 1
ATOM 2777 O O . PHE B 1 124 ? 9.852 20 0.794 1 97 124 PHE B O 1
ATOM 2784 N N . LEU B 1 125 ? 12.008 19.891 0.172 1 93.5 125 LEU B N 1
ATOM 2785 C CA . LEU B 1 125 ? 11.805 20.828 -0.937 1 93.5 125 LEU B CA 1
ATOM 2786 C C . LEU B 1 125 ? 11.391 20.078 -2.199 1 93.5 125 LEU B C 1
ATOM 2788 O O . LEU B 1 125 ? 10.898 20.688 -3.152 1 93.5 125 LEU B O 1
ATOM 2792 N N . GLY B 1 126 ? 11.562 18.812 -2.219 1 94.06 126 GLY B N 1
ATOM 2793 C CA . GLY B 1 126 ? 11.25 18.016 -3.391 1 94.06 126 GLY B CA 1
ATOM 2794 C C . GLY B 1 126 ? 10.086 17.062 -3.174 1 94.06 126 GLY B C 1
ATOM 2795 O O . GLY B 1 126 ? 8.938 17.422 -3.432 1 94.06 126 GLY B O 1
ATOM 2796 N N . SER B 1 127 ? 10.383 15.992 -2.541 1 94.25 127 SER B N 1
ATOM 2797 C CA . SER B 1 127 ? 9.414 14.906 -2.432 1 94.25 127 SER B CA 1
ATOM 2798 C C . SER B 1 127 ? 8.18 15.344 -1.657 1 94.25 127 SER B C 1
ATOM 2800 O O . SER B 1 127 ? 7.055 15.219 -2.152 1 94.25 127 SER B O 1
ATOM 2802 N N . LEU B 1 128 ? 8.383 15.875 -0.473 1 97.56 128 LEU B N 1
ATOM 2803 C CA . LEU B 1 128 ? 7.266 16.25 0.384 1 97.56 128 LEU B CA 1
ATOM 2804 C C . LEU B 1 128 ? 6.438 17.359 -0.26 1 97.56 128 LEU B C 1
ATOM 2806 O O . LEU B 1 128 ? 5.207 17.297 -0.267 1 97.56 128 LEU B O 1
ATOM 2810 N N . SER B 1 129 ? 7.137 18.328 -0.771 1 97 129 SER B N 1
ATOM 2811 C CA . SER B 1 129 ? 6.438 19.438 -1.428 1 97 129 SER B CA 1
ATOM 2812 C C . SER B 1 129 ? 5.59 18.938 -2.592 1 97 129 SER B C 1
ATOM 2814 O O . SER B 1 129 ? 4.473 19.406 -2.803 1 97 129 SER B O 1
ATOM 2816 N N . GLY B 1 130 ? 6.109 17.969 -3.324 1 96.56 130 GLY B N 1
ATOM 2817 C CA . GLY B 1 130 ? 5.348 17.375 -4.41 1 96.56 130 GLY B CA 1
ATOM 2818 C C . GLY B 1 130 ? 4.078 16.688 -3.939 1 96.56 130 GLY B C 1
ATOM 2819 O O . GLY B 1 130 ? 3.027 16.812 -4.566 1 96.56 130 GLY B O 1
ATOM 2820 N N . HIS B 1 131 ? 4.168 15.969 -2.883 1 98 131 HIS B N 1
ATOM 2821 C CA . HIS B 1 131 ? 2.986 15.336 -2.309 1 98 131 HIS B CA 1
ATOM 2822 C C . HIS B 1 131 ? 1.961 16.375 -1.865 1 98 131 HIS B C 1
ATOM 2824 O O . HIS B 1 131 ? 0.761 16.203 -2.086 1 98 131 HIS B O 1
ATOM 2830 N N . TYR B 1 132 ? 2.451 17.438 -1.193 1 98.56 132 TYR B N 1
ATOM 2831 C CA . TYR B 1 132 ? 1.549 18.453 -0.679 1 98.56 132 TYR B CA 1
ATOM 2832 C C . TYR B 1 132 ? 0.873 19.203 -1.818 1 98.56 132 TYR B C 1
ATOM 2834 O O . TYR B 1 132 ? -0.288 19.609 -1.703 1 98.56 132 TYR B O 1
ATOM 2842 N N . GLU B 1 133 ? 1.604 19.391 -2.93 1 97.94 133 GLU B N 1
ATOM 2843 C CA . GLU B 1 133 ? 0.994 20 -4.109 1 97.94 133 GLU B CA 1
ATOM 2844 C C . GLU B 1 133 ? -0.185 19.172 -4.609 1 97.94 133 GLU B C 1
ATOM 2846 O O . GLU B 1 133 ? -1.244 19.719 -4.93 1 97.94 133 GLU B O 1
ATOM 2851 N N . LYS B 1 134 ? -0.008 17.906 -4.664 1 98.06 134 LYS B N 1
ATOM 2852 C CA . LYS B 1 134 ? -1.064 17.016 -5.117 1 98.06 134 LYS B CA 1
ATOM 2853 C C . LYS B 1 134 ? -2.25 17.031 -4.16 1 98.06 134 LYS B C 1
ATOM 2855 O O . LYS B 1 134 ? -3.404 17.078 -4.59 1 98.06 134 LYS B O 1
ATOM 2860 N N . LEU B 1 135 ? -1.972 16.969 -2.889 1 98.75 135 LEU B N 1
ATOM 2861 C CA . LEU B 1 135 ? -3.029 16.953 -1.885 1 98.75 135 LEU B CA 1
ATOM 2862 C C . LEU B 1 135 ? -3.789 18.281 -1.876 1 98.75 135 LEU B C 1
ATOM 2864 O O . LEU B 1 135 ? -5.012 18.297 -1.722 1 98.75 135 LEU B O 1
ATOM 2868 N N . GLU B 1 136 ? -3.021 19.359 -2.018 1 98.75 136 GLU B N 1
ATOM 2869 C CA . GLU B 1 136 ? -3.646 20.688 -2.125 1 98.75 136 GLU B CA 1
ATOM 2870 C C . GLU B 1 136 ? -4.59 20.75 -3.324 1 98.75 136 GLU B C 1
ATOM 2872 O O . GLU B 1 136 ? -5.719 21.234 -3.207 1 98.75 136 GLU B O 1
ATOM 2877 N N . ALA B 1 137 ? -4.109 20.281 -4.461 1 98.5 137 ALA B N 1
ATOM 2878 C CA . ALA B 1 137 ? -4.914 20.25 -5.68 1 98.5 137 ALA B CA 1
ATOM 2879 C C . ALA B 1 137 ? -6.141 19.359 -5.512 1 98.5 137 ALA B C 1
ATOM 2881 O O . ALA B 1 137 ? -7.215 19.672 -6.035 1 98.5 137 ALA B O 1
ATOM 2882 N N . TRP B 1 138 ? -5.98 18.297 -4.832 1 98.62 138 TRP B N 1
ATOM 2883 C CA . TRP B 1 138 ? -7.086 17.375 -4.562 1 98.62 138 TRP B CA 1
ATOM 2884 C C . TRP B 1 138 ? -8.188 18.078 -3.775 1 98.62 138 TRP B C 1
ATOM 2886 O O . TRP B 1 138 ? -9.367 18.016 -4.145 1 98.62 138 TRP B O 1
ATOM 2896 N N . LEU B 1 139 ? -7.824 18.75 -2.711 1 98.56 139 LEU B N 1
ATOM 2897 C CA . LEU B 1 139 ? -8.797 19.469 -1.894 1 98.56 139 LEU B CA 1
ATOM 2898 C C . LEU B 1 139 ? -9.5 20.547 -2.707 1 98.56 139 LEU B C 1
ATOM 2900 O O . LEU B 1 139 ? -10.711 20.75 -2.574 1 98.56 139 LEU B O 1
ATOM 2904 N N . LYS B 1 140 ? -8.711 21.219 -3.471 1 98.19 140 LYS B N 1
ATOM 2905 C CA . LYS B 1 140 ? -9.273 22.266 -4.316 1 98.19 140 LYS B CA 1
ATOM 2906 C C . LYS B 1 140 ? -10.32 21.703 -5.27 1 98.19 140 LYS B C 1
ATOM 2908 O O . LYS B 1 140 ? -11.414 22.25 -5.395 1 98.19 140 LYS B O 1
ATOM 2913 N N . GLN B 1 141 ? -10.016 20.641 -5.879 1 97.06 141 GLN B N 1
ATOM 2914 C CA . GLN B 1 141 ? -10.922 20.016 -6.84 1 97.06 141 GLN B CA 1
ATOM 2915 C C . GLN B 1 141 ? -12.156 19.453 -6.148 1 97.06 141 GLN B C 1
ATOM 2917 O O . GLN B 1 141 ? -13.273 19.578 -6.66 1 97.06 141 GLN B O 1
ATOM 2922 N N . ARG B 1 142 ? -11.953 18.812 -5.047 1 96 142 ARG B N 1
ATOM 2923 C CA . ARG B 1 142 ? -13.055 18.203 -4.297 1 96 142 ARG B CA 1
ATOM 2924 C C . ARG B 1 142 ? -14 19.266 -3.752 1 96 142 ARG B C 1
ATOM 2926 O O . ARG B 1 142 ? -15.211 19.062 -3.711 1 96 142 ARG B O 1
ATOM 2933 N N . GLY B 1 143 ? -13.492 20.359 -3.244 1 97.19 143 GLY B N 1
ATOM 2934 C CA . GLY B 1 143 ? -14.281 21.453 -2.701 1 97.19 143 GLY B CA 1
ATOM 2935 C C . GLY B 1 143 ? -14.961 21.109 -1.388 1 97.19 143 GLY B C 1
ATOM 2936 O O . GLY B 1 143 ? -16.031 21.625 -1.08 1 97.19 143 GLY B O 1
ATOM 2937 N N . THR B 1 144 ? -14.461 20.156 -0.695 1 97.25 144 THR B N 1
ATOM 2938 C CA . THR B 1 144 ? -15.016 19.719 0.582 1 97.25 144 THR B CA 1
ATOM 2939 C C . THR B 1 144 ? -14.023 19.969 1.715 1 97.25 144 THR B C 1
ATOM 2941 O O . THR B 1 144 ? -12.828 20.141 1.476 1 97.25 144 THR B O 1
ATOM 2944 N N . PRO B 1 145 ? -14.484 20.031 2.922 1 97.62 145 PRO B N 1
ATOM 2945 C CA . PRO B 1 145 ? -13.594 20.344 4.043 1 97.62 145 PRO B CA 1
ATOM 2946 C C . PRO B 1 145 ? -12.625 19.219 4.359 1 97.62 145 PRO B C 1
ATOM 2948 O O . PRO B 1 145 ? -11.562 19.453 4.945 1 97.62 145 PRO B O 1
ATOM 2951 N N . PHE B 1 146 ? -13.047 17.984 3.982 1 98.62 146 PHE B N 1
ATOM 2952 C CA . PHE B 1 146 ? -12.188 16.828 4.184 1 98.62 146 PHE B CA 1
ATOM 2953 C C . PHE B 1 146 ? -11.875 16.141 2.854 1 98.62 146 PHE B C 1
ATOM 2955 O O . PHE B 1 146 ? -12.453 16.5 1.821 1 98.62 146 PHE B O 1
ATOM 2962 N N . PHE B 1 147 ? -10.977 15.25 2.863 1 98.62 147 PHE B N 1
ATOM 2963 C CA . PHE B 1 147 ? -10.406 14.727 1.627 1 98.62 147 PHE B CA 1
ATOM 2964 C C . PHE B 1 147 ? -11.422 13.875 0.877 1 98.62 147 PHE B C 1
ATOM 2966 O O . PHE B 1 147 ? -11.383 13.797 -0.352 1 98.62 147 PHE B O 1
ATOM 2973 N N . ALA B 1 148 ? -12.305 13.195 1.617 1 97.31 148 ALA B N 1
ATOM 2974 C CA . ALA B 1 148 ? -13.281 12.344 0.948 1 97.31 148 ALA B CA 1
ATOM 2975 C C . ALA B 1 148 ? -14.625 13.055 0.807 1 97.31 148 ALA B C 1
ATOM 2977 O O . ALA B 1 148 ? -15.391 12.766 -0.116 1 97.31 148 ALA B O 1
ATOM 2978 N N . GLY B 1 149 ? -14.922 13.961 1.72 1 96.62 149 GLY B N 1
ATOM 2979 C CA . GLY B 1 149 ? -16.234 14.594 1.695 1 96.62 149 GLY B CA 1
ATOM 2980 C C . GLY B 1 149 ? -16.422 15.602 2.811 1 96.62 149 GLY B C 1
ATOM 2981 O O . GLY B 1 149 ? -15.484 16.297 3.203 1 96.62 149 GLY B O 1
ATOM 2982 N N . ARG B 1 150 ? -17.703 15.688 3.225 1 96.75 150 ARG B N 1
ATOM 2983 C CA . ARG B 1 150 ? -18.078 16.75 4.16 1 96.75 150 ARG B CA 1
ATOM 2984 C C . ARG B 1 150 ? -17.781 16.344 5.598 1 96.75 150 ARG B C 1
ATOM 2986 O O . ARG B 1 150 ? -17.719 17.188 6.488 1 96.75 150 ARG B O 1
ATOM 2993 N N . SER B 1 151 ? -17.641 15.055 5.805 1 96.94 151 SER B N 1
ATOM 2994 C CA . SER B 1 151 ? -17.281 14.531 7.117 1 96.94 151 SER B CA 1
ATOM 2995 C C . SER B 1 151 ? -15.984 13.734 7.055 1 96.94 151 SER B C 1
ATOM 2997 O O . SER B 1 151 ? -15.609 13.227 5.996 1 96.94 151 SER B O 1
ATOM 2999 N N . PRO B 1 152 ? -15.305 13.617 8.227 1 98.38 152 PRO B N 1
ATOM 3000 C CA . PRO B 1 152 ? -14.047 12.867 8.234 1 98.38 152 PRO B CA 1
ATOM 3001 C C . PRO B 1 152 ? -14.227 11.406 7.832 1 98.38 152 PRO B C 1
ATOM 3003 O O . PRO B 1 152 ? -15.211 10.773 8.227 1 98.38 152 PRO B O 1
ATOM 3006 N N . CYS B 1 153 ? -13.336 10.953 7.051 1 98.44 153 CYS B N 1
ATOM 3007 C CA . CYS B 1 153 ? -13.18 9.547 6.719 1 98.44 153 CYS B CA 1
ATOM 3008 C C . CYS B 1 153 ? -11.789 9.047 7.098 1 98.44 153 CYS B C 1
ATOM 3010 O O . CYS B 1 153 ? -10.969 9.82 7.605 1 98.44 153 CYS B O 1
ATOM 3012 N N . THR B 1 154 ? -11.5 7.785 6.883 1 98.44 154 THR B N 1
ATOM 3013 C CA . THR B 1 154 ? -10.266 7.141 7.301 1 98.44 154 THR B CA 1
ATOM 3014 C C . THR B 1 154 ? -9.055 7.898 6.766 1 98.44 154 THR B C 1
ATOM 3016 O O . THR B 1 154 ? -8.062 8.086 7.48 1 98.44 154 THR B O 1
ATOM 3019 N N . ALA B 1 155 ? -9.07 8.305 5.531 1 98.62 155 ALA B N 1
ATOM 3020 C CA . ALA B 1 155 ? -7.934 8.977 4.906 1 98.62 155 ALA B CA 1
ATOM 3021 C C . ALA B 1 155 ? -7.57 10.25 5.656 1 98.62 155 ALA B C 1
ATOM 3023 O O . ALA B 1 155 ? -6.395 10.609 5.758 1 98.62 155 ALA B O 1
ATOM 3024 N N . ASP B 1 156 ? -8.555 10.945 6.145 1 98.81 156 ASP B N 1
ATOM 3025 C CA . ASP B 1 156 ? -8.32 12.219 6.82 1 98.81 156 ASP B CA 1
ATOM 3026 C C . ASP B 1 156 ? -7.453 12.023 8.062 1 98.81 156 ASP B C 1
ATOM 3028 O O . ASP B 1 156 ? -6.625 12.883 8.383 1 98.81 156 ASP B O 1
ATOM 3032 N N . PHE B 1 157 ? -7.684 10.945 8.766 1 98.56 157 PHE B N 1
ATOM 3033 C CA . PHE B 1 157 ? -6.879 10.648 9.945 1 98.56 157 PHE B CA 1
ATOM 3034 C C . PHE B 1 157 ? -5.418 10.453 9.57 1 98.56 157 PHE B C 1
ATOM 3036 O O . PHE B 1 157 ? -4.523 10.977 10.234 1 98.56 157 PHE B O 1
ATOM 3043 N N . HIS B 1 158 ? -5.223 9.719 8.539 1 98.31 158 HIS B N 1
ATOM 3044 C CA . HIS B 1 158 ? -3.852 9.445 8.125 1 98.31 158 HIS B CA 1
ATOM 3045 C C . HIS B 1 158 ? -3.193 10.688 7.535 1 98.31 158 HIS B C 1
ATOM 3047 O O . HIS B 1 158 ? -2.002 10.922 7.754 1 98.31 158 HIS B O 1
ATOM 3053 N N . VAL B 1 159 ? -3.924 11.484 6.73 1 98.69 159 VAL B N 1
ATOM 3054 C CA . VAL B 1 159 ? -3.371 12.734 6.207 1 98.69 159 VAL B CA 1
ATOM 3055 C C . VAL B 1 159 ? -2.92 13.617 7.363 1 98.69 159 VAL B C 1
ATOM 3057 O O . VAL B 1 159 ? -1.803 14.148 7.352 1 98.69 159 VAL B O 1
ATOM 3060 N N . TRP B 1 160 ? -3.791 13.781 8.32 1 98.62 160 TRP B N 1
ATOM 3061 C CA . TRP B 1 160 ? -3.457 14.648 9.438 1 98.62 160 TRP B CA 1
ATOM 3062 C C . TRP B 1 160 ? -2.191 14.172 10.141 1 98.62 160 TRP B C 1
ATOM 3064 O O . TRP B 1 160 ? -1.314 14.977 10.469 1 98.62 160 TRP B O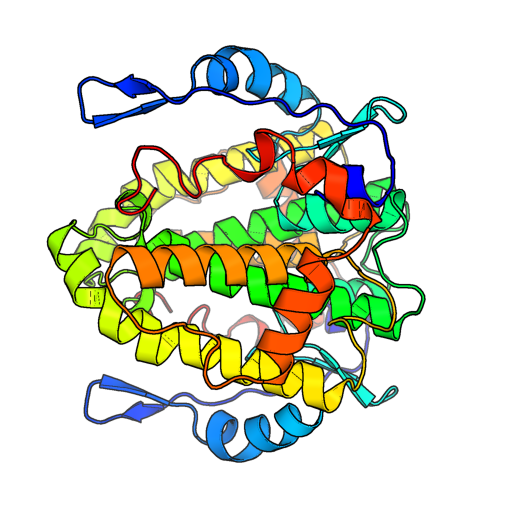 1
ATOM 3074 N N . GLU B 1 161 ? -2.139 12.906 10.398 1 97.25 161 GLU B N 1
ATOM 3075 C CA . GLU B 1 161 ? -0.962 12.344 11.055 1 97.25 161 GLU B CA 1
ATOM 3076 C C . GLU B 1 161 ? 0.305 12.633 10.25 1 97.25 161 GLU B C 1
ATOM 3078 O O . GLU B 1 161 ? 1.329 13.023 10.82 1 97.25 161 GLU B O 1
ATOM 3083 N N . MET B 1 162 ? 0.23 12.445 8.961 1 97.88 162 MET B N 1
ATOM 3084 C CA . MET B 1 162 ? 1.391 12.68 8.109 1 97.88 162 MET B CA 1
ATOM 3085 C C . MET B 1 162 ? 1.8 14.148 8.141 1 97.88 162 MET B C 1
ATOM 3087 O O . MET B 1 162 ? 2.99 14.461 8.156 1 97.88 162 MET B O 1
ATOM 3091 N N . LEU B 1 163 ? 0.827 15.016 8.086 1 98.5 163 LEU B N 1
ATOM 3092 C CA . LEU B 1 163 ? 1.127 16.438 8.195 1 98.5 163 LEU B CA 1
ATOM 3093 C C . LEU B 1 163 ? 1.795 16.75 9.531 1 98.5 163 LEU B C 1
ATOM 3095 O O . LEU B 1 163 ? 2.805 17.453 9.578 1 98.5 163 LEU B O 1
ATOM 3099 N N . ASP B 1 164 ? 1.245 16.203 10.578 1 97.69 164 ASP B N 1
ATOM 3100 C CA . ASP B 1 164 ? 1.755 16.453 11.922 1 97.69 164 ASP B CA 1
ATOM 3101 C C . ASP B 1 164 ? 3.197 15.969 12.055 1 97.69 164 ASP B C 1
ATOM 3103 O O . ASP B 1 164 ? 4.047 16.672 12.602 1 97.69 164 ASP B O 1
ATOM 3107 N N . GLN B 1 165 ? 3.451 14.82 11.562 1 97.25 165 GLN B N 1
ATOM 3108 C CA . GLN B 1 165 ? 4.789 14.242 11.633 1 97.25 165 GLN B CA 1
ATOM 3109 C C . GLN B 1 165 ? 5.781 15.039 10.797 1 97.25 165 GLN B C 1
ATOM 3111 O O . GLN B 1 165 ? 6.934 15.219 11.188 1 97.25 165 GLN B O 1
ATOM 3116 N N . SER B 1 166 ? 5.316 15.5 9.641 1 97.75 166 SER B N 1
ATOM 3117 C CA . SER B 1 166 ? 6.176 16.312 8.781 1 97.75 166 SER B CA 1
ATOM 3118 C C . SER B 1 166 ? 6.5 17.656 9.438 1 97.75 166 SER B C 1
ATOM 3120 O O . SER B 1 166 ? 7.625 18.141 9.344 1 97.75 166 SER B O 1
ATOM 3122 N N . GLU B 1 167 ? 5.527 18.25 10.094 1 97.81 167 GLU B N 1
ATOM 3123 C CA . GLU B 1 167 ? 5.758 19.484 10.836 1 97.81 167 GLU B CA 1
ATOM 3124 C C . GLU B 1 167 ? 6.77 19.281 11.961 1 97.81 167 GLU B C 1
ATOM 3126 O O . GLU B 1 167 ? 7.668 20.109 12.156 1 97.81 167 GLU B O 1
ATOM 3131 N N . ALA B 1 168 ? 6.605 18.203 12.656 1 97.62 168 ALA B N 1
ATOM 3132 C CA . ALA B 1 168 ? 7.516 17.891 13.758 1 97.62 168 ALA B CA 1
ATOM 3133 C C . ALA B 1 168 ? 8.945 17.703 13.25 1 97.62 168 ALA B C 1
ATOM 3135 O O . ALA B 1 168 ? 9.891 18.219 13.844 1 97.62 168 ALA B O 1
ATOM 3136 N N . MET B 1 169 ? 9.047 16.969 12.18 1 98 169 MET B N 1
ATOM 3137 C CA . MET B 1 169 ? 10.375 16.719 11.633 1 98 169 MET B CA 1
ATOM 3138 C C . MET B 1 169 ? 11 18.016 11.109 1 98 169 MET B C 1
ATOM 3140 O O . MET B 1 169 ? 12.18 18.281 11.352 1 98 169 MET B O 1
ATOM 3144 N N . ALA B 1 170 ? 10.227 18.797 10.414 1 98.06 170 ALA B N 1
ATOM 3145 C CA . ALA B 1 170 ? 10.711 20.078 9.914 1 98.06 170 ALA B CA 1
ATOM 3146 C C . ALA B 1 170 ? 11.211 20.953 11.055 1 98.06 170 ALA B C 1
ATOM 3148 O O . ALA B 1 170 ? 12.297 21.547 10.969 1 98.06 170 ALA B O 1
ATOM 3149 N N . SER B 1 171 ? 10.477 21.031 12.062 1 97.62 171 SER B N 1
ATOM 3150 C CA . SER B 1 171 ? 10.844 21.828 13.227 1 97.62 171 SER B CA 1
ATOM 3151 C C . SER B 1 171 ? 12.125 21.297 13.875 1 97.62 171 SER B C 1
ATOM 3153 O O . SER B 1 171 ? 13.023 22.062 14.211 1 97.62 171 SER B O 1
ATOM 3155 N N . ALA B 1 172 ? 12.234 20.016 14.031 1 97.19 172 ALA B N 1
ATOM 3156 C CA . ALA B 1 172 ? 13.375 19.375 14.688 1 97.19 172 ALA B CA 1
ATOM 3157 C C . ALA B 1 172 ? 14.672 19.672 13.938 1 97.19 172 ALA B C 1
ATOM 3159 O O . ALA B 1 172 ? 15.742 19.75 14.547 1 97.19 172 ALA B O 1
ATOM 3160 N N . TYR B 1 173 ? 14.531 19.891 12.703 1 97.31 173 TYR B N 1
ATOM 3161 C CA . TYR B 1 173 ? 15.734 20.062 11.906 1 97.31 173 TYR B CA 1
ATOM 3162 C C . TYR B 1 173 ? 15.797 21.469 11.312 1 97.31 173 TYR B C 1
ATOM 3164 O O . TYR B 1 173 ? 16.5 21.703 10.336 1 97.31 173 TYR B O 1
ATOM 3172 N N . GLU B 1 174 ? 14.922 22.328 11.812 1 96.75 174 GLU B N 1
ATOM 3173 C CA . GLU B 1 174 ? 14.969 23.766 11.578 1 96.75 174 GLU B CA 1
ATOM 3174 C C . GLU B 1 174 ? 14.625 24.094 10.125 1 96.75 174 GLU B C 1
ATOM 3176 O O . GLU B 1 174 ? 15.273 24.938 9.5 1 96.75 174 GLU B O 1
ATOM 3181 N N . PHE B 1 175 ? 13.75 23.328 9.594 1 97.44 175 PHE B N 1
ATOM 3182 C CA . PHE B 1 175 ? 13.141 23.656 8.312 1 97.44 175 PHE B CA 1
ATOM 3183 C C . PHE B 1 175 ? 11.867 24.484 8.508 1 97.44 175 PHE B C 1
ATOM 3185 O O . PHE B 1 175 ? 11.227 24.391 9.562 1 97.44 175 PHE B O 1
ATOM 3192 N N . PRO B 1 176 ? 11.562 25.281 7.496 1 97.25 176 PRO B N 1
ATOM 3193 C CA . PRO B 1 176 ? 10.258 25.953 7.578 1 97.25 176 PRO B CA 1
ATOM 3194 C C . PRO B 1 176 ? 9.094 24.969 7.594 1 97.25 176 PRO B C 1
ATOM 3196 O O . PRO B 1 176 ? 9.266 23.797 7.219 1 97.25 176 PRO B O 1
ATOM 3199 N N . SER B 1 177 ? 7.941 25.469 8.023 1 98.19 177 SER B N 1
ATOM 3200 C CA . SER B 1 177 ? 6.742 24.641 8 1 98.19 177 SER B CA 1
ATOM 3201 C C . SER B 1 177 ? 6.457 24.125 6.594 1 98.19 177 SER B C 1
ATOM 3203 O O . SER B 1 177 ? 6.332 24.906 5.652 1 98.19 177 SER B O 1
ATOM 3205 N N . PRO B 1 178 ? 6.266 22.812 6.469 1 97.88 178 PRO B N 1
ATOM 3206 C CA . PRO B 1 178 ? 6.004 22.266 5.137 1 97.88 178 PRO B CA 1
ATOM 3207 C C . PRO B 1 178 ? 4.664 22.719 4.562 1 97.88 178 PRO B C 1
ATOM 3209 O O . PRO B 1 178 ? 4.469 22.688 3.346 1 97.88 178 PRO B O 1
ATOM 3212 N N . VAL B 1 179 ? 3.723 23.109 5.395 1 97.88 179 VAL B N 1
ATOM 3213 C CA . VAL B 1 179 ? 2.379 23.422 4.914 1 97.88 179 VAL B CA 1
ATOM 3214 C C . VAL B 1 179 ? 2.262 24.906 4.629 1 97.88 179 VAL B C 1
ATOM 3216 O O . VAL B 1 179 ? 1.217 25.391 4.172 1 97.88 179 VAL B O 1
ATOM 3219 N N . GLU B 1 180 ? 3.281 25.641 4.828 1 96.69 180 GLU B N 1
ATOM 3220 C CA . GLU B 1 180 ? 3.23 27.094 4.812 1 96.69 180 GLU B CA 1
ATOM 3221 C C . GLU B 1 180 ? 2.654 27.609 3.496 1 96.69 180 GLU B C 1
ATOM 3223 O O . GLU B 1 180 ? 1.884 28.578 3.484 1 96.69 180 GLU B O 1
ATOM 3228 N N . ASP B 1 181 ? 2.975 26.969 2.389 1 96.38 181 ASP B N 1
ATOM 3229 C CA . ASP B 1 181 ? 2.576 27.469 1.076 1 96.38 181 ASP B CA 1
ATOM 3230 C C . ASP B 1 181 ? 1.3 26.781 0.593 1 96.38 181 ASP B C 1
ATOM 3232 O O . ASP B 1 181 ? 0.906 26.938 -0.565 1 96.38 181 ASP B O 1
ATOM 3236 N N . PHE B 1 182 ? 0.67 26.031 1.439 1 98.62 182 PHE B N 1
ATOM 3237 C CA . PHE B 1 182 ? -0.504 25.25 1.063 1 98.62 182 PHE B CA 1
ATOM 3238 C C . PHE B 1 182 ? -1.688 25.594 1.962 1 98.62 182 PHE B C 1
ATOM 3240 O O . PHE B 1 182 ? -1.904 24.938 2.984 1 98.62 182 PHE B O 1
ATOM 3247 N N . ARG B 1 183 ? -2.477 26.516 1.544 1 98.44 183 ARG B N 1
ATOM 3248 C CA . ARG B 1 183 ? -3.51 27.125 2.375 1 98.44 183 ARG B CA 1
ATOM 3249 C C . ARG B 1 183 ? -4.586 26.109 2.74 1 98.44 183 ARG B C 1
ATOM 3251 O O . ARG B 1 183 ? -5.023 26.047 3.893 1 98.44 183 ARG B O 1
ATOM 3258 N N . LEU B 1 184 ? -5.047 25.359 1.756 1 98.75 184 LEU B N 1
ATOM 3259 C CA . LEU B 1 184 ? -6.113 24.406 2.031 1 98.75 184 LEU B CA 1
ATOM 3260 C C . LEU B 1 184 ? -5.637 23.312 2.986 1 98.75 184 LEU B C 1
ATOM 3262 O O . LEU B 1 184 ? -6.402 22.828 3.828 1 98.75 184 LEU B O 1
ATOM 3266 N N . LEU B 1 185 ? -4.387 22.891 2.846 1 98.81 185 LEU B N 1
ATOM 3267 C CA . LEU B 1 185 ? -3.828 21.922 3.783 1 98.81 185 LEU B CA 1
ATOM 3268 C C . LEU B 1 185 ? -3.748 22.516 5.188 1 98.81 185 LEU B C 1
ATOM 3270 O O . LEU B 1 185 ? -3.996 21.812 6.172 1 98.81 185 LEU B O 1
ATOM 3274 N N . GLN B 1 186 ? -3.385 23.797 5.289 1 98.69 186 GLN B N 1
ATOM 3275 C CA . GLN B 1 186 ? -3.352 24.469 6.586 1 98.69 186 GLN B CA 1
ATOM 3276 C C . GLN B 1 186 ? -4.73 24.469 7.238 1 98.69 186 GLN B C 1
ATOM 3278 O O . GLN B 1 186 ? -4.859 24.172 8.43 1 98.69 186 GLN B O 1
ATOM 3283 N N . VAL B 1 187 ? -5.68 24.812 6.453 1 98.75 187 VAL B N 1
ATOM 3284 C CA . VAL B 1 187 ? -7.051 24.875 6.945 1 98.75 187 VAL B CA 1
ATOM 3285 C C . VAL B 1 187 ? -7.496 23.484 7.402 1 98.75 187 VAL B C 1
ATOM 3287 O O . VAL B 1 187 ? -8.078 23.328 8.477 1 98.75 187 VAL B O 1
ATOM 3290 N N . PHE B 1 188 ? -7.23 22.469 6.602 1 98.81 188 PHE B N 1
ATOM 3291 C CA . PHE B 1 188 ? -7.566 21.094 6.957 1 98.81 188 PHE B CA 1
ATOM 3292 C C . PHE B 1 188 ? -6.871 20.688 8.25 1 98.81 188 PHE B C 1
ATOM 3294 O O . PHE B 1 188 ? -7.496 20.094 9.141 1 98.81 188 PHE B O 1
ATOM 3301 N N . TYR B 1 189 ? -5.555 20.938 8.289 1 98.69 189 TYR B N 1
ATOM 3302 C CA . TYR B 1 189 ? -4.73 20.578 9.438 1 98.69 189 TYR B CA 1
ATOM 3303 C C . TYR B 1 189 ? -5.301 21.156 10.727 1 98.69 189 TYR B C 1
ATOM 3305 O O . TYR B 1 189 ? -5.465 20.438 11.719 1 98.69 189 TYR B O 1
ATOM 3313 N N . THR B 1 190 ? -5.664 22.406 10.68 1 98.19 190 THR B N 1
ATOM 3314 C CA . THR B 1 190 ? -6.227 23.094 11.836 1 98.19 190 THR B CA 1
ATOM 3315 C C . THR B 1 190 ? -7.613 22.562 12.164 1 98.19 190 THR B C 1
ATOM 3317 O O . THR B 1 190 ? -7.91 22.25 13.32 1 98.19 190 THR B O 1
ATOM 3320 N N . ARG B 1 191 ? -8.477 22.422 11.172 1 98.25 191 ARG B N 1
ATOM 3321 C CA . ARG B 1 191 ? -9.844 21.953 11.352 1 98.25 191 ARG B CA 1
ATOM 3322 C C . ARG B 1 191 ? -9.867 20.578 12 1 98.25 191 ARG B C 1
ATOM 3324 O O . ARG B 1 191 ? -10.57 20.344 12.984 1 98.25 191 ARG B O 1
ATOM 3331 N N . PHE B 1 192 ? -9.109 19.688 11.43 1 98.56 192 PHE B N 1
ATOM 3332 C CA . PHE B 1 192 ? -9.094 18.312 11.93 1 98.56 192 PHE B CA 1
ATOM 3333 C C . PHE B 1 192 ? -8.57 18.266 13.359 1 98.56 192 PHE B C 1
ATOM 3335 O O . PHE B 1 192 ? -9.141 17.578 14.211 1 98.56 192 PHE B O 1
ATOM 3342 N N . GLY B 1 193 ? -7.539 19.016 13.633 1 97.5 193 GLY B N 1
ATOM 3343 C CA . GLY B 1 193 ? -6.941 19.031 14.953 1 97.5 193 GLY B CA 1
ATOM 3344 C C . GLY B 1 193 ? -7.863 19.594 16.016 1 97.5 193 GLY B C 1
ATOM 3345 O O . GLY B 1 193 ? -7.637 19.406 17.219 1 97.5 193 GLY B O 1
ATOM 3346 N N . GLN B 1 194 ? -8.922 20.25 15.57 1 97.38 194 GLN B N 1
ATOM 3347 C CA . GLN B 1 194 ? -9.82 20.906 16.516 1 97.38 194 GLN B CA 1
ATOM 3348 C C . GLN B 1 194 ? -11.164 20.188 16.578 1 97.38 194 GLN B C 1
ATOM 3350 O O . GLN B 1 194 ? -12.117 20.703 17.188 1 97.38 194 GLN B O 1
ATOM 3355 N N . LEU B 1 195 ? -11.258 19.094 15.938 1 98.06 195 LEU B N 1
ATOM 3356 C CA . LEU B 1 195 ? -12.5 18.344 16.031 1 98.06 195 LEU B CA 1
ATOM 3357 C C . LEU B 1 195 ? -12.828 18.016 17.484 1 98.06 195 LEU B C 1
ATOM 3359 O O . LEU B 1 195 ? -12 17.453 18.203 1 98.06 195 LEU B O 1
ATOM 3363 N N . PRO B 1 196 ? -14.023 18.328 17.891 1 97.94 196 PRO B N 1
ATOM 3364 C CA . PRO B 1 196 ? -14.375 18.078 19.297 1 97.94 196 PRO B CA 1
ATOM 3365 C C . PRO B 1 196 ? -14.289 16.594 19.672 1 97.94 196 PRO B C 1
ATOM 3367 O O . PRO B 1 196 ? -13.961 16.266 20.812 1 97.94 196 PRO B O 1
ATOM 3370 N N . GLU B 1 197 ? -14.57 15.734 18.766 1 97.88 197 GLU B N 1
ATOM 3371 C CA . GLU B 1 197 ? -14.562 14.289 19 1 97.88 197 GLU B CA 1
ATOM 3372 C C . GLU B 1 197 ? -13.156 13.789 19.312 1 97.88 197 GLU B C 1
ATOM 3374 O O . GLU B 1 197 ? -12.992 12.695 19.859 1 97.88 197 GLU B O 1
ATOM 3379 N N . LEU B 1 198 ? -12.164 14.609 18.969 1 97.81 198 LEU B N 1
ATOM 3380 C CA . LEU B 1 198 ? -10.789 14.148 19.141 1 97.81 198 LEU B CA 1
ATOM 3381 C C . LEU B 1 198 ? -10.117 14.836 20.312 1 97.81 198 LEU B C 1
ATOM 3383 O O . LEU B 1 198 ? -8.938 14.602 20.594 1 97.81 198 LEU B O 1
ATOM 3387 N N . LYS B 1 199 ? -10.797 15.656 21.031 1 96.75 199 LYS B N 1
ATOM 3388 C CA . LYS B 1 199 ? -10.242 16.375 22.172 1 96.75 199 LYS B CA 1
ATOM 3389 C C . LYS B 1 199 ? -9.609 15.422 23.172 1 96.75 199 LYS B C 1
ATOM 3391 O O . LYS B 1 199 ? -8.477 15.633 23.625 1 96.75 199 LYS B O 1
ATOM 3396 N N . ARG B 1 200 ? -10.344 14.375 23.5 1 94.44 200 ARG B N 1
ATOM 3397 C CA . ARG B 1 200 ? -9.852 13.406 24.469 1 94.44 200 ARG B CA 1
ATOM 3398 C C . ARG B 1 200 ? -8.562 12.742 23.984 1 94.44 200 ARG B C 1
ATOM 3400 O O . ARG B 1 200 ? -7.68 12.43 24.781 1 94.44 200 ARG B O 1
ATOM 3407 N N . TYR B 1 201 ? -8.484 12.492 22.703 1 95.62 201 TYR B N 1
ATOM 3408 C CA . TYR B 1 201 ? -7.281 11.891 22.141 1 95.62 201 TYR B CA 1
ATOM 3409 C C . TYR B 1 201 ? -6.082 12.812 22.312 1 95.62 201 TYR B C 1
ATOM 3411 O O . TYR B 1 201 ? -5.031 12.398 22.797 1 95.62 201 TYR B O 1
ATOM 3419 N N . PHE B 1 202 ? -6.238 14.047 21.969 1 95.69 202 PHE B N 1
ATOM 3420 C CA . PHE B 1 202 ? -5.125 14.992 21.938 1 95.69 202 PHE B CA 1
ATOM 3421 C C . PHE B 1 202 ? -4.711 15.367 23.359 1 95.69 202 PHE B C 1
ATOM 3423 O O . PHE B 1 202 ? -3.598 15.852 23.578 1 95.69 202 PHE B O 1
ATOM 3430 N N . GLU B 1 203 ? -5.555 15.086 24.312 1 94 203 GLU B N 1
ATOM 3431 C CA . GLU B 1 203 ? -5.238 15.336 25.719 1 94 203 GLU B CA 1
ATOM 3432 C C . GLU B 1 203 ? -4.664 14.086 26.391 1 94 203 GLU B C 1
ATOM 3434 O O . GLU B 1 203 ? -4.238 14.141 27.547 1 94 203 GLU B O 1
ATOM 3439 N N . SER B 1 204 ? -4.625 13.023 25.719 1 91.5 204 SER B N 1
ATOM 3440 C CA . SER B 1 204 ? -4.141 11.758 26.266 1 91.5 204 SER B CA 1
ATOM 3441 C C . SER B 1 204 ? -2.662 11.555 25.953 1 91.5 204 SER B C 1
ATOM 3443 O O . SER B 1 204 ? -2.115 12.195 25.062 1 91.5 204 SER B O 1
ATOM 3445 N N . PRO B 1 205 ? -2.004 10.633 26.672 1 89.62 205 PRO B N 1
ATOM 3446 C CA . PRO B 1 205 ? -0.599 10.32 26.406 1 89.62 205 PRO B CA 1
ATOM 3447 C C . PRO B 1 205 ? -0.385 9.719 25.016 1 89.62 205 PRO B C 1
ATOM 3449 O O . PRO B 1 205 ? 0.73 9.758 24.484 1 89.62 205 PRO B O 1
ATOM 3452 N N . ASP B 1 206 ? -1.417 9.266 24.391 1 87.44 206 ASP B N 1
ATOM 3453 C CA . ASP B 1 206 ? -1.312 8.633 23.094 1 87.44 206 ASP B CA 1
ATOM 3454 C C . ASP B 1 206 ? -0.952 9.648 22.016 1 87.44 206 ASP B C 1
ATOM 3456 O O . ASP B 1 206 ? -0.409 9.289 20.969 1 87.44 206 ASP B O 1
ATOM 3460 N N . ALA B 1 207 ? -1.254 10.867 22.312 1 89.19 207 ALA B N 1
ATOM 3461 C CA . ALA B 1 207 ? -0.992 11.914 21.328 1 89.19 207 ALA B CA 1
ATOM 3462 C C . ALA B 1 207 ? 0.481 12.312 21.328 1 89.19 207 ALA B C 1
ATOM 3464 O O . ALA B 1 207 ? 0.936 13.047 20.438 1 89.19 207 ALA B O 1
ATOM 3465 N N . SER B 1 208 ? 1.281 11.703 22.281 1 87.75 208 SER B N 1
ATOM 3466 C CA . SER B 1 208 ? 2.672 12.125 22.406 1 87.75 208 SER B CA 1
ATOM 3467 C C . SER B 1 208 ? 3.623 10.938 22.266 1 87.75 208 SER B C 1
ATOM 3469 O O . SER B 1 208 ? 4.777 11.008 22.688 1 87.75 208 SER B O 1
ATOM 3471 N N . LEU B 1 209 ? 3.121 9.914 21.672 1 87.5 209 LEU B N 1
ATOM 3472 C CA . LEU B 1 209 ? 3.988 8.773 21.422 1 87.5 209 LEU B CA 1
ATOM 3473 C C . LEU B 1 209 ? 5.062 9.133 20.391 1 87.5 209 LEU B C 1
ATOM 3475 O O . LEU B 1 209 ? 4.875 10.039 19.578 1 87.5 209 LEU B O 1
ATOM 3479 N N . PRO B 1 210 ? 6.238 8.367 20.531 1 91 210 PRO B N 1
ATOM 3480 C CA . PRO B 1 210 ? 7.227 8.578 19.469 1 91 210 PRO B CA 1
ATOM 3481 C C . PRO B 1 210 ? 6.652 8.352 18.078 1 91 210 PRO B C 1
ATOM 3483 O O . PRO B 1 210 ? 5.809 7.473 17.891 1 91 210 PRO B O 1
ATOM 3486 N N . ILE B 1 211 ? 7.156 9.148 17.188 1 93.56 211 ILE B N 1
ATOM 3487 C CA . ILE B 1 211 ? 6.684 9.094 15.805 1 93.56 211 ILE B CA 1
ATOM 3488 C C . ILE B 1 211 ? 7.207 7.824 15.133 1 93.56 211 ILE B C 1
ATOM 3490 O O . ILE B 1 211 ? 6.469 7.148 14.414 1 93.56 211 ILE B O 1
ATOM 3494 N N . ASN B 1 212 ? 8.484 7.559 15.32 1 93.44 212 ASN B N 1
ATOM 3495 C CA . ASN B 1 212 ? 9.141 6.367 14.789 1 93.44 212 ASN B CA 1
ATOM 3496 C C . ASN B 1 212 ? 9.805 5.555 15.898 1 93.44 212 ASN B C 1
ATOM 3498 O O . ASN B 1 212 ? 9.953 6.035 17.016 1 93.44 212 ASN B O 1
ATOM 3502 N N . ASN B 1 213 ? 10.133 4.352 15.523 1 90.38 213 ASN B N 1
ATOM 3503 C CA . ASN B 1 213 ? 10.742 3.451 16.5 1 90.38 213 ASN B CA 1
ATOM 3504 C C . ASN B 1 213 ? 12.148 3.906 16.875 1 90.38 213 ASN B C 1
ATOM 3506 O O . ASN B 1 213 ? 12.688 4.84 16.281 1 90.38 213 ASN B O 1
ATOM 3510 N N . LYS B 1 214 ? 12.742 3.279 17.859 1 88.5 214 LYS B N 1
ATOM 3511 C CA . LYS B 1 214 ? 14.016 3.664 18.469 1 88.5 214 LYS B CA 1
ATOM 3512 C C . LYS B 1 214 ? 15.156 3.574 17.469 1 88.5 214 LYS B C 1
ATOM 3514 O O . LYS B 1 214 ? 16.172 4.266 17.609 1 88.5 214 LYS B O 1
ATOM 3519 N N . MET B 1 215 ? 14.992 2.84 16.5 1 88.12 215 MET B N 1
ATOM 3520 C CA . MET B 1 215 ? 16.078 2.6 15.562 1 88.12 215 MET B CA 1
ATOM 3521 C C . MET B 1 215 ? 16.109 3.668 14.477 1 88.12 215 MET B C 1
ATOM 3523 O O . MET B 1 215 ? 17.047 3.734 13.688 1 88.12 215 MET B O 1
ATOM 3527 N N . ALA B 1 216 ? 15.062 4.504 14.438 1 92.12 216 ALA B N 1
ATOM 3528 C CA . ALA B 1 216 ? 14.961 5.523 13.398 1 92.12 216 ALA B CA 1
ATOM 3529 C C . ALA B 1 216 ? 15.859 6.719 13.711 1 92.12 216 ALA B C 1
ATOM 3531 O O . ALA B 1 216 ? 16.188 6.965 14.875 1 92.12 216 ALA B O 1
ATOM 3532 N N . PHE B 1 217 ? 16.266 7.441 12.641 1 93.69 217 PHE B N 1
ATOM 3533 C CA . PHE B 1 217 ? 17.047 8.664 12.812 1 93.69 217 PHE B CA 1
ATOM 3534 C C . PHE B 1 217 ? 16.203 9.75 13.477 1 93.69 217 PHE B C 1
ATOM 3536 O O . PHE B 1 217 ? 16.703 10.531 14.281 1 93.69 217 PHE B O 1
ATOM 3543 N N . PHE B 1 218 ? 15.023 9.758 13.055 1 95 218 PHE B N 1
ATOM 3544 C CA . PHE B 1 218 ? 14.055 10.695 13.617 1 95 218 PHE B CA 1
ATOM 3545 C C . PHE B 1 218 ? 12.969 9.945 14.383 1 95 218 PHE B C 1
ATOM 3547 O O . PHE B 1 218 ? 12.297 9.07 13.836 1 95 218 PHE B O 1
ATOM 3554 N N . LYS B 1 219 ? 12.883 10.414 15.711 1 90 219 LYS B N 1
ATOM 3555 C CA . LYS B 1 219 ? 11.953 9.664 16.562 1 90 219 LYS B CA 1
ATOM 3556 C C . LYS B 1 219 ? 10.984 10.602 17.266 1 90 219 LYS B C 1
ATOM 3558 O O . LYS B 1 219 ? 11.297 11.773 17.5 1 90 219 LYS B O 1
#

Secondar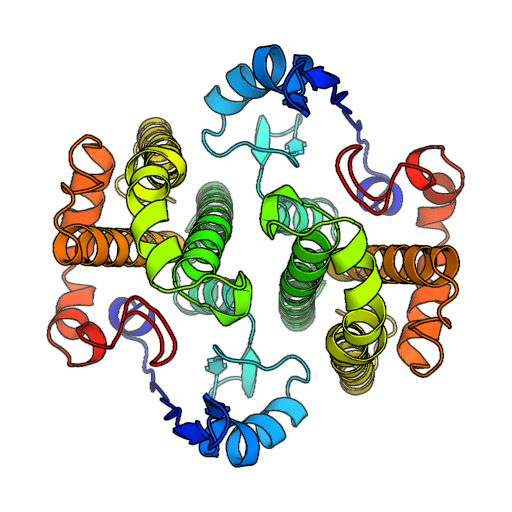y structure (DSSP, 8-state):
-HHHHTT----------EE-TTS-EE-HIIIIIIHHHHHTT-TT--SSEEEETTTTEEEESHHHHHHHHHHHTT-S-SSHHHHHHHHHHHHHHHHHHHHHHHHH-HHHH---HHHHHHHHHHIIIIIIHHHHHHHHHHHHHHTSSSSSSSS--HHHHHHHHHHHHHHHHHHHTTPPPTTTT-HHHHHHHHHHHT-GGGHHHHTSGGGGS-SS-TTSS--/-HHHHTT----------EE-TTS-EE-HIIIIIIHHHHHTT-TT--SSEEEETTTTEEEESHHHHHHHHHHHTT-S-SSHHHHHHHHHHHHHHHHHHHHHHHHH-HHHH---HHHHHHHHHHIIIIIIHHHHHHHHHHHHHHTSSSSSSSS--HHHHHHHHHHHHHHHHHHHTTPPPTTTT-HHHHHHHHHHHT-GGGHHHHTSGGGGS-SS-TTSS--

Radius of gyration: 21.85 Å; Cα contacts (8 Å, |Δi|>4): 554; chains: 2; bounding box: 48×55×53 Å

Nearest PDB structures (foldseek):
  1gsd-assembly1_A  TM=8.117E-01  e=4.720E-07  Homo sapiens
  5ld0-assembly1_A-2  TM=8.042E-01  e=2.983E-06  Homo sapiens
  1gse-assembly1_B  TM=8.059E-01  e=3.509E-06  Homo sapiens
  2vcv-assembly8_P  TM=8.099E-01  e=7.497E-06  Homo sapiens
  2yv9-assembly1_A  TM=5.157E-01  e=3.534E-02  Caenorhabditis elegans

Organism: Polarella glacialis (NCBI:txid89957)

Sequence (438 aa):
MMCVYAKAPCEDIKYSAKQKAKGSWVAPEWERETRPKLREHNPLVQLPYVVNHSTGEVITQANAVYLYLGRILGLAGSTREDQLANEQVLFHLHGMWMEVRDLVYPSFSSRSEESFKASLDSYFLGSLSGHYEKLEAWLKQRGTPFFAGRSPCTADFHVWEMLDQSEAMASAYEFPSPVEDFRLLQVFYTRFGQLPELKRYFESPDASLPINNKMAFFKMMCVYAKAPCEDIKYSAKQKAKGSWVAPEWERETRPKLREHNPLVQLPYVVNHSTGEVITQANAVYLYLGRILGLAGSTREDQLANEQVLFHLHGMWMEVRDLVYPSFSSRSEESFKASLDSYFLGSLSGHYEKLEAWLKQRGTPFFAGRSPCTADFHVWEMLDQSEAMASAYEFPSPVEDFRLLQVFYTRFGQLPELKRYFESPDASLPINNKMAFFK